Protein AF-0000000083613973 (afdb_homodimer)

pLDDT: mean 94.35, std 11.5, range [22.88, 98.88]

Secondary structure (DSSP, 8-state):
-----HHHHHHHHHHHHHHHHHHHHHHHHHHHHHHHHHHHTTEEESSSS-B----SSSGGGSB--EEEEEEEETTSPBPSSSTT-BSS-EEEEEEESS-GGG--EEEEEEEEE-GGG--S---GGGHHHHHGGGT-TTTEEEEEETTEEEEEE-GGGTTTTTTEEEEEEEEEEGGG--SHHHIIIIIIGGGGGSPP-/--------HHHHHHHHHHHHHHHHHHHHHHHHHHHHHHHHTTEEESSSS-B----SSSGGGSB--EEEEEEEETTSPBPSSSTT-BSS-EEEEEEESSTGGG--EEEEEEEEE-GGG--S---GGGHHHHHGGGT-TTTEEEEEETTEEEEEE-GGGTTTTTTEEEEEEEEEEGGG--SHHHIIIIIITGGGGSPP-

Structure (mmCIF, N/CA/C/O backbone):
data_AF-0000000083613973-model_v1
#
loop_
_entity.id
_entity.type
_entity.pdbx_description
1 polymer 'Uncharacterized protein'
#
loop_
_atom_site.group_PDB
_atom_site.id
_atom_site.type_symbol
_atom_site.label_atom_id
_atom_site.label_alt_id
_atom_site.label_comp_id
_atom_site.label_asym_id
_atom_site.label_entity_id
_atom_site.label_seq_id
_atom_site.pdbx_PDB_ins_code
_atom_site.Cartn_x
_atom_site.Cartn_y
_atom_site.Cartn_z
_atom_site.occupancy
_atom_site.B_iso_or_equiv
_atom_site.auth_seq_id
_atom_site.auth_comp_id
_atom_site.auth_asym_id
_atom_site.auth_atom_id
_atom_site.pdbx_PDB_model_num
ATOM 1 N N . MET A 1 1 ? -29.891 -16.844 13.742 1 22.88 1 MET A N 1
ATOM 2 C CA . MET A 1 1 ? -28.516 -17.094 13.297 1 22.88 1 MET A CA 1
ATOM 3 C C . MET A 1 1 ? -28.266 -16.406 11.953 1 22.88 1 MET A C 1
ATOM 5 O O . MET A 1 1 ? -28.844 -16.797 10.938 1 22.88 1 MET A O 1
ATOM 9 N N . ASN A 1 2 ? -28.125 -15.102 11.703 1 28.81 2 ASN A N 1
ATOM 10 C CA . ASN A 1 2 ? -28.344 -14.242 10.547 1 28.81 2 ASN A CA 1
ATOM 11 C C . ASN A 1 2 ? -27.375 -14.555 9.422 1 28.81 2 ASN A C 1
ATOM 13 O O . ASN A 1 2 ? -26.156 -14.391 9.578 1 28.81 2 ASN A O 1
ATOM 17 N N . SER A 1 3 ? -27.5 -15.578 8.484 1 31.3 3 SER A N 1
ATOM 18 C CA . SER A 1 3 ? -26.828 -16.109 7.305 1 31.3 3 SER A CA 1
ATOM 19 C C . SER A 1 3 ? -26.422 -15 6.344 1 31.3 3 SER A C 1
ATOM 21 O O . SER A 1 3 ? -27.219 -14.57 5.512 1 31.3 3 SER A O 1
ATOM 23 N N . THR A 1 4 ? -25.688 -13.875 6.582 1 38.62 4 THR A N 1
ATOM 24 C CA . THR A 1 4 ? -25.172 -12.883 5.645 1 38.62 4 THR A CA 1
ATOM 25 C C . THR A 1 4 ? -24.547 -13.562 4.43 1 38.62 4 THR A C 1
ATOM 27 O O . THR A 1 4 ? -23.562 -14.312 4.566 1 38.62 4 THR A O 1
ATOM 30 N N . GLN A 1 5 ? -25.062 -13.82 3.307 1 43.78 5 GLN A N 1
ATOM 31 C CA . GLN A 1 5 ? -24.844 -14.633 2.113 1 43.78 5 GLN A CA 1
ATOM 32 C C . GLN A 1 5 ? -23.453 -14.383 1.524 1 43.78 5 GLN A C 1
ATOM 34 O O . GLN A 1 5 ? -22.969 -13.25 1.539 1 43.78 5 GLN A O 1
ATOM 39 N N . PRO A 1 6 ? -22.531 -15.414 1.266 1 51.25 6 PRO A N 1
ATOM 40 C CA . PRO A 1 6 ? -21.188 -15.383 0.675 1 51.25 6 PRO A CA 1
ATOM 41 C C . PRO A 1 6 ? -21.047 -14.305 -0.401 1 51.25 6 PRO A C 1
ATOM 43 O O . PRO A 1 6 ? -19.969 -13.711 -0.545 1 51.25 6 PRO A O 1
ATOM 46 N N . THR A 1 7 ? -22.062 -14.164 -1.22 1 58.41 7 THR A N 1
ATOM 47 C CA . THR A 1 7 ? -22.062 -13.211 -2.32 1 58.41 7 THR A CA 1
ATOM 48 C C . THR A 1 7 ? -21.828 -11.789 -1.809 1 58.41 7 THR A C 1
ATOM 50 O O . THR A 1 7 ? -21.125 -11.008 -2.436 1 58.41 7 THR A O 1
ATOM 53 N N . ASN A 1 8 ? -21.984 -11.664 -0.508 1 84.5 8 ASN A N 1
ATOM 54 C CA . ASN A 1 8 ? -22 -10.305 0.025 1 84.5 8 ASN A CA 1
ATOM 55 C C . ASN A 1 8 ? -20.625 -9.906 0.562 1 84.5 8 ASN A C 1
ATOM 57 O O . ASN A 1 8 ? -20.172 -8.789 0.328 1 84.5 8 ASN A O 1
ATOM 61 N N . VAL A 1 9 ? -19.953 -10.992 0.928 1 90.31 9 VAL A N 1
ATOM 62 C CA . VAL A 1 9 ? -18.672 -10.672 1.534 1 90.31 9 VAL A CA 1
ATOM 63 C C . VAL A 1 9 ? -17.672 -10.289 0.447 1 90.31 9 VAL A C 1
ATOM 65 O O . VAL A 1 9 ? -16.969 -9.281 0.565 1 90.31 9 VAL A O 1
ATOM 68 N N . GLY A 1 10 ? -17.672 -11.094 -0.613 1 93.31 10 GLY A N 1
ATOM 69 C CA . GLY A 1 10 ? -16.797 -10.797 -1.731 1 93.31 10 GLY A CA 1
ATOM 70 C C . GLY A 1 10 ? -17.047 -9.438 -2.354 1 93.31 10 GLY A C 1
ATOM 71 O O . GLY A 1 10 ? -16.109 -8.672 -2.592 1 93.31 10 GLY A O 1
ATOM 72 N N . GLN A 1 11 ? -18.25 -9.188 -2.535 1 93.81 11 GLN A N 1
ATOM 73 C CA . GLN A 1 11 ? -18.609 -7.906 -3.127 1 93.81 11 GLN A CA 1
ATOM 74 C C . GLN A 1 11 ? -18.219 -6.746 -2.217 1 93.81 11 GLN A C 1
ATOM 76 O O . GLN A 1 11 ? -17.812 -5.684 -2.695 1 93.81 11 GLN A O 1
ATOM 81 N N . ASN A 1 12 ? -18.422 -6.992 -0.939 1 95.44 12 ASN A N 1
ATOM 82 C CA . ASN A 1 12 ? -18.031 -5.973 0.031 1 95.44 12 ASN A CA 1
ATOM 83 C C . ASN A 1 12 ? -16.547 -5.672 -0.044 1 95.44 12 ASN A C 1
ATOM 85 O O . ASN A 1 12 ? -16.125 -4.512 0.046 1 95.44 12 ASN A O 1
ATOM 89 N N . ILE A 1 13 ? -15.75 -6.688 -0.286 1 97.12 13 ILE A N 1
ATOM 90 C CA . ILE A 1 13 ? -14.305 -6.527 -0.405 1 97.12 13 ILE A CA 1
ATOM 91 C C . ILE A 1 13 ? -13.977 -5.703 -1.647 1 97.12 13 ILE A C 1
ATOM 93 O O . ILE A 1 13 ? -13.273 -4.688 -1.562 1 97.12 13 ILE A O 1
ATOM 97 N N . SER A 1 14 ? -14.523 -6.078 -2.738 1 96.88 14 SER A N 1
ATOM 98 C CA . SER A 1 14 ? -14.227 -5.387 -3.99 1 96.88 14 SER A CA 1
ATOM 99 C C . SER A 1 14 ? -14.742 -3.953 -3.967 1 96.88 14 SER A C 1
ATOM 101 O O . SER A 1 14 ? -14.094 -3.043 -4.488 1 96.88 14 SER A O 1
ATOM 103 N N . ASN A 1 15 ? -15.852 -3.764 -3.354 1 96.12 15 ASN A N 1
ATOM 104 C CA . ASN A 1 15 ? -16.391 -2.414 -3.197 1 96.12 15 ASN A CA 1
ATOM 105 C C . ASN A 1 15 ? -15.469 -1.547 -2.34 1 96.12 15 ASN A C 1
ATOM 107 O O . ASN A 1 15 ? -15.297 -0.358 -2.613 1 96.12 15 ASN A O 1
ATOM 111 N N . SER A 1 16 ? -14.961 -2.107 -1.316 1 97.38 16 SER A N 1
ATOM 112 C CA . SER A 1 16 ? -14.047 -1.373 -0.451 1 97.38 16 SER A CA 1
ATOM 113 C C . SER A 1 16 ? -12.789 -0.958 -1.205 1 97.38 16 SER A C 1
ATOM 115 O O . SER A 1 16 ? -12.266 0.137 -0.991 1 97.38 16 SER A O 1
ATOM 117 N N . ILE A 1 17 ? -12.266 -1.858 -2.104 1 97.56 17 ILE A N 1
ATOM 118 C CA . ILE A 1 17 ? -11.133 -1.51 -2.955 1 97.56 17 ILE A CA 1
ATOM 119 C C . ILE A 1 17 ? -11.484 -0.303 -3.818 1 97.56 17 ILE A C 1
ATOM 121 O O . ILE A 1 17 ? -10.703 0.649 -3.918 1 97.56 17 ILE A O 1
ATOM 125 N N . TYR A 1 18 ? -12.664 -0.345 -4.375 1 96.62 18 TYR A N 1
ATOM 126 C CA . TYR A 1 18 ? -13.117 0.736 -5.246 1 96.62 18 TYR A CA 1
ATOM 127 C C . TYR A 1 18 ? -13.203 2.051 -4.48 1 96.62 18 TYR A C 1
ATOM 129 O O . TYR A 1 18 ? -12.711 3.082 -4.949 1 96.62 18 TYR A O 1
ATOM 137 N N . VAL A 1 19 ? -13.781 2.051 -3.314 1 96.94 19 VAL A N 1
ATOM 138 C CA . VAL A 1 19 ? -13.93 3.238 -2.482 1 96.94 19 VAL A CA 1
ATOM 139 C C . VAL A 1 19 ? -12.547 3.812 -2.152 1 96.94 19 VAL A C 1
ATOM 141 O O . VAL A 1 19 ? -12.336 5.023 -2.26 1 96.94 19 VAL A O 1
ATOM 144 N N . LEU A 1 20 ? -11.641 2.99 -1.778 1 97.81 20 LEU A N 1
ATOM 145 C CA . LEU A 1 20 ? -10.328 3.467 -1.364 1 97.81 20 LEU A CA 1
ATOM 146 C C . LEU A 1 20 ? -9.539 4.004 -2.557 1 97.81 20 LEU A C 1
ATOM 148 O O . LEU A 1 20 ? -8.828 5 -2.438 1 97.81 20 LEU A O 1
ATOM 152 N N . LYS A 1 21 ? -9.68 3.359 -3.701 1 97.44 21 LYS A N 1
ATOM 153 C CA . LYS A 1 21 ? -9 3.871 -4.891 1 97.44 21 LYS A CA 1
ATOM 154 C C . LYS A 1 21 ? -9.531 5.25 -5.27 1 97.44 21 LYS A C 1
ATOM 156 O O . LYS A 1 21 ? -8.758 6.141 -5.633 1 97.44 21 LYS A O 1
ATOM 161 N N . GLU A 1 22 ? -10.789 5.422 -5.191 1 97.5 22 GLU A N 1
ATOM 162 C CA . GLU A 1 22 ? -11.367 6.738 -5.453 1 97.5 22 GLU A CA 1
ATOM 163 C C . GLU A 1 22 ? -10.906 7.758 -4.414 1 97.5 22 GLU A C 1
ATOM 165 O O . GLU A 1 22 ? -10.641 8.914 -4.75 1 97.5 22 GLU A O 1
ATOM 170 N N . THR A 1 23 ? -10.859 7.328 -3.184 1 98 23 THR A N 1
ATOM 171 C CA . THR A 1 23 ? -10.344 8.18 -2.117 1 98 23 THR A CA 1
ATOM 172 C C . THR A 1 23 ? -8.914 8.609 -2.406 1 98 23 THR A C 1
ATOM 174 O O . THR A 1 23 ? -8.57 9.781 -2.275 1 98 23 THR A O 1
ATOM 177 N N . TYR A 1 24 ? -8.078 7.637 -2.83 1 98.44 24 TYR A N 1
ATOM 178 C CA . TYR A 1 24 ? -6.676 7.91 -3.143 1 98.44 24 TYR A CA 1
ATOM 179 C C . TYR A 1 24 ? -6.559 8.891 -4.305 1 98.44 24 TYR A C 1
ATOM 181 O O . TYR A 1 24 ? -5.719 9.797 -4.277 1 98.44 24 TYR A O 1
ATOM 189 N N . LYS A 1 25 ? -7.363 8.664 -5.258 1 97.94 25 LYS A N 1
ATOM 190 C CA . LYS A 1 25 ? -7.395 9.602 -6.375 1 97.94 25 LYS A CA 1
ATOM 191 C C . LYS A 1 25 ? -7.656 11.023 -5.895 1 97.94 25 LYS A C 1
ATOM 193 O O . LYS A 1 25 ? -6.949 11.953 -6.281 1 97.94 25 LYS A O 1
ATOM 198 N N . ASN A 1 26 ? -8.602 11.203 -5.039 1 97.56 26 ASN A N 1
ATOM 199 C CA . ASN A 1 26 ? -8.953 12.508 -4.488 1 97.56 26 ASN A CA 1
ATOM 200 C C . ASN A 1 26 ? -7.832 13.055 -3.611 1 97.56 26 ASN A C 1
ATOM 202 O O . ASN A 1 26 ? -7.555 14.258 -3.635 1 97.56 26 ASN A O 1
ATOM 206 N N . LEU A 1 27 ? -7.223 12.195 -2.865 1 98.38 27 LEU A N 1
ATOM 207 C CA . LEU A 1 27 ? -6.109 12.625 -2.023 1 98.38 27 LEU A CA 1
ATOM 208 C C . LEU A 1 27 ? -4.934 13.094 -2.871 1 98.38 27 LEU A C 1
ATOM 210 O O . LEU A 1 27 ? -4.262 14.07 -2.521 1 98.38 27 LEU A O 1
ATOM 214 N N . ASN A 1 28 ? -4.711 12.352 -3.924 1 97.88 28 ASN A N 1
ATOM 215 C CA . ASN A 1 28 ? -3.648 12.766 -4.836 1 97.88 28 ASN A CA 1
ATOM 216 C C . ASN A 1 28 ? -3.861 14.195 -5.332 1 97.88 28 ASN A C 1
ATOM 218 O O . ASN A 1 28 ? -2.922 14.992 -5.363 1 97.88 28 ASN A O 1
ATOM 222 N N . LEU A 1 29 ? -5.027 14.484 -5.668 1 97.44 29 LEU A N 1
ATOM 223 C CA . LEU A 1 29 ? -5.383 15.844 -6.074 1 97.44 29 LEU A CA 1
ATOM 224 C C . LEU A 1 29 ? -5.223 16.812 -4.914 1 97.44 29 LEU A C 1
ATOM 226 O O . LEU A 1 29 ? -4.707 17.922 -5.09 1 97.44 29 LEU A O 1
ATOM 230 N N . LEU A 1 30 ? -5.688 16.453 -3.799 1 98.06 30 LEU A N 1
ATOM 231 C CA . LEU A 1 30 ? -5.582 17.297 -2.605 1 98.06 30 LEU A CA 1
ATOM 232 C C . LEU A 1 30 ? -4.129 17.656 -2.324 1 98.06 30 LEU A C 1
ATOM 234 O O . LEU A 1 30 ? -3.816 18.812 -2.047 1 98.06 30 LEU A O 1
ATOM 238 N N . PHE A 1 31 ? -3.236 16.688 -2.4 1 98.12 31 PHE A N 1
ATOM 239 C CA . PHE A 1 31 ? -1.83 16.922 -2.086 1 98.12 31 PHE A CA 1
ATOM 240 C C . PHE A 1 31 ? -1.21 17.906 -3.062 1 98.12 31 PHE A C 1
ATOM 242 O O . PHE A 1 31 ? -0.411 18.766 -2.666 1 98.12 31 PHE A O 1
ATOM 249 N N . SER A 1 32 ? -1.573 17.781 -4.297 1 97 32 SER A N 1
ATOM 250 C CA . SER A 1 32 ? -1.105 18.75 -5.281 1 97 32 SER A CA 1
ATOM 251 C C . SER A 1 32 ? -1.624 20.156 -4.969 1 97 32 SER A C 1
ATOM 253 O O . SER A 1 32 ? -0.875 21.125 -5.051 1 97 32 SER A O 1
ATOM 255 N N . GLU A 1 33 ? -2.881 20.234 -4.621 1 98.12 33 GLU A N 1
ATOM 256 C CA . GLU A 1 33 ? -3.494 21.516 -4.301 1 98.12 33 GLU A CA 1
ATOM 257 C C . GLU A 1 33 ? -2.898 22.109 -3.027 1 98.12 33 GLU A C 1
ATOM 259 O O . GLU A 1 33 ? -2.742 23.328 -2.916 1 98.12 33 GLU A O 1
ATOM 264 N N . LEU A 1 34 ? -2.617 21.297 -2.066 1 98.56 34 LEU A N 1
ATOM 265 C CA . LEU A 1 34 ? -1.951 21.75 -0.85 1 98.56 34 LEU A CA 1
ATOM 266 C C . LEU A 1 34 ? -0.64 22.453 -1.18 1 98.56 34 LEU A C 1
ATOM 268 O O . LEU A 1 34 ? -0.373 23.547 -0.672 1 98.56 34 LEU A O 1
ATOM 272 N N . ASP A 1 35 ? 0.145 21.859 -2.002 1 98.06 35 ASP A N 1
ATOM 273 C CA . ASP A 1 35 ? 1.432 22.438 -2.371 1 98.06 35 ASP A CA 1
ATOM 274 C C . ASP A 1 35 ? 1.246 23.781 -3.078 1 98.06 35 ASP A C 1
ATOM 276 O O . ASP A 1 35 ? 1.97 24.734 -2.803 1 98.06 35 ASP A O 1
ATOM 280 N N . ARG A 1 36 ? 0.334 23.797 -3.959 1 97.88 36 ARG A N 1
ATOM 281 C CA . ARG A 1 36 ? 0.067 25.016 -4.703 1 97.88 36 ARG A CA 1
ATOM 282 C C . ARG A 1 36 ? -0.354 26.156 -3.764 1 97.88 36 ARG A C 1
ATOM 284 O O . ARG A 1 36 ? 0.176 27.266 -3.842 1 97.88 36 ARG A O 1
ATOM 291 N N . ILE A 1 37 ? -1.299 25.891 -2.91 1 98.38 37 ILE A N 1
ATOM 292 C CA . ILE A 1 37 ? -1.825 26.891 -1.999 1 98.38 37 ILE A CA 1
ATOM 293 C C . ILE A 1 37 ? -0.765 27.266 -0.961 1 98.38 37 ILE A C 1
ATOM 295 O O . ILE A 1 37 ? -0.652 28.422 -0.559 1 98.38 37 ILE A O 1
ATOM 299 N N . ALA A 1 38 ? -0.012 26.297 -0.538 1 98.25 38 ALA A N 1
ATOM 300 C CA . ALA A 1 38 ? 1.083 26.531 0.399 1 98.25 38 ALA A CA 1
ATOM 301 C C . ALA A 1 38 ? 2.004 27.641 -0.106 1 98.25 38 ALA A C 1
ATOM 303 O O . ALA A 1 38 ? 2.318 28.578 0.63 1 98.25 38 ALA A O 1
ATOM 304 N N . GLU A 1 39 ? 2.41 27.531 -1.283 1 96.94 39 GLU A N 1
ATOM 305 C CA . GLU A 1 39 ? 3.318 28.516 -1.884 1 96.94 39 GLU A CA 1
ATOM 306 C C . GLU A 1 39 ? 2.719 29.906 -1.862 1 96.94 39 GLU A C 1
ATOM 308 O O . GLU A 1 39 ? 3.404 30.875 -1.528 1 96.94 39 GLU A O 1
ATOM 313 N N . LYS A 1 40 ? 1.496 30 -2.182 1 97.5 40 LYS A N 1
ATOM 314 C CA . LYS A 1 40 ? 0.803 31.297 -2.199 1 97.5 40 LYS A CA 1
ATOM 315 C C . LYS A 1 40 ? 0.713 31.891 -0.795 1 97.5 40 LYS A C 1
ATOM 317 O O . LYS A 1 40 ? 0.704 33.094 -0.633 1 97.5 40 LYS A O 1
ATOM 322 N N . GLU A 1 41 ? 0.634 31.016 0.158 1 97.81 41 GLU A N 1
ATOM 323 C CA . GLU A 1 41 ? 0.441 31.453 1.533 1 97.81 41 GLU A CA 1
ATOM 324 C C . GLU A 1 41 ? 1.773 31.562 2.27 1 97.81 41 GLU A C 1
ATOM 326 O O . GLU A 1 41 ? 1.801 31.766 3.486 1 97.81 41 GLU A O 1
ATOM 331 N N . GLY A 1 42 ? 2.889 31.375 1.573 1 97.56 42 GLY A N 1
ATOM 332 C CA . GLY A 1 42 ? 4.211 31.594 2.141 1 97.56 42 GLY A CA 1
ATOM 333 C C . GLY A 1 42 ? 4.809 30.359 2.768 1 97.56 42 GLY A C 1
ATOM 334 O O . GLY A 1 42 ? 5.746 30.438 3.562 1 97.56 42 GLY A O 1
ATOM 335 N N . PHE A 1 43 ? 4.227 29.266 2.461 1 98.12 43 PHE A N 1
ATOM 336 C CA . PHE A 1 43 ? 4.777 27.984 2.904 1 98.12 43 PHE A CA 1
ATOM 337 C C . PHE A 1 43 ? 5.535 27.297 1.776 1 98.12 43 PHE A C 1
ATOM 339 O O . PHE A 1 43 ? 5.262 27.547 0.599 1 98.12 43 PHE A O 1
ATOM 346 N N . ILE A 1 44 ? 6.48 26.453 2.184 1 97.06 44 ILE A N 1
ATOM 347 C CA . ILE A 1 44 ? 7.195 25.625 1.21 1 97.06 44 ILE A CA 1
ATOM 348 C C . ILE A 1 44 ? 7.211 24.172 1.671 1 97.06 44 ILE A C 1
ATOM 350 O O . ILE A 1 44 ? 7.43 23.891 2.852 1 97.06 44 ILE A O 1
ATOM 354 N N . PRO A 1 45 ? 6.914 23.297 0.729 1 97.38 45 PRO A N 1
ATOM 355 C CA . PRO A 1 45 ? 7.008 21.875 1.11 1 97.38 45 PRO A CA 1
ATOM 356 C C . PRO A 1 45 ? 8.43 21.453 1.481 1 97.38 45 PRO A C 1
ATOM 358 O O . PRO A 1 45 ? 9.391 21.875 0.824 1 97.38 45 PRO A O 1
ATOM 361 N N . LEU A 1 46 ? 8.492 20.719 2.535 1 96.5 46 LEU A N 1
ATOM 362 C CA . LEU A 1 46 ? 9.789 20.219 2.99 1 96.5 46 LEU A CA 1
ATOM 363 C C . LEU A 1 46 ? 10.211 18.984 2.207 1 96.5 46 LEU A C 1
ATOM 365 O O . LEU A 1 46 ? 11.398 18.75 2.006 1 96.5 46 LEU A O 1
ATOM 369 N N . THR A 1 47 ? 9.242 18.188 1.841 1 93.56 47 THR A N 1
ATOM 370 C CA . THR A 1 47 ? 9.477 16.969 1.076 1 93.56 47 THR A CA 1
ATOM 371 C C . THR A 1 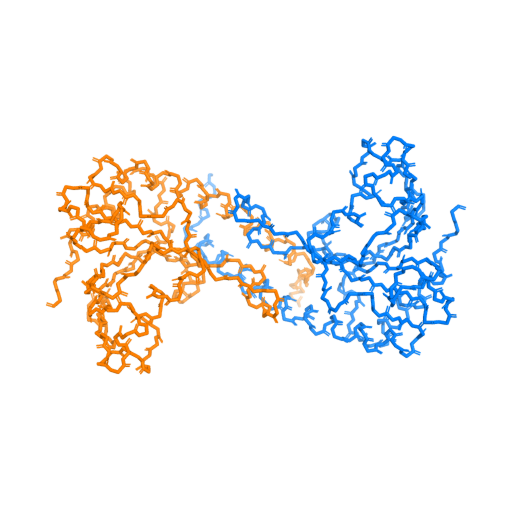47 ? 8.633 16.953 -0.193 1 93.56 47 THR A C 1
ATOM 373 O O . THR A 1 47 ? 7.523 17.484 -0.213 1 93.56 47 THR A O 1
ATOM 376 N N . PRO A 1 48 ? 9.172 16.375 -1.216 1 91.31 48 PRO A N 1
ATOM 377 C CA . PRO A 1 48 ? 8.398 16.328 -2.457 1 91.31 48 PRO A CA 1
ATOM 378 C C . PRO A 1 48 ? 7.195 15.391 -2.363 1 91.31 48 PRO A C 1
ATOM 380 O O . PRO A 1 48 ? 6.188 15.602 -3.045 1 91.31 48 PRO A O 1
ATOM 383 N N . LYS A 1 49 ? 7.316 14.336 -1.583 1 95 49 LYS A N 1
ATOM 384 C CA . LYS A 1 49 ? 6.254 13.344 -1.409 1 95 49 LYS A CA 1
ATOM 385 C C . LYS A 1 49 ? 5.777 13.305 0.039 1 95 49 LYS A C 1
ATOM 387 O O . LYS A 1 49 ? 6.469 13.773 0.942 1 95 49 LYS A O 1
ATOM 392 N N . PHE A 1 50 ? 4.598 12.828 0.194 1 98.25 50 PHE A N 1
ATOM 393 C CA . PHE A 1 50 ? 4.105 12.617 1.551 1 98.25 50 PHE A CA 1
ATOM 394 C C . PHE A 1 50 ? 4.879 11.5 2.242 1 98.25 50 PHE A C 1
ATOM 396 O O . PHE A 1 50 ? 5.426 10.617 1.58 1 98.25 50 PHE A O 1
ATOM 403 N N . LEU A 1 51 ? 4.938 11.633 3.523 1 98.56 51 LEU A N 1
ATOM 404 C CA . LEU A 1 51 ? 5.438 10.539 4.352 1 98.56 51 LEU A CA 1
ATOM 405 C C . LEU A 1 51 ? 4.348 9.5 4.602 1 98.56 51 LEU A C 1
ATOM 407 O O . LEU A 1 51 ? 3.164 9.844 4.676 1 98.56 51 LEU A O 1
ATOM 411 N N . ARG A 1 52 ? 4.738 8.227 4.742 1 98.38 52 ARG A N 1
ATOM 412 C CA . ARG A 1 52 ? 3.787 7.141 4.969 1 98.38 52 ARG A CA 1
ATOM 413 C C . ARG A 1 52 ? 4.477 5.938 5.598 1 98.38 52 ARG A C 1
ATOM 415 O O . ARG A 1 52 ? 5.703 5.828 5.57 1 98.38 52 ARG A O 1
ATOM 422 N N . TRP A 1 53 ? 3.674 5.168 6.199 1 96.69 53 TRP A N 1
ATOM 423 C CA . TRP A 1 53 ? 4.152 3.863 6.645 1 96.69 53 TRP A CA 1
ATOM 424 C C . TRP A 1 53 ? 3.674 2.76 5.707 1 96.69 53 TRP A C 1
ATOM 426 O O . TRP A 1 53 ? 2.498 2.721 5.336 1 96.69 53 TRP A O 1
ATOM 436 N N . LYS A 1 54 ? 4.578 1.934 5.227 1 95.31 54 LYS A N 1
ATOM 437 C CA . LYS A 1 54 ? 4.324 0.744 4.418 1 95.31 54 LYS A CA 1
ATOM 438 C C . LYS A 1 54 ? 5.191 -0.426 4.871 1 95.31 54 LYS A C 1
ATOM 440 O O . LYS A 1 54 ? 6.289 -0.225 5.391 1 95.31 54 LYS A O 1
ATOM 445 N N . SER A 1 55 ? 4.664 -1.586 4.66 1 94.38 55 SER A N 1
ATOM 446 C CA . SER A 1 55 ? 5.406 -2.799 4.988 1 94.38 55 SER A CA 1
ATOM 447 C C . SER A 1 55 ? 4.895 -3.992 4.188 1 94.38 55 SER A C 1
ATOM 449 O O . SER A 1 55 ? 3.684 -4.188 4.059 1 94.38 55 SER A O 1
ATOM 451 N N . ASP A 1 56 ? 5.828 -4.785 3.668 1 93.06 56 ASP A N 1
ATOM 452 C CA . ASP A 1 56 ? 5.43 -6.035 3.027 1 93.06 56 ASP A CA 1
ATOM 453 C C . ASP A 1 56 ? 5.23 -7.145 4.062 1 93.06 56 ASP A C 1
ATOM 455 O O . ASP A 1 56 ? 4.465 -8.086 3.83 1 93.06 56 ASP A O 1
ATOM 459 N N . SER A 1 57 ? 5.93 -7.09 5.191 1 94.56 57 SER A N 1
ATOM 460 C CA . SER A 1 57 ? 5.93 -8.164 6.18 1 94.56 57 SER A CA 1
ATOM 461 C C . SER A 1 57 ? 4.777 -8 7.168 1 94.56 57 SER A C 1
ATOM 463 O O . SER A 1 57 ? 4.438 -8.945 7.887 1 94.56 57 SER A O 1
ATOM 465 N N . ASN A 1 58 ? 4.223 -6.836 7.289 1 96.25 58 ASN A N 1
ATOM 466 C CA . ASN A 1 58 ? 3.084 -6.531 8.148 1 96.25 58 ASN A CA 1
ATOM 467 C C . ASN A 1 58 ? 1.846 -6.168 7.336 1 96.25 58 ASN A C 1
ATOM 469 O O . ASN A 1 58 ? 1.82 -5.137 6.66 1 96.25 58 ASN A O 1
ATOM 473 N N . TYR A 1 59 ? 0.767 -6.953 7.5 1 96 59 TYR A N 1
ATOM 474 C CA . TYR A 1 59 ? -0.396 -6.809 6.629 1 96 59 TYR A CA 1
ATOM 475 C C . TYR A 1 59 ? -1.064 -5.453 6.832 1 96 59 TYR A C 1
ATOM 477 O O . TYR A 1 59 ? -1.766 -4.961 5.945 1 96 59 TYR A O 1
ATOM 485 N N . ASN A 1 60 ? -0.845 -4.809 7.969 1 95.12 60 ASN A N 1
ATOM 486 C CA . ASN A 1 60 ? -1.379 -3.467 8.188 1 95.12 60 ASN A CA 1
ATOM 487 C C . ASN A 1 60 ? -0.715 -2.445 7.27 1 95.12 60 ASN A C 1
ATOM 489 O O . ASN A 1 60 ? -1.22 -1.334 7.102 1 95.12 60 ASN A O 1
ATOM 493 N N . GLY A 1 61 ? 0.461 -2.828 6.707 1 96.56 61 GLY A N 1
ATOM 494 C CA . GLY A 1 61 ? 1.201 -1.93 5.836 1 96.56 61 GLY A CA 1
ATOM 495 C C . GLY A 1 61 ? 0.932 -2.174 4.363 1 96.56 61 GLY A C 1
ATOM 496 O O . GLY A 1 61 ? 1.613 -1.615 3.5 1 96.56 61 GLY A O 1
ATOM 497 N N . TRP A 1 62 ? -0.107 -3.057 4.062 1 97.75 62 TRP A N 1
ATOM 498 C CA . TRP A 1 62 ? -0.377 -3.398 2.672 1 97.75 62 TRP A CA 1
ATOM 499 C C . TRP A 1 62 ? -1.256 -2.34 2.012 1 97.75 62 TRP A C 1
ATOM 501 O O . TRP A 1 62 ? -1.431 -2.342 0.791 1 97.75 62 TRP A O 1
ATOM 511 N N . LEU A 1 63 ? -1.781 -1.431 2.785 1 97.94 63 LEU A N 1
ATOM 512 C CA . LEU A 1 63 ? -2.414 -0.218 2.279 1 97.94 63 LEU A CA 1
ATOM 513 C C . LEU A 1 63 ? -1.938 1.008 3.051 1 97.94 63 LEU A C 1
ATOM 515 O O . LEU A 1 63 ? -1.484 0.89 4.191 1 97.94 63 LEU A O 1
ATOM 519 N N . THR A 1 64 ? -1.962 2.07 2.406 1 98.06 64 THR A N 1
ATOM 520 C CA . THR A 1 64 ? -1.633 3.332 3.061 1 98.06 64 THR A CA 1
ATOM 521 C C . THR A 1 64 ? -2.896 4.027 3.559 1 98.06 64 THR A C 1
ATOM 523 O O . THR A 1 64 ? -3.793 4.336 2.771 1 98.06 64 THR A O 1
ATOM 526 N N . SER A 1 65 ? -2.959 4.262 4.863 1 97.94 65 SER A N 1
ATOM 527 C CA . SER A 1 65 ? -4.156 4.902 5.406 1 97.94 65 SER A CA 1
ATOM 528 C C . SER A 1 65 ? -3.812 6.215 6.102 1 97.94 65 SER A C 1
ATOM 530 O O . SER A 1 65 ? -4.699 6.906 6.602 1 97.94 65 SER A O 1
ATOM 532 N N . ASN A 1 66 ? -2.533 6.473 6.18 1 98.38 66 ASN A N 1
ATOM 533 C CA . ASN A 1 66 ? -2.053 7.691 6.82 1 98.38 66 ASN A CA 1
ATOM 534 C C . ASN A 1 66 ? -0.984 8.383 5.977 1 98.38 66 ASN A C 1
ATOM 536 O O . ASN A 1 66 ? -0.06 7.734 5.484 1 98.38 66 ASN A O 1
ATOM 540 N N . PHE A 1 67 ? -1.095 9.633 5.758 1 98.75 67 PHE A N 1
ATOM 541 C CA . PHE A 1 67 ? -0.23 10.461 4.922 1 98.75 67 PHE A CA 1
ATOM 542 C C . PHE A 1 67 ? 0.179 11.734 5.652 1 98.75 67 PHE A C 1
ATOM 544 O O . PHE A 1 67 ? -0.662 12.414 6.246 1 98.75 67 PHE A O 1
ATOM 551 N N . ILE A 1 68 ? 1.424 12.102 5.586 1 98.88 68 ILE A N 1
ATOM 552 C CA . ILE A 1 68 ? 1.853 13.336 6.227 1 98.88 68 ILE A CA 1
ATOM 553 C C . ILE A 1 68 ? 2.629 14.195 5.23 1 98.88 68 ILE A C 1
ATOM 555 O O . ILE A 1 68 ? 3.619 13.742 4.652 1 98.88 68 ILE A O 1
ATOM 559 N N . LYS A 1 69 ? 2.203 15.375 5.004 1 98.75 69 LYS A N 1
ATOM 560 C CA . LYS A 1 69 ? 2.955 16.391 4.273 1 98.75 69 LYS A CA 1
ATOM 561 C C . LYS A 1 69 ? 3.584 17.406 5.23 1 98.75 69 LYS A C 1
ATOM 563 O O . LYS A 1 69 ? 2.959 17.812 6.211 1 98.75 69 LYS A O 1
ATOM 568 N N . LEU A 1 70 ? 4.773 17.766 4.953 1 98.75 70 LEU A N 1
ATOM 569 C CA . LEU A 1 70 ? 5.516 18.688 5.809 1 98.75 70 LEU A CA 1
ATOM 570 C C . LEU A 1 70 ? 5.801 20 5.078 1 98.75 70 LEU A C 1
ATOM 572 O O . LEU A 1 70 ? 6.137 20 3.893 1 98.75 70 LEU A O 1
ATOM 576 N N . TYR A 1 71 ? 5.73 21.062 5.812 1 98.56 71 TYR A N 1
ATOM 577 C CA . TYR A 1 71 ? 5.977 22.391 5.273 1 98.56 71 TYR A CA 1
ATOM 578 C C . TYR A 1 71 ? 6.797 23.234 6.246 1 98.56 71 TYR A C 1
ATOM 580 O O . TYR A 1 71 ? 6.871 22.922 7.438 1 98.56 71 TYR A O 1
ATOM 588 N N . GLN A 1 72 ? 7.375 24.281 5.715 1 98.19 72 GLN A N 1
ATOM 589 C CA . GLN A 1 72 ? 7.988 25.359 6.484 1 98.19 72 GLN A CA 1
ATOM 590 C C . GLN A 1 72 ? 7.605 26.719 5.922 1 98.19 72 GLN A C 1
ATOM 592 O O . GLN A 1 72 ? 7.035 26.812 4.832 1 98.19 72 GLN A O 1
ATOM 597 N N . ILE A 1 73 ? 7.824 27.75 6.746 1 97.75 73 ILE A N 1
ATOM 598 C CA . ILE A 1 73 ? 7.594 29.109 6.293 1 97.75 73 ILE A CA 1
ATOM 599 C C . ILE A 1 73 ? 8.75 29.562 5.414 1 97.75 73 ILE A C 1
ATOM 601 O O . ILE A 1 73 ? 9.914 29.5 5.82 1 97.75 73 ILE A O 1
ATOM 605 N N . GLU A 1 74 ? 8.438 30 4.277 1 96.81 74 GLU A N 1
ATOM 606 C CA . GLU A 1 74 ? 9.43 30.344 3.264 1 96.81 74 GLU A CA 1
ATOM 607 C C . GLU A 1 74 ? 10.367 31.438 3.768 1 96.81 74 GLU A C 1
ATOM 609 O O . GLU A 1 74 ? 11.578 31.391 3.52 1 96.81 74 GLU A O 1
ATOM 614 N N . LYS A 1 75 ? 9.867 32.375 4.465 1 96.94 75 LYS A N 1
ATOM 615 C CA . LYS A 1 75 ? 10.617 33.594 4.852 1 96.94 75 LYS A CA 1
ATOM 616 C C . LYS A 1 75 ? 11.523 33.281 6.047 1 96.94 75 LYS A C 1
ATOM 618 O O . LYS A 1 75 ? 12.383 34.125 6.387 1 96.94 75 LYS A O 1
ATOM 623 N N . ASP A 1 76 ? 11.336 32.156 6.691 1 97 76 ASP A N 1
ATOM 624 C CA . ASP A 1 76 ? 12.227 31.812 7.797 1 97 76 ASP A CA 1
ATOM 625 C C . ASP A 1 76 ? 13.672 31.719 7.328 1 97 76 ASP A C 1
ATOM 627 O O . ASP A 1 76 ? 13.938 31.375 6.176 1 97 76 ASP A O 1
ATOM 631 N N . PRO A 1 77 ? 14.648 32.031 8.219 1 96.5 77 PRO A N 1
ATOM 632 C CA . PRO A 1 77 ? 16.062 31.969 7.832 1 96.5 77 PRO A CA 1
ATOM 633 C C . PRO A 1 77 ? 16.516 30.562 7.453 1 96.5 77 PRO A C 1
ATOM 635 O O . PRO A 1 77 ? 16.078 29.578 8.055 1 96.5 77 PRO A O 1
ATOM 638 N N . PRO A 1 78 ? 17.375 30.469 6.449 1 95.19 78 PRO A N 1
ATOM 639 C CA . PRO A 1 78 ? 17.906 29.141 6.086 1 95.19 78 PRO A CA 1
ATOM 640 C C . PRO A 1 78 ? 18.766 28.531 7.191 1 95.19 78 PRO A C 1
ATOM 642 O O . PRO A 1 78 ? 19.438 29.25 7.93 1 95.19 78 PRO A O 1
ATOM 645 N N . LEU A 1 79 ? 18.641 27.25 7.277 1 93.62 79 LEU A N 1
ATOM 646 C CA . LEU A 1 79 ? 19.547 26.516 8.156 1 93.62 79 LEU A CA 1
ATOM 647 C C . LEU A 1 79 ? 20.922 26.375 7.527 1 93.62 79 LEU A C 1
ATOM 649 O O . LEU A 1 79 ? 21.031 26.109 6.328 1 93.62 79 LEU A O 1
ATOM 653 N N . LYS A 1 80 ? 21.844 26.5 8.25 1 89.31 80 LYS A N 1
ATOM 654 C CA . LYS A 1 80 ? 23.203 26.594 7.723 1 89.31 80 LYS A CA 1
ATOM 655 C C . LYS A 1 80 ? 23.719 25.219 7.305 1 89.31 80 LYS A C 1
ATOM 657 O O . LYS A 1 80 ? 24.391 25.094 6.277 1 89.31 80 LYS A O 1
ATOM 662 N N . HIS A 1 81 ? 23.391 24.203 8.023 1 91.94 81 HIS A N 1
ATOM 663 C CA . HIS A 1 81 ? 24.125 22.953 7.836 1 91.94 81 HIS A CA 1
ATOM 664 C C . HIS A 1 81 ? 23.297 21.953 7.027 1 91.94 81 HIS A C 1
ATOM 666 O O . HIS A 1 81 ? 23.781 20.891 6.676 1 91.94 81 HIS A O 1
ATOM 672 N N . ILE A 1 82 ? 22.109 22.234 6.742 1 92.56 82 ILE A N 1
ATOM 673 C CA . ILE A 1 82 ? 21.281 21.391 5.883 1 92.56 82 ILE A CA 1
ATOM 674 C C . ILE A 1 82 ? 20.609 22.234 4.809 1 92.56 82 ILE A C 1
ATOM 676 O O . ILE A 1 82 ? 19.797 23.109 5.113 1 92.56 82 ILE A O 1
ATOM 680 N N . GLN A 1 83 ? 20.875 21.891 3.625 1 90.69 83 GLN A N 1
ATOM 681 C CA . GLN A 1 83 ? 20.344 22.641 2.486 1 90.69 83 GLN A CA 1
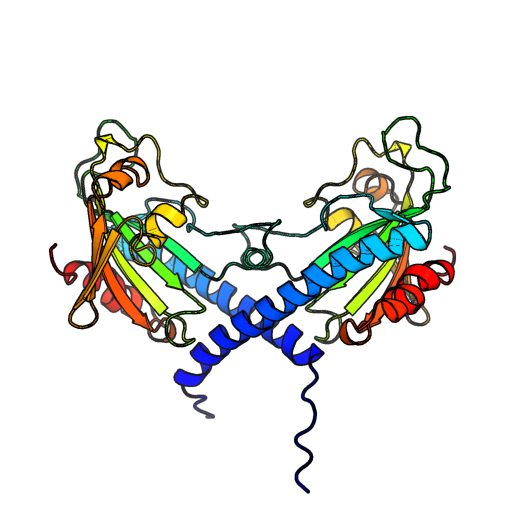ATOM 682 C C . GLN A 1 83 ? 18.828 22.5 2.395 1 90.69 83 GLN A C 1
ATOM 684 O O . GLN A 1 83 ? 18.281 21.422 2.609 1 90.69 83 GLN A O 1
ATOM 689 N N . ASN A 1 84 ? 18.156 23.609 2.176 1 88.56 84 ASN A N 1
ATOM 690 C CA . ASN A 1 84 ? 16.719 23.656 1.892 1 88.56 84 ASN A CA 1
ATOM 691 C C . ASN A 1 84 ? 15.891 23.5 3.16 1 88.56 84 ASN A C 1
ATOM 693 O O . ASN A 1 84 ? 14.703 23.156 3.094 1 88.56 84 ASN A O 1
ATOM 697 N N . LEU A 1 85 ? 16.562 23.562 4.223 1 95.31 85 LEU A N 1
ATOM 698 C CA . LEU A 1 85 ? 15.867 23.578 5.504 1 95.31 85 LEU A CA 1
ATOM 699 C C . LEU A 1 85 ? 15.914 24.969 6.125 1 95.31 85 LEU A C 1
ATOM 701 O O . LEU A 1 85 ? 16.938 25.656 6.02 1 95.31 85 LEU A O 1
ATOM 705 N N . LYS A 1 86 ? 14.844 25.391 6.711 1 96.31 86 LYS A N 1
ATOM 706 C CA . LYS A 1 86 ? 14.742 26.703 7.371 1 96.31 86 LYS A CA 1
ATOM 707 C C . LYS A 1 86 ? 14.836 26.547 8.883 1 96.31 86 LYS A C 1
ATOM 709 O O . LYS A 1 86 ? 14.516 25.5 9.438 1 96.31 86 LYS A O 1
ATOM 714 N N . GLU A 1 87 ? 15.273 27.688 9.43 1 95.31 87 GLU A N 1
ATOM 715 C CA . GLU A 1 87 ? 15.25 27.781 10.883 1 95.31 87 GLU A CA 1
ATOM 716 C C . GLU A 1 87 ? 13.867 28.188 11.383 1 95.31 87 GLU A C 1
ATOM 718 O O . GLU A 1 87 ? 13.477 29.359 11.258 1 95.31 87 GLU A O 1
ATOM 723 N N . GLY A 1 88 ? 13.047 27.359 11.734 1 96.12 88 GLY A N 1
ATOM 724 C CA . GLY A 1 88 ? 11.695 27.609 12.211 1 96.12 88 GLY A CA 1
ATOM 725 C C . GLY A 1 88 ? 10.906 26.344 12.492 1 96.12 88 GLY A C 1
ATOM 726 O O . GLY A 1 88 ? 11.492 25.281 12.672 1 96.12 88 GLY A O 1
ATOM 727 N N . PHE A 1 89 ? 9.656 26.531 12.578 1 97.81 89 PHE A N 1
ATOM 728 C CA . PHE A 1 89 ? 8.789 25.406 12.891 1 97.81 89 PHE A CA 1
ATOM 729 C C . PHE A 1 89 ? 8.594 24.516 11.664 1 97.81 89 PHE A C 1
ATOM 731 O O . PHE A 1 89 ? 8.766 24.969 10.531 1 97.81 89 PHE A O 1
ATOM 738 N N . ILE A 1 90 ? 8.32 23.266 11.93 1 98.44 90 ILE A N 1
ATOM 739 C CA . ILE A 1 90 ? 7.812 22.375 10.898 1 98.44 90 ILE A CA 1
ATOM 740 C C . ILE A 1 90 ? 6.297 22.234 11.039 1 98.44 90 ILE A C 1
ATOM 742 O O . ILE A 1 90 ? 5.785 22.031 12.141 1 98.44 90 ILE A O 1
ATOM 746 N N . TYR A 1 91 ? 5.648 22.406 9.945 1 98.75 91 TYR A N 1
ATOM 747 C CA . TYR A 1 91 ? 4.195 22.25 9.914 1 98.75 91 TYR A CA 1
ATOM 748 C C . TYR A 1 91 ? 3.805 20.953 9.211 1 98.75 91 TYR A C 1
ATOM 750 O O . TYR A 1 91 ? 4.324 20.641 8.141 1 98.75 91 TYR A O 1
ATOM 758 N N . GLY A 1 92 ? 2.963 20.172 9.852 1 98.81 92 GLY A N 1
ATOM 759 C CA . GLY A 1 92 ? 2.521 18.891 9.305 1 98.81 92 GLY A CA 1
ATOM 760 C C . GLY A 1 92 ? 1.034 18.859 9.008 1 98.81 92 GLY A C 1
ATOM 761 O O . GLY A 1 92 ? 0.221 19.281 9.828 1 98.81 92 GLY A O 1
ATOM 762 N N . ILE A 1 93 ? 0.707 18.438 7.852 1 98.88 93 ILE A N 1
ATOM 763 C CA . ILE A 1 93 ? -0.659 18.094 7.48 1 98.88 93 ILE A CA 1
ATOM 764 C C . ILE A 1 93 ? -0.785 16.578 7.363 1 98.88 93 ILE A C 1
ATOM 766 O O . ILE A 1 93 ? -0.21 15.961 6.457 1 98.88 93 ILE A O 1
ATOM 770 N N . GLU A 1 94 ? -1.493 15.992 8.273 1 98.88 94 GLU A N 1
ATOM 771 C CA . GLU A 1 94 ? -1.664 14.539 8.305 1 98.88 94 GLU A CA 1
ATOM 772 C C . GLU A 1 94 ? -3.082 14.141 7.91 1 98.88 94 GLU A C 1
ATOM 774 O O . GLU A 1 94 ? -4.055 14.602 8.508 1 98.88 94 GLU A O 1
ATOM 779 N N . VAL A 1 95 ? -3.182 13.391 6.902 1 98.75 95 VAL A N 1
ATOM 780 C CA . VAL A 1 95 ? -4.457 12.781 6.543 1 98.75 95 VAL A CA 1
ATOM 781 C C . VAL A 1 95 ? -4.516 11.352 7.098 1 98.75 95 VAL A C 1
ATOM 783 O O . VAL A 1 95 ? -3.686 10.516 6.746 1 98.75 95 VAL A O 1
ATOM 786 N N . ASP A 1 96 ? -5.477 11.141 7.973 1 98.44 96 ASP A N 1
ATOM 787 C CA . ASP A 1 96 ? -5.715 9.82 8.555 1 98.44 96 ASP A CA 1
ATOM 788 C C . ASP A 1 96 ? -7.074 9.266 8.125 1 98.44 96 ASP A C 1
ATOM 790 O O . ASP A 1 96 ? -8.117 9.758 8.578 1 98.44 96 ASP A O 1
ATOM 794 N N . LEU A 1 97 ? -7.113 8.25 7.332 1 98.19 97 LEU A N 1
ATOM 795 C CA . LEU A 1 97 ? -8.344 7.742 6.746 1 98.19 97 LEU A CA 1
ATOM 796 C C . LEU A 1 97 ? -9.117 6.887 7.75 1 98.19 97 LEU A C 1
ATOM 798 O O . LEU A 1 97 ? -10.312 6.637 7.566 1 98.19 97 LEU A O 1
ATOM 802 N N . GLU A 1 98 ? -8.5 6.332 8.711 1 95.38 98 GLU A N 1
ATOM 803 C CA . GLU A 1 98 ? -9.18 5.633 9.797 1 95.38 98 GLU A CA 1
ATOM 804 C C . GLU A 1 98 ? -9.797 6.621 10.789 1 95.38 98 GLU A C 1
ATOM 806 O O . GLU A 1 98 ? -11 6.566 11.055 1 95.38 98 GLU A O 1
ATOM 811 N N . GLY A 1 99 ? -8.969 7.59 11.109 1 88.38 99 GLY A N 1
ATOM 812 C CA . GLY A 1 99 ? -9.383 8.719 11.93 1 88.38 99 GLY A CA 1
ATOM 813 C C . GLY A 1 99 ? -9.914 8.297 13.289 1 88.38 99 GLY A C 1
ATOM 814 O O . GLY A 1 99 ? -9.969 7.109 13.602 1 88.38 99 GLY A O 1
ATOM 815 N N . GLU A 1 100 ? -10.227 9.336 14.008 1 82.44 100 GLU A N 1
ATOM 816 C CA . GLU A 1 100 ? -10.914 9.148 15.281 1 82.44 100 GLU A CA 1
ATOM 817 C C . GLU A 1 100 ? -12.367 8.734 15.07 1 82.44 100 GLU A C 1
ATOM 819 O O . GLU A 1 100 ? -13.039 9.258 14.172 1 82.44 100 GLU A O 1
ATOM 824 N N . ASP A 1 101 ? -12.867 7.797 15.766 1 86.44 101 ASP A N 1
ATOM 825 C CA . ASP A 1 101 ? -14.25 7.328 15.727 1 86.44 101 ASP A CA 1
ATOM 826 C C . ASP A 1 101 ? -14.602 6.785 14.344 1 86.44 101 ASP A C 1
ATOM 828 O O . ASP A 1 101 ? -15.719 6.988 13.859 1 86.44 101 ASP A O 1
ATOM 832 N N . ASN A 1 102 ? -13.641 6.391 13.617 1 90.81 102 ASN A N 1
ATOM 833 C CA . ASN A 1 102 ? -13.844 5.77 12.312 1 90.81 102 ASN A CA 1
ATOM 834 C C . ASN A 1 102 ? -14.344 6.777 11.281 1 90.81 102 ASN A C 1
ATOM 836 O O . ASN A 1 102 ? -15.297 6.508 10.547 1 90.81 102 ASN A O 1
ATOM 840 N N . TYR A 1 103 ? -13.758 7.926 11.406 1 95.44 103 TYR A N 1
ATOM 841 C CA . TYR A 1 103 ? -14.016 9.008 10.461 1 95.44 103 TYR A CA 1
ATOM 842 C C . TYR A 1 103 ? -12.719 9.695 10.055 1 95.44 103 TYR A C 1
ATOM 844 O O . TYR A 1 103 ? -11.922 10.078 10.914 1 95.44 103 TYR A O 1
ATOM 852 N N . PRO A 1 104 ? -12.492 9.805 8.734 1 97.56 104 PRO A N 1
ATOM 853 C CA . PRO A 1 104 ? -11.219 10.375 8.297 1 97.56 104 PRO A CA 1
ATOM 854 C C . PRO A 1 104 ? -11.008 11.805 8.797 1 97.56 104 PRO A C 1
ATOM 856 O O . PRO A 1 104 ? -11.945 12.609 8.789 1 97.56 104 PRO A O 1
ATOM 859 N N . ILE A 1 105 ? -9.758 12.125 9.117 1 98.06 105 ILE A N 1
ATOM 860 C CA . ILE A 1 105 ? -9.453 13.438 9.68 1 98.06 105 ILE A CA 1
ATOM 861 C C . ILE A 1 105 ? -8.188 13.992 9.047 1 98.06 105 ILE A C 1
ATOM 863 O O . ILE A 1 105 ? -7.383 13.234 8.484 1 98.06 105 ILE A O 1
ATOM 867 N N . ILE A 1 106 ? -8.031 15.281 9.117 1 98.38 106 ILE A N 1
ATOM 868 C CA . ILE A 1 106 ? -6.797 16.016 8.859 1 98.38 106 ILE A CA 1
ATOM 869 C C . ILE A 1 106 ? -6.273 16.609 10.156 1 98.38 106 ILE A C 1
ATOM 871 O O . ILE A 1 106 ? -6.992 17.328 10.852 1 98.38 106 ILE A O 1
ATOM 875 N N . SER A 1 107 ? -5.125 16.25 10.484 1 98.5 107 SER A N 1
ATOM 876 C CA . SER A 1 107 ? -4.457 16.891 11.617 1 98.5 107 SER A CA 1
ATOM 877 C C . SER A 1 107 ? -3.49 17.969 11.156 1 98.5 107 SER A C 1
ATOM 879 O O . SER A 1 107 ? -2.707 17.766 10.227 1 98.5 107 SER A O 1
ATOM 881 N N . LEU A 1 108 ? -3.584 19.109 11.734 1 98.75 108 LEU A N 1
ATOM 882 C CA . LEU A 1 108 ? -2.664 20.219 11.531 1 98.75 108 LEU A CA 1
ATOM 883 C C . LEU A 1 108 ? -1.71 20.359 12.719 1 98.75 108 LEU A C 1
ATOM 885 O O . LEU A 1 108 ? -2.141 20.656 13.836 1 98.75 108 LEU A O 1
ATOM 889 N N . SER A 1 109 ? -0.461 20.172 12.422 1 98.81 109 SER A N 1
ATOM 890 C CA . SER A 1 109 ? 0.499 20.141 13.516 1 98.81 109 SER A CA 1
ATOM 891 C C . SER A 1 109 ? 1.62 21.156 13.305 1 98.81 109 SER A C 1
ATOM 893 O O . SER A 1 109 ? 1.982 21.453 12.172 1 98.81 109 SER A O 1
ATOM 895 N N . ARG A 1 110 ? 2.088 21.672 14.336 1 98.81 110 ARG A N 1
ATOM 896 C CA . ARG A 1 110 ? 3.312 22.469 14.398 1 98.81 110 ARG A CA 1
ATOM 897 C C . ARG A 1 110 ? 4.332 21.828 15.336 1 98.81 110 ARG A C 1
ATOM 899 O O . ARG A 1 110 ? 4.012 21.484 16.484 1 98.81 110 ARG A O 1
ATOM 906 N N . TYR A 1 111 ? 5.523 21.609 14.844 1 98.56 111 TYR A N 1
ATOM 907 C CA . TYR A 1 111 ? 6.598 20.953 15.578 1 98.56 111 TYR A CA 1
ATOM 908 C C . TYR A 1 111 ? 7.754 21.922 15.828 1 98.56 111 TYR A C 1
ATOM 910 O O . TYR A 1 111 ? 8.141 22.672 14.93 1 98.56 111 TYR A O 1
ATOM 918 N N . GLN A 1 112 ? 8.234 21.844 17 1 98.44 112 GLN A N 1
ATOM 919 C CA . GLN A 1 112 ? 9.461 22.562 17.344 1 98.44 112 GLN A CA 1
ATOM 920 C C . GLN A 1 112 ? 10.641 21.594 17.438 1 98.44 112 GLN A C 1
ATOM 922 O O . GLN A 1 112 ? 10.578 20.609 18.172 1 98.44 112 GLN A O 1
ATOM 927 N N . PHE A 1 113 ? 11.688 21.906 16.703 1 97.81 113 PHE A N 1
ATOM 928 C CA . PHE A 1 113 ? 12.852 21.031 16.688 1 97.81 113 PHE A CA 1
ATOM 929 C C . PHE A 1 113 ? 14.109 21.797 17.094 1 97.81 113 PHE A C 1
ATOM 931 O O . PHE A 1 113 ? 14.219 23 16.828 1 97.81 113 PHE A O 1
ATOM 938 N N . ASP A 1 114 ? 14.977 21.078 17.766 1 97.12 114 ASP A N 1
ATOM 939 C CA . ASP A 1 114 ? 16.391 21.422 17.766 1 97.12 114 ASP A CA 1
ATOM 940 C C . ASP A 1 114 ? 17.094 20.844 16.531 1 97.12 114 ASP A C 1
ATOM 942 O O . ASP A 1 114 ? 17.422 19.656 16.5 1 97.12 114 ASP A O 1
ATOM 946 N N . PHE A 1 115 ? 17.438 21.703 15.57 1 96.56 115 PHE A N 1
ATOM 947 C CA . PHE A 1 115 ? 17.906 21.219 14.273 1 96.56 115 PHE A CA 1
ATOM 948 C C . PHE A 1 115 ? 19.344 20.75 14.359 1 96.56 115 PHE A C 1
ATOM 950 O O . PHE A 1 115 ? 19.875 20.156 13.414 1 96.56 115 PHE A O 1
ATOM 957 N N . SER A 1 116 ? 19.984 21.031 15.469 1 95.12 116 SER A N 1
ATOM 958 C CA . SER A 1 116 ? 21.344 20.531 15.625 1 95.12 116 SER A CA 1
ATOM 959 C C . SER A 1 116 ? 21.375 19 15.602 1 95.12 116 SER A C 1
ATOM 961 O O . SER A 1 116 ? 22.422 18.391 15.375 1 95.12 116 SER A O 1
ATOM 963 N N . GLU A 1 117 ? 20.156 18.359 15.703 1 95.19 117 GLU A N 1
ATOM 964 C CA . GLU A 1 117 ? 20.062 16.891 15.719 1 95.19 117 GLU A CA 1
ATOM 965 C C . GLU A 1 117 ? 19.703 16.359 14.344 1 95.19 117 GLU A C 1
ATOM 967 O O . GLU A 1 117 ? 19.641 15.141 14.148 1 95.19 117 GLU A O 1
ATOM 972 N N . TRP A 1 118 ? 19.453 17.297 13.391 1 95.62 118 TRP A N 1
ATOM 973 C CA . TRP A 1 118 ? 19.078 16.859 12.047 1 95.62 118 TRP A CA 1
ATOM 974 C C . TRP A 1 118 ? 20.328 16.625 11.188 1 95.62 118 TRP A C 1
ATOM 976 O O . TRP A 1 118 ? 21.266 17.422 11.227 1 95.62 118 TRP A O 1
ATOM 986 N N . PHE A 1 119 ? 20.297 15.578 10.438 1 94.06 119 PHE A N 1
ATOM 987 C CA . PHE A 1 119 ? 21.422 15.305 9.547 1 94.06 119 PHE A CA 1
ATOM 988 C C . PHE A 1 119 ? 20.953 15.227 8.102 1 94.06 119 PHE A C 1
ATOM 990 O O . PHE A 1 119 ? 21.781 15.25 7.18 1 94.06 119 PHE A O 1
ATOM 997 N N . ARG A 1 120 ? 19.766 15.172 7.863 1 95.12 120 ARG A N 1
ATOM 998 C CA . ARG A 1 120 ? 19.1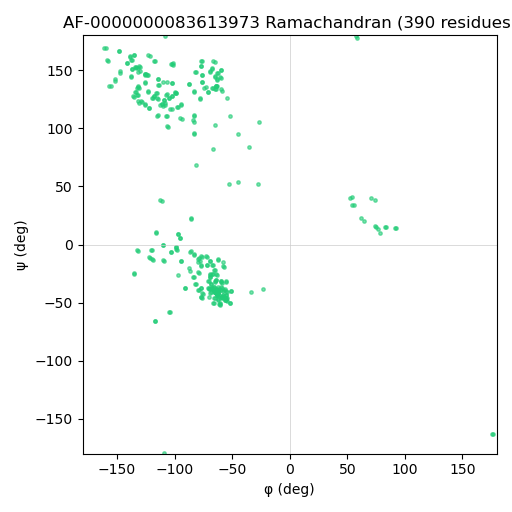56 15.117 6.531 1 95.12 120 ARG A CA 1
ATOM 999 C C . ARG A 1 120 ? 17.703 15.547 6.574 1 95.12 120 ARG A C 1
ATOM 1001 O O . ARG A 1 120 ? 17.109 15.656 7.648 1 95.12 120 ARG A O 1
ATOM 1008 N N . ILE A 1 121 ? 17.141 15.742 5.371 1 96.19 121 ILE A N 1
ATOM 1009 C CA . ILE A 1 121 ? 15.711 15.977 5.23 1 96.19 121 ILE A CA 1
ATOM 1010 C C . ILE A 1 121 ? 14.945 14.664 5.387 1 96.19 121 ILE A C 1
ATOM 1012 O O . ILE A 1 121 ? 15.422 13.609 4.953 1 96.19 121 ILE A O 1
ATOM 1016 N N . PRO A 1 122 ? 13.805 14.773 5.941 1 96.88 122 PRO A N 1
ATOM 1017 C CA . PRO A 1 122 ? 13.016 13.547 6.098 1 96.88 122 PRO A CA 1
ATOM 1018 C C . PRO A 1 122 ? 12.648 12.906 4.762 1 96.88 122 PRO A C 1
ATOM 1020 O O . PRO A 1 122 ? 12.453 13.609 3.768 1 96.88 122 PRO A O 1
ATOM 1023 N N . THR A 1 123 ? 12.57 11.586 4.785 1 96.62 123 THR A N 1
ATOM 1024 C CA . THR A 1 123 ? 12.102 10.82 3.637 1 96.62 123 THR A CA 1
ATOM 1025 C C . THR A 1 123 ? 10.719 10.234 3.916 1 96.62 123 THR A C 1
ATOM 1027 O O . THR A 1 123 ? 10.188 10.383 5.02 1 96.62 123 THR A O 1
ATOM 1030 N N . THR A 1 124 ? 10.219 9.531 2.93 1 96.56 124 THR A N 1
ATOM 1031 C CA . THR A 1 124 ? 8.875 8.969 3.021 1 96.56 124 THR A CA 1
ATOM 1032 C C . THR A 1 124 ? 8.766 8.016 4.207 1 96.56 124 THR A C 1
ATOM 1034 O O . THR A 1 124 ? 7.711 7.918 4.84 1 96.56 124 THR A O 1
ATOM 1037 N N . SER A 1 125 ? 9.836 7.359 4.535 1 96.38 125 SER A N 1
ATOM 1038 C CA . SER A 1 125 ? 9.789 6.316 5.555 1 96.38 125 SER A CA 1
ATOM 1039 C C . SER A 1 125 ? 9.969 6.898 6.953 1 96.38 125 SER A C 1
ATOM 1041 O O . SER A 1 125 ? 9.82 6.188 7.949 1 96.38 125 SER A O 1
ATOM 1043 N N . ASP A 1 126 ? 10.266 8.211 7.062 1 98.12 126 ASP A N 1
ATOM 1044 C CA . ASP A 1 126 ? 10.445 8.852 8.367 1 98.12 126 ASP A CA 1
ATOM 1045 C C . ASP A 1 126 ? 9.109 9.305 8.945 1 98.12 126 ASP A C 1
ATOM 1047 O O . ASP A 1 126 ? 9.062 10.195 9.789 1 98.12 126 ASP A O 1
ATOM 1051 N N . HIS A 1 127 ? 8.086 8.68 8.477 1 98.44 127 HIS A N 1
ATOM 1052 C CA . HIS A 1 127 ? 6.699 8.922 8.859 1 98.44 127 HIS A CA 1
ATOM 1053 C C . HIS A 1 127 ? 6.543 8.891 10.383 1 98.44 127 HIS A C 1
ATOM 1055 O O . HIS A 1 127 ? 5.879 9.758 10.953 1 98.44 127 HIS A O 1
ATOM 1061 N N . TRP A 1 128 ? 7.191 8.023 11.047 1 98.38 128 TRP A N 1
ATOM 1062 C CA . TRP A 1 128 ? 7.008 7.754 12.469 1 98.38 128 TRP A CA 1
ATOM 1063 C C . TRP A 1 128 ? 7.477 8.938 13.312 1 98.38 128 TRP A C 1
ATOM 1065 O O . TRP A 1 128 ? 6.957 9.172 14.398 1 98.38 128 TRP A O 1
ATOM 1075 N N . ILE A 1 129 ? 8.375 9.75 12.844 1 98.69 129 ILE A N 1
ATOM 1076 C CA . ILE A 1 129 ? 8.906 10.906 13.562 1 98.69 129 ILE A CA 1
ATOM 1077 C C . ILE A 1 129 ? 7.789 11.922 13.797 1 98.69 129 ILE A C 1
ATOM 1079 O O . ILE A 1 129 ? 7.758 12.594 14.828 1 98.69 129 ILE A O 1
ATOM 1083 N N . PHE A 1 130 ? 6.84 11.984 12.914 1 98.81 130 PHE A N 1
ATOM 1084 C CA . PHE A 1 130 ? 5.82 13.023 12.945 1 98.81 130 PHE A CA 1
ATOM 1085 C C . PHE A 1 130 ? 4.469 12.453 13.344 1 98.81 130 PHE A C 1
ATOM 1087 O O . PHE A 1 130 ? 3.553 13.203 13.703 1 98.81 130 PHE A O 1
ATOM 1094 N N . TRP A 1 131 ? 4.398 11.148 13.305 1 98.69 131 TRP A N 1
ATOM 1095 C CA . TRP A 1 131 ? 3.178 10.453 13.688 1 98.69 131 TRP A CA 1
ATOM 1096 C C . TRP A 1 131 ? 3.193 10.109 15.18 1 98.69 131 TRP A C 1
ATOM 1098 O O . TRP A 1 131 ? 2.195 10.305 15.875 1 98.69 131 TRP A O 1
ATOM 1108 N N . ASP A 1 132 ? 4.281 9.75 15.75 1 98.69 132 ASP A N 1
ATOM 1109 C CA . ASP A 1 132 ? 4.43 9.188 17.094 1 98.69 132 ASP A CA 1
ATOM 1110 C C . ASP A 1 132 ? 4.117 10.234 18.156 1 98.69 132 ASP A C 1
ATOM 1112 O O . ASP A 1 132 ? 3.549 9.914 19.203 1 98.69 132 ASP A O 1
ATOM 1116 N N . PRO A 1 133 ? 4.414 11.484 17.953 1 98.75 133 PRO A N 1
ATOM 1117 C CA . PRO A 1 133 ? 4.332 12.492 19.016 1 98.75 133 PRO A CA 1
ATOM 1118 C C . PRO A 1 133 ? 2.939 12.578 19.641 1 98.75 133 PRO A C 1
ATOM 1120 O O . PRO A 1 133 ? 2.799 13.016 20.781 1 98.75 133 PRO A O 1
ATOM 1123 N N . PHE A 1 134 ? 1.968 12.102 18.984 1 98.06 134 PHE A N 1
ATOM 1124 C CA . PHE A 1 134 ? 0.616 12.234 19.516 1 98.06 134 PHE A CA 1
ATOM 1125 C C . PHE A 1 134 ? 0.019 10.867 19.828 1 98.06 134 PHE A C 1
ATOM 1127 O O . PHE A 1 134 ? -1.182 10.75 20.078 1 98.06 134 PHE A O 1
ATOM 1134 N N . ARG A 1 135 ? 0.825 9.789 19.797 1 97 135 ARG A N 1
ATOM 1135 C CA . ARG A 1 135 ? 0.276 8.445 19.938 1 97 135 ARG A CA 1
ATOM 1136 C C . ARG A 1 135 ? 1.115 7.613 20.906 1 97 135 ARG A C 1
ATOM 1138 O O . ARG A 1 135 ? 0.618 6.656 21.5 1 97 135 ARG A O 1
ATOM 1145 N N . LYS A 1 136 ? 2.367 7.977 21.016 1 98.06 136 LYS A N 1
ATOM 1146 C CA . LYS A 1 136 ? 3.271 7.129 21.797 1 98.06 136 LYS A CA 1
ATOM 1147 C C . LYS A 1 136 ? 3.594 7.754 23.141 1 98.06 136 LYS A C 1
ATOM 1149 O O . LYS A 1 136 ? 4.609 8.445 23.297 1 98.06 136 LYS A O 1
ATOM 1154 N N . ASP A 1 137 ? 2.994 7.344 24.203 1 97.38 137 ASP A N 1
ATOM 1155 C CA . ASP A 1 137 ? 3.141 7.922 25.531 1 97.38 137 ASP A CA 1
ATOM 1156 C C . ASP A 1 137 ? 4.453 7.488 26.172 1 97.38 137 ASP A C 1
ATOM 1158 O O . ASP A 1 137 ? 4.887 8.07 27.172 1 97.38 137 ASP A O 1
ATOM 1162 N N . LYS A 1 138 ? 5.051 6.453 25.672 1 97.62 138 LYS A N 1
ATOM 1163 C CA . LYS A 1 138 ? 6.355 6 26.156 1 97.62 138 LYS A CA 1
ATOM 1164 C C . LYS A 1 138 ? 7.43 7.055 25.906 1 97.62 138 LYS A C 1
ATOM 1166 O O . LYS A 1 138 ? 8.398 7.152 26.656 1 97.62 138 LYS A O 1
ATOM 1171 N N . PHE A 1 139 ? 7.219 7.895 24.875 1 98.81 139 PHE A N 1
ATOM 1172 C CA . PHE A 1 139 ? 8.289 8.781 24.422 1 98.81 139 PHE A CA 1
ATOM 1173 C C . PHE A 1 139 ? 7.875 10.242 24.578 1 98.81 139 PHE A C 1
ATOM 1175 O O . PHE A 1 139 ? 8.711 11.141 24.5 1 98.81 139 PHE A O 1
ATOM 1182 N N . PHE A 1 140 ? 6.559 10.484 24.812 1 98.75 140 PHE A N 1
ATOM 1183 C CA . PHE A 1 140 ? 6.031 11.844 24.828 1 98.75 140 PHE A CA 1
ATOM 1184 C C . PHE A 1 140 ? 5.043 12.016 25.984 1 98.75 140 PHE A C 1
ATOM 1186 O O . PHE A 1 140 ? 4.348 11.07 26.359 1 98.75 140 PHE A O 1
ATOM 1193 N N . GLU A 1 141 ? 5.047 13.203 26.578 1 98.56 141 GLU A N 1
ATOM 1194 C CA . GLU A 1 141 ? 3.918 13.641 27.391 1 98.56 141 GLU A CA 1
ATOM 1195 C C . GLU A 1 141 ? 2.803 14.227 26.531 1 98.56 141 GLU A C 1
ATOM 1197 O O . GLU A 1 141 ? 2.961 15.297 25.938 1 98.56 141 GLU A O 1
ATOM 1202 N N . ILE A 1 142 ? 1.697 13.539 26.438 1 98.31 142 ILE A N 1
ATOM 1203 C CA . ILE A 1 142 ? 0.631 13.891 25.516 1 98.31 142 ILE A CA 1
ATOM 1204 C C . ILE A 1 142 ? -0.615 14.312 26.281 1 98.31 142 ILE A C 1
ATOM 1206 O O . ILE A 1 142 ? -1.076 13.586 27.172 1 98.31 142 ILE A O 1
ATOM 1210 N N . ASN A 1 143 ? -1.09 15.422 26.016 1 97.12 143 ASN A N 1
ATOM 1211 C CA . ASN A 1 143 ? -2.316 15.938 26.609 1 97.12 143 ASN A CA 1
ATOM 1212 C C . ASN A 1 143 ? -3.264 16.5 25.562 1 97.12 143 ASN A C 1
ATOM 1214 O O . ASN A 1 143 ? -2.83 16.906 24.484 1 97.12 143 ASN A O 1
ATOM 1218 N N . LYS A 1 144 ? -4.496 16.438 25.875 1 96 144 LYS A N 1
ATOM 1219 C CA . LYS A 1 144 ? -5.52 17.094 25.047 1 96 144 LYS A CA 1
ATOM 1220 C C . LYS A 1 144 ? -6.328 18.094 25.875 1 96 144 LYS A C 1
ATOM 1222 O O . LYS A 1 144 ? -6.965 17.719 26.859 1 96 144 LYS A O 1
ATOM 1227 N N . VAL A 1 145 ? -6.227 19.359 25.469 1 93.94 145 VAL A N 1
ATOM 1228 C CA . VAL A 1 145 ? -6.957 20.422 26.141 1 93.94 145 VAL A CA 1
ATOM 1229 C C . VAL A 1 145 ? -7.785 21.203 25.125 1 93.94 145 VAL A C 1
ATOM 1231 O O . VAL A 1 145 ? -7.242 21.766 24.172 1 93.94 145 VAL A O 1
ATOM 1234 N N . ASN A 1 146 ? -9.148 21.281 25.266 1 93.69 146 ASN A N 1
ATOM 1235 C CA . ASN A 1 146 ? -10.047 22 24.375 1 93.69 146 ASN A CA 1
ATOM 1236 C C . ASN A 1 146 ? -9.844 21.609 22.922 1 93.69 146 ASN A C 1
ATOM 1238 O O . ASN A 1 146 ? -9.672 22.469 22.062 1 93.69 146 ASN A O 1
ATOM 1242 N N . ASP A 1 147 ? -9.633 20.312 22.656 1 93.69 147 ASP A N 1
ATOM 1243 C CA . ASP A 1 147 ? -9.547 19.703 21.328 1 93.69 147 ASP A CA 1
ATOM 1244 C C . ASP A 1 147 ? -8.211 20.031 20.656 1 93.69 147 ASP A C 1
ATOM 1246 O O . ASP A 1 147 ? -8.094 19.969 19.438 1 93.69 147 ASP A O 1
ATOM 1250 N N . VAL A 1 148 ? -7.328 20.5 21.516 1 97.25 148 VAL A N 1
ATOM 1251 C CA . VAL A 1 148 ? -5.961 20.734 21.047 1 97.25 148 VAL A CA 1
ATOM 1252 C C . VAL A 1 148 ? -5.031 19.688 21.672 1 97.25 148 VAL A C 1
ATOM 1254 O O . VAL A 1 148 ? -5 19.531 22.906 1 97.25 148 VAL A O 1
ATOM 1257 N N . TRP A 1 149 ? -4.332 18.984 20.812 1 97.81 149 TRP A N 1
ATOM 1258 C CA . TRP A 1 149 ? -3.316 18.062 21.297 1 97.81 149 TRP A CA 1
ATOM 1259 C C . TRP A 1 149 ? -2.004 18.781 21.578 1 97.81 149 TRP A C 1
ATOM 1261 O O . TRP A 1 149 ? -1.546 19.594 20.766 1 97.81 149 TRP A O 1
ATOM 1271 N N . ILE A 1 150 ? -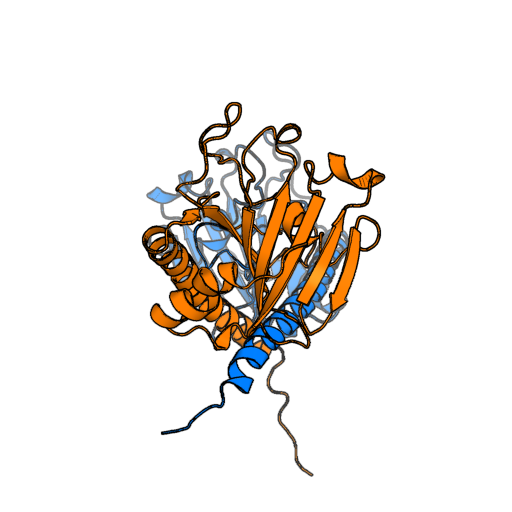1.442 18.516 22.719 1 98.06 150 ILE A N 1
ATOM 1272 C CA . ILE A 1 150 ? -0.134 19.047 23.094 1 98.06 150 ILE A CA 1
ATOM 1273 C C . ILE A 1 150 ? 0.807 17.891 23.438 1 98.06 150 ILE A C 1
ATOM 1275 O O . ILE A 1 150 ? 0.434 16.969 24.172 1 98.06 150 ILE A O 1
ATOM 1279 N N . SER A 1 151 ? 1.997 17.922 22.875 1 98.5 151 SER A N 1
ATOM 1280 C CA . SER A 1 151 ? 2.971 16.844 23.062 1 98.5 151 SER A CA 1
ATOM 1281 C C . SER A 1 151 ? 4.348 17.406 23.406 1 98.5 151 SER A C 1
ATOM 1283 O O . SER A 1 151 ? 4.832 18.328 22.75 1 98.5 151 SER A O 1
ATOM 1285 N N . LYS A 1 152 ? 4.902 16.891 24.453 1 98.56 152 LYS A N 1
ATOM 1286 C CA . LYS A 1 152 ? 6.27 17.219 24.844 1 98.56 152 LYS A CA 1
ATOM 1287 C C . LYS A 1 152 ? 7.156 15.977 24.828 1 98.56 152 LYS A C 1
ATOM 1289 O O . LYS A 1 152 ? 6.816 14.953 25.422 1 98.56 152 LYS A O 1
ATOM 1294 N N . THR A 1 153 ? 8.242 16.141 24.125 1 98.69 153 THR A N 1
ATOM 1295 C CA . THR A 1 153 ? 9.148 15.008 24.031 1 98.69 153 THR A CA 1
ATOM 1296 C C . THR A 1 153 ? 9.844 14.773 25.375 1 98.69 153 THR A C 1
ATOM 1298 O O . THR A 1 153 ? 10.359 15.711 25.984 1 98.69 153 THR A O 1
ATOM 1301 N N . LEU A 1 154 ? 9.82 13.531 25.781 1 98.62 154 LEU A N 1
ATOM 1302 C CA . LEU A 1 154 ? 10.57 13.188 26.984 1 98.62 154 LEU A CA 1
ATOM 1303 C C . LEU A 1 154 ? 12.07 13.273 26.734 1 98.62 154 LEU A C 1
ATOM 1305 O O . LEU A 1 154 ? 12.539 12.969 25.641 1 98.62 154 LEU A O 1
ATOM 1309 N N . GLU A 1 155 ? 12.773 13.609 27.781 1 97.62 155 GLU A N 1
ATOM 1310 C CA . GLU A 1 155 ? 14.211 13.852 27.656 1 97.62 155 GLU A CA 1
ATOM 1311 C C . GLU A 1 155 ? 14.914 12.641 27.047 1 97.62 155 GLU A C 1
ATOM 1313 O O . GLU A 1 155 ? 15.75 12.797 26.141 1 97.62 155 GLU A O 1
ATOM 1318 N N . LYS A 1 156 ? 14.562 11.492 27.406 1 97.25 156 LYS A N 1
ATOM 1319 C CA . LYS A 1 156 ? 15.219 10.258 26.984 1 97.25 156 LYS A CA 1
ATOM 1320 C C . LYS A 1 156 ? 14.969 9.977 25.5 1 97.25 156 LYS A C 1
ATOM 1322 O O . LYS A 1 156 ? 15.648 9.156 24.891 1 97.25 156 LYS A O 1
ATOM 1327 N N . SER A 1 157 ? 13.992 10.688 24.906 1 98.12 157 SER A N 1
ATOM 1328 C CA . SER A 1 157 ? 13.555 10.367 23.562 1 98.12 157 SER A CA 1
ATOM 1329 C C . SER A 1 157 ? 13.984 11.453 22.578 1 98.12 157 SER A C 1
ATOM 1331 O O . SER A 1 157 ? 13.781 11.32 21.359 1 98.12 157 SER A O 1
ATOM 1333 N N . LYS A 1 158 ? 14.609 12.43 23.016 1 97.25 158 LYS A N 1
ATOM 1334 C CA . LYS A 1 158 ? 14.906 13.602 22.203 1 97.25 158 LYS A CA 1
ATOM 1335 C C . LYS A 1 158 ? 15.805 13.234 21.016 1 97.25 158 LYS A C 1
ATOM 1337 O O . LYS A 1 158 ? 15.547 13.656 19.891 1 97.25 158 LYS A O 1
ATOM 1342 N N . ILE A 1 159 ? 16.766 12.422 21.25 1 96.88 159 ILE A N 1
ATOM 1343 C CA . ILE A 1 159 ? 17.688 12.039 20.188 1 96.88 159 ILE A CA 1
ATOM 1344 C C . ILE A 1 159 ? 16.953 11.164 19.172 1 96.88 159 ILE A C 1
ATOM 1346 O O . ILE A 1 159 ? 17.094 11.359 17.969 1 96.88 159 ILE A O 1
ATOM 1350 N N . ARG A 1 160 ? 16.141 10.266 19.625 1 97.38 160 ARG A N 1
ATOM 1351 C CA . ARG A 1 160 ? 15.383 9.344 18.781 1 97.38 160 ARG A CA 1
ATOM 1352 C C . ARG A 1 160 ? 14.484 10.109 17.812 1 97.38 160 ARG A C 1
ATOM 1354 O O . ARG A 1 160 ? 14.328 9.703 16.656 1 97.38 160 ARG A O 1
ATOM 1361 N N . TYR A 1 161 ? 14.047 11.219 18.312 1 98.5 161 TYR A N 1
ATOM 1362 C CA . TYR A 1 161 ? 13.086 11.977 17.516 1 98.5 161 TYR A CA 1
ATOM 1363 C C . TYR A 1 161 ? 13.711 13.273 17 1 98.5 161 TYR A C 1
ATOM 1365 O O . TYR A 1 161 ? 13.047 14.32 16.984 1 98.5 161 TYR A O 1
ATOM 1373 N N . TRP A 1 162 ? 14.891 13.164 16.672 1 98.06 162 TRP A N 1
ATOM 1374 C CA . TRP A 1 162 ? 15.648 14.164 15.922 1 98.06 162 TRP A CA 1
ATOM 1375 C C . TRP A 1 162 ? 15.602 15.516 16.625 1 98.06 162 TRP A C 1
ATOM 1377 O O . TRP A 1 162 ? 15.5 16.562 15.969 1 98.06 162 TRP A O 1
ATOM 1387 N N . GLY A 1 163 ? 15.57 15.516 17.953 1 98.25 163 GLY A N 1
ATOM 1388 C CA . GLY A 1 163 ? 15.633 16.766 18.688 1 98.25 163 GLY A CA 1
ATOM 1389 C C . GLY A 1 163 ? 14.281 17.453 18.797 1 98.25 163 GLY A C 1
ATOM 1390 O O . GLY A 1 163 ? 14.211 18.656 19.094 1 98.25 163 GLY A O 1
ATOM 1391 N N . MET A 1 164 ? 13.18 16.75 18.516 1 98.56 164 MET A N 1
ATOM 1392 C CA . MET A 1 164 ? 11.852 17.328 18.703 1 98.56 164 MET A CA 1
ATOM 1393 C C . MET A 1 164 ? 11.633 17.75 20.156 1 98.56 164 MET A C 1
ATOM 1395 O O . MET A 1 164 ? 11.906 16.984 21.078 1 98.56 164 MET A O 1
ATOM 1399 N N . GLN A 1 165 ? 11.141 18.938 20.312 1 98.31 165 GLN A N 1
ATOM 1400 C CA . GLN A 1 165 ? 10.938 19.469 21.656 1 98.31 165 GLN A CA 1
ATOM 1401 C C . GLN A 1 165 ? 9.461 19.422 22.047 1 98.31 165 GLN A C 1
ATOM 1403 O O . GLN A 1 165 ? 9.094 18.781 23.031 1 98.31 165 GLN A O 1
ATOM 1408 N N . ASN A 1 166 ? 8.672 20.062 21.25 1 97.81 166 ASN A N 1
ATOM 1409 C CA . ASN A 1 166 ? 7.23 20.172 21.469 1 97.81 166 ASN A CA 1
ATOM 1410 C C . ASN A 1 166 ? 6.457 20.078 20.156 1 97.81 166 ASN A C 1
ATOM 1412 O O . ASN A 1 166 ? 7.008 20.328 19.078 1 97.81 166 ASN A O 1
ATOM 1416 N N . ALA A 1 167 ? 5.223 19.688 20.297 1 98.62 167 ALA A N 1
ATOM 1417 C CA . ALA A 1 167 ? 4.305 19.703 19.172 1 98.62 167 ALA A CA 1
ATOM 1418 C C . ALA A 1 167 ? 2.877 20 19.609 1 98.62 167 ALA A C 1
ATOM 1420 O O . ALA A 1 167 ? 2.5 19.688 20.75 1 98.62 167 ALA A O 1
ATOM 1421 N N . VAL A 1 168 ? 2.129 20.641 18.797 1 98.69 168 VAL A N 1
ATOM 1422 C CA . VAL A 1 168 ? 0.713 20.906 19 1 98.69 168 VAL A CA 1
ATOM 1423 C C . VAL A 1 168 ? -0.08 20.516 17.75 1 98.69 168 VAL A C 1
ATOM 1425 O O . VAL A 1 168 ? 0.442 20.562 16.641 1 98.69 168 VAL A O 1
ATOM 1428 N N . SER A 1 169 ? -1.284 20.109 17.922 1 98.44 169 SER A N 1
ATOM 1429 C CA . SER A 1 169 ? -2.068 19.625 16.781 1 98.44 169 SER A CA 1
ATOM 1430 C C . SER A 1 169 ? -3.561 19.844 17.016 1 98.44 169 SER A C 1
ATOM 1432 O O . SER A 1 169 ? -4.043 19.734 18.141 1 98.44 169 SER A O 1
ATOM 1434 N N . ILE A 1 170 ? -4.258 20.219 16 1 97.94 170 ILE A N 1
ATOM 1435 C CA . ILE A 1 170 ? -5.719 20.219 15.984 1 97.94 170 ILE A CA 1
ATOM 1436 C C . ILE A 1 170 ? -6.23 19.328 14.859 1 97.94 170 ILE A C 1
ATOM 1438 O O . ILE A 1 170 ? -5.477 18.969 13.953 1 97.94 170 ILE A O 1
ATOM 1442 N N . GLU A 1 171 ? -7.457 18.938 14.914 1 97.25 171 GLU A N 1
ATOM 1443 C CA . GLU A 1 171 ? -8.039 18.031 13.938 1 97.25 171 GLU A CA 1
ATOM 1444 C C . GLU A 1 171 ? -9.297 18.609 13.305 1 97.25 171 GLU A C 1
ATOM 1446 O O . GLU A 1 171 ? -10.094 19.266 13.984 1 97.25 171 GLU A O 1
ATOM 1451 N N . ILE A 1 172 ? -9.461 18.438 12.047 1 96.5 172 ILE A N 1
ATOM 1452 C CA . ILE A 1 172 ? -10.68 18.781 11.328 1 96.5 172 ILE A CA 1
ATOM 1453 C C . ILE A 1 172 ? -11.133 17.609 10.477 1 96.5 172 ILE A C 1
ATOM 1455 O O . ILE A 1 172 ? -10.312 16.766 10.086 1 96.5 172 ILE A O 1
ATOM 1459 N N . PRO A 1 173 ? -12.422 17.453 10.172 1 95.75 173 PRO A N 1
ATOM 1460 C CA . PRO A 1 173 ? -12.867 16.375 9.297 1 95.75 173 PRO A CA 1
ATOM 1461 C C . PRO A 1 173 ? -12.312 16.5 7.879 1 95.75 173 PRO A C 1
ATOM 1463 O O . PRO A 1 173 ? -12.359 17.578 7.285 1 95.75 173 PRO A O 1
ATOM 1466 N N . LEU A 1 174 ? -11.836 15.43 7.375 1 97 174 LEU A N 1
ATOM 1467 C CA . LEU A 1 174 ? -11.297 15.43 6.023 1 97 174 LEU A CA 1
ATOM 1468 C C . LEU A 1 174 ? -12.336 15.914 5.02 1 97 174 LEU A C 1
ATOM 1470 O O . LEU A 1 174 ? -12.016 16.688 4.109 1 97 174 LEU A O 1
ATOM 1474 N N . VAL A 1 175 ? -13.586 15.516 5.227 1 93.19 175 VAL A N 1
ATOM 1475 C CA . VAL A 1 175 ? -14.656 15.734 4.262 1 93.19 175 VAL A CA 1
ATOM 1476 C C . VAL A 1 175 ? -15.047 17.219 4.25 1 93.19 175 VAL A C 1
ATOM 1478 O O . VAL A 1 175 ? -15.766 17.672 3.355 1 93.19 175 VAL A O 1
ATOM 1481 N N . SER A 1 176 ? -14.531 17.953 5.188 1 93.5 176 SER A N 1
ATOM 1482 C CA . SER A 1 176 ? -14.836 19.375 5.246 1 93.5 176 SER A CA 1
ATOM 1483 C C . SER A 1 176 ? -14 20.156 4.238 1 93.5 176 SER A C 1
ATOM 1485 O O . SER A 1 176 ? -14.273 21.328 3.975 1 93.5 176 SER A O 1
ATOM 1487 N N . ILE A 1 177 ? -12.938 19.562 3.676 1 96.19 177 ILE A N 1
ATOM 1488 C CA . ILE A 1 177 ? -12.062 20.203 2.695 1 96.19 177 ILE A CA 1
ATOM 1489 C C . ILE A 1 177 ? -12.531 19.859 1.284 1 96.19 177 ILE A C 1
ATOM 1491 O O . ILE A 1 177 ? -12.336 18.719 0.825 1 96.19 177 ILE A O 1
ATOM 1495 N N . THR A 1 178 ? -13.117 20.812 0.545 1 93.12 178 THR A N 1
ATOM 1496 C CA . THR A 1 178 ? -13.703 20.484 -0.75 1 93.12 178 THR A CA 1
ATOM 1497 C C . THR A 1 178 ? -13.258 21.484 -1.812 1 93.12 178 THR A C 1
ATOM 1499 O O . THR A 1 178 ? -13.594 21.344 -2.988 1 93.12 178 THR A O 1
ATOM 1502 N N . SER A 1 179 ? -12.5 22.547 -1.367 1 95.81 179 SER A N 1
ATOM 1503 C CA . SER A 1 179 ? -12.094 23.578 -2.322 1 95.81 179 SER A CA 1
ATOM 1504 C C . SER A 1 179 ? -10.742 24.172 -1.952 1 95.81 179 SER A C 1
ATOM 1506 O O . SER A 1 179 ? -10.266 24 -0.829 1 95.81 179 SER A O 1
ATOM 1508 N N . SER A 1 180 ? -10.195 24.875 -2.885 1 96.56 180 SER A N 1
ATOM 1509 C CA . SER A 1 180 ? -8.938 25.578 -2.648 1 96.56 180 SER A CA 1
ATOM 1510 C C . SER A 1 180 ? -9.086 26.609 -1.543 1 96.56 180 SER A C 1
ATOM 1512 O O . SER A 1 180 ? -8.172 26.812 -0.746 1 96.56 180 SER A O 1
ATOM 1514 N N . GLU A 1 181 ? -10.227 27.219 -1.587 1 97.75 181 GLU A N 1
ATOM 1515 C CA . GLU A 1 181 ? -10.477 28.234 -0.57 1 97.75 181 GLU A CA 1
ATOM 1516 C C . GLU A 1 181 ? -10.5 27.625 0.828 1 97.75 181 GLU A C 1
ATOM 1518 O O . GLU A 1 181 ? -10 28.234 1.781 1 97.75 181 GLU A O 1
ATOM 1523 N N . GLU A 1 182 ? -11.039 26.5 0.949 1 97.56 182 GLU A N 1
ATOM 1524 C CA . GLU A 1 182 ? -11.078 25.828 2.244 1 97.56 182 GLU A CA 1
ATOM 1525 C C . GLU A 1 182 ? -9.688 25.344 2.662 1 97.56 182 GLU A C 1
ATOM 1527 O O . GLU A 1 182 ? -9.359 25.359 3.85 1 97.56 182 GLU A O 1
ATOM 1532 N N . ILE A 1 183 ? -8.922 24.875 1.708 1 98.5 183 ILE A N 1
ATOM 1533 C CA . ILE A 1 183 ? -7.539 24.531 2.006 1 98.5 183 ILE A CA 1
ATOM 1534 C C . ILE A 1 183 ? -6.816 25.75 2.588 1 98.5 183 ILE A C 1
ATOM 1536 O O . ILE A 1 183 ? -6.137 25.641 3.611 1 98.5 183 ILE A O 1
ATOM 1540 N N . ARG A 1 184 ? -6.984 26.859 1.929 1 98.25 184 ARG A N 1
ATOM 1541 C CA . ARG A 1 184 ? -6.352 28.094 2.398 1 98.25 184 ARG A CA 1
ATOM 1542 C C . ARG A 1 184 ? -6.844 28.469 3.793 1 98.25 184 ARG A C 1
ATOM 1544 O O . ARG A 1 184 ? -6.043 28.625 4.715 1 98.25 184 ARG A O 1
ATOM 1551 N N . SER A 1 185 ? -8.156 28.531 4.012 1 97.88 185 SER A N 1
ATOM 1552 C CA . SER A 1 185 ? -8.742 29.078 5.23 1 97.88 185 SER A CA 1
ATOM 1553 C C . SER A 1 185 ? -8.68 28.062 6.375 1 97.88 185 SER A C 1
ATOM 1555 O O . SER A 1 185 ? -8.367 28.438 7.512 1 97.88 185 SER A O 1
ATOM 1557 N N . LYS A 1 186 ? -8.922 26.781 6.055 1 97.81 186 LYS A N 1
ATOM 1558 C CA . LYS A 1 186 ? -9.078 25.797 7.121 1 97.81 186 LYS A CA 1
ATOM 1559 C C . LYS A 1 186 ? -7.754 25.094 7.414 1 97.81 186 LYS A C 1
ATOM 1561 O O . LYS A 1 186 ? -7.617 24.422 8.438 1 97.81 186 LYS A O 1
ATOM 1566 N N . ILE A 1 187 ? -6.781 25.219 6.57 1 98.38 187 ILE A N 1
ATOM 1567 C CA . ILE A 1 187 ? -5.52 24.531 6.797 1 98.38 187 ILE A CA 1
ATOM 1568 C C . ILE A 1 187 ? -4.398 25.547 6.973 1 98.38 187 ILE A C 1
ATOM 1570 O O . ILE A 1 187 ? -3.953 25.812 8.094 1 98.38 187 ILE A O 1
ATOM 1574 N N . PHE A 1 188 ? -4.051 26.297 5.992 1 98.38 188 PHE A N 1
ATOM 1575 C CA . PHE A 1 188 ? -2.83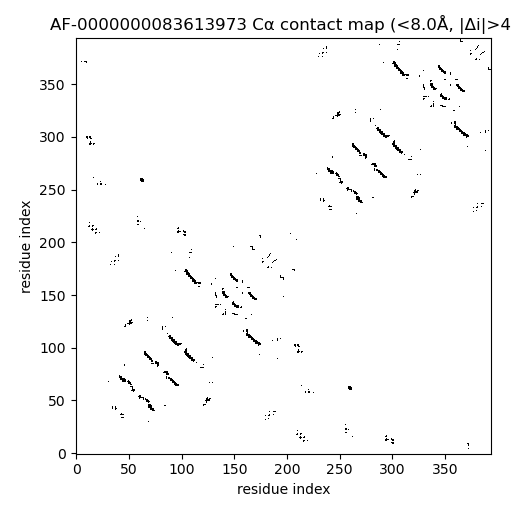2 27.094 6.059 1 98.38 188 PHE A CA 1
ATOM 1576 C C . PHE A 1 188 ? -3.025 28.297 6.957 1 98.38 188 PHE A C 1
ATOM 1578 O O . PHE A 1 188 ? -2.15 28.625 7.766 1 98.38 188 PHE A O 1
ATOM 1585 N N . LEU A 1 189 ? -4.172 28.984 6.848 1 97.38 189 LEU A N 1
ATOM 1586 C CA . LEU A 1 189 ? -4.395 30.125 7.734 1 97.38 189 LEU A CA 1
ATOM 1587 C C . LEU A 1 189 ? -4.586 29.656 9.172 1 97.38 189 LEU A C 1
ATOM 1589 O O . LEU A 1 189 ? -4.227 30.375 10.117 1 97.38 189 LEU A O 1
ATOM 1593 N N . GLU A 1 190 ? -5.09 28.438 9.336 1 97.06 190 GLU A N 1
ATOM 1594 C CA . GLU A 1 190 ? -5.336 27.891 10.672 1 97.06 190 GLU A CA 1
ATOM 1595 C C . GLU A 1 190 ? -4.023 27.609 11.398 1 97.06 190 GLU A C 1
ATOM 1597 O O . GLU A 1 190 ? -3.982 27.594 12.625 1 97.06 190 GLU A O 1
ATOM 1602 N N . PHE A 1 191 ? -2.932 27.359 10.695 1 97.25 191 PHE A N 1
ATOM 1603 C CA . PHE A 1 191 ? -1.628 27.156 11.32 1 97.25 191 PHE A CA 1
ATOM 1604 C C . PHE A 1 191 ? -1.264 28.344 12.211 1 97.25 191 PHE A C 1
ATOM 1606 O O . PHE A 1 191 ? -0.606 28.172 13.242 1 97.25 191 PHE A O 1
ATOM 1613 N N . ASN A 1 192 ? -1.713 29.516 11.836 1 91.38 192 ASN A N 1
ATOM 1614 C CA . ASN A 1 192 ? -1.434 30.719 12.609 1 91.38 192 ASN A CA 1
ATOM 1615 C C . ASN A 1 192 ? -2.219 30.75 13.914 1 91.38 192 ASN A C 1
ATOM 1617 O O . ASN A 1 192 ? -1.898 31.516 14.82 1 91.38 192 ASN A O 1
ATOM 1621 N N . ASN A 1 193 ? -3.25 29.922 13.977 1 92.75 193 ASN A N 1
ATOM 1622 C CA . ASN A 1 193 ? -4.113 29.922 15.148 1 92.75 193 ASN A CA 1
ATOM 1623 C C . ASN A 1 193 ? -3.752 28.797 16.109 1 92.75 193 ASN A C 1
ATOM 1625 O O . ASN A 1 193 ? -4.379 28.656 17.172 1 92.75 193 ASN A O 1
ATOM 1629 N N . LEU A 1 194 ? -2.795 28.016 15.734 1 96 194 LEU A N 1
ATOM 1630 C CA . LEU A 1 194 ? -2.357 26.984 16.656 1 96 194 LEU A CA 1
ATOM 1631 C C . LEU A 1 194 ? -1.758 27.609 17.922 1 96 194 LEU A C 1
ATOM 1633 O O . LEU A 1 194 ? -1.024 28.594 17.844 1 96 194 LEU A O 1
ATOM 1637 N N . PRO A 1 195 ? -2.1 27.078 19 1 92.5 195 PRO A N 1
ATOM 1638 C CA . PRO A 1 195 ? -1.576 27.672 20.234 1 92.5 195 PRO A CA 1
ATOM 1639 C C . PRO A 1 195 ? -0.064 27.516 20.375 1 92.5 195 PRO A C 1
ATOM 1641 O O . PRO A 1 195 ? 0.521 26.609 19.766 1 92.5 195 PRO A O 1
ATOM 1644 N N . SER A 1 196 ? 0.424 28.438 21.203 1 86.88 196 SER A N 1
ATOM 1645 C CA . SER A 1 196 ? 1.837 28.312 21.547 1 86.88 196 SER A CA 1
ATOM 1646 C C . SER A 1 196 ? 2.061 27.203 22.578 1 86.88 196 SER A C 1
ATOM 1648 O O . SER A 1 196 ? 1.122 26.781 23.25 1 86.88 196 SER A O 1
ATOM 1650 N N . PHE A 1 197 ? 3.25 26.719 22.609 1 80.69 197 PHE A N 1
ATOM 1651 C CA . PHE A 1 197 ? 3.605 25.672 23.562 1 80.69 197 PHE A CA 1
ATOM 1652 C C . PHE A 1 197 ? 3.578 26.203 25 1 80.69 197 PHE A C 1
ATOM 1654 O O . PHE A 1 197 ? 3.795 27.406 25.219 1 80.69 197 PHE A O 1
ATOM 1661 N N . MET B 1 1 ? -42.094 10.656 1.757 1 24.27 1 MET B N 1
ATOM 1662 C CA . MET B 1 1 ? -40.938 11.25 1.103 1 24.27 1 MET B CA 1
ATOM 1663 C C . MET B 1 1 ? -39.656 10.602 1.591 1 24.27 1 MET B C 1
ATOM 1665 O O . MET B 1 1 ? -39.344 10.672 2.779 1 24.27 1 MET B O 1
ATOM 1669 N N . ASN B 1 2 ? -39.094 9.453 1.354 1 28.17 2 ASN B N 1
ATOM 1670 C CA . ASN B 1 2 ? -38.344 8.367 1.971 1 28.17 2 ASN B CA 1
ATOM 1671 C C . ASN B 1 2 ? -36.844 8.711 2.086 1 28.17 2 ASN B C 1
ATOM 1673 O O . ASN B 1 2 ? -36.156 8.859 1.075 1 28.17 2 ASN B O 1
ATOM 1677 N N . SER B 1 3 ? -36.281 9.766 3.002 1 27.98 3 SER B N 1
ATOM 1678 C CA . SER B 1 3 ? -35.031 10.461 3.299 1 27.98 3 SER B CA 1
ATOM 1679 C C . SER B 1 3 ? -33.906 9.477 3.557 1 27.98 3 SER B C 1
ATOM 1681 O O . SER B 1 3 ? -33.781 8.922 4.652 1 27.98 3 SER B O 1
ATOM 1683 N N . THR B 1 4 ? -33.469 8.438 2.816 1 35.25 4 THR B N 1
ATOM 1684 C CA . THR B 1 4 ? -32.312 7.547 2.811 1 35.25 4 THR B CA 1
ATOM 1685 C C . THR B 1 4 ? -31.047 8.289 3.238 1 35.25 4 THR B C 1
ATOM 1687 O O . THR B 1 4 ? -30.578 9.18 2.525 1 35.25 4 THR B O 1
ATOM 1690 N N . GLN B 1 5 ? -30.672 8.5 4.418 1 38.22 5 GLN B N 1
ATOM 1691 C CA . GLN B 1 5 ? -29.766 9.328 5.199 1 38.22 5 GLN B CA 1
ATOM 1692 C C . GLN B 1 5 ? -28.344 9.273 4.637 1 38.22 5 GLN B C 1
ATOM 1694 O O . GLN B 1 5 ? -27.891 8.219 4.188 1 38.22 5 GLN B O 1
ATOM 1699 N N . PRO B 1 6 ? -27.625 10.281 3.984 1 42.28 6 PRO B N 1
ATOM 1700 C CA . PRO B 1 6 ? -26.234 10.312 3.496 1 42.28 6 PRO B CA 1
ATOM 1701 C C . PRO B 1 6 ? -25.312 9.398 4.289 1 42.28 6 PRO B C 1
ATOM 1703 O O . PRO B 1 6 ? -24.953 9.711 5.426 1 42.28 6 PRO B O 1
ATOM 1706 N N . THR B 1 7 ? -25.547 8.219 4.5 1 52.69 7 THR B N 1
ATOM 1707 C CA . THR B 1 7 ? -24.469 7.402 5.074 1 52.69 7 THR B CA 1
ATOM 1708 C C . THR B 1 7 ? -23.109 7.973 4.715 1 52.69 7 THR B C 1
ATOM 1710 O O . THR B 1 7 ? -22.812 8.195 3.539 1 52.69 7 THR B O 1
ATOM 1713 N N . ASN B 1 8 ? -22.344 8.68 5.719 1 81.31 8 ASN B N 1
ATOM 1714 C CA . ASN B 1 8 ? -21.359 9.766 5.707 1 81.31 8 ASN B CA 1
ATOM 1715 C C . ASN B 1 8 ? -20.078 9.352 4.984 1 81.31 8 ASN B C 1
ATOM 1717 O O . ASN B 1 8 ? -19.547 8.273 5.238 1 81.31 8 ASN B O 1
ATOM 1721 N N . VAL B 1 9 ? -19.938 9.844 3.74 1 89.88 9 VAL B N 1
ATOM 1722 C CA . VAL B 1 9 ? -18.781 9.656 2.883 1 89.88 9 VAL B CA 1
ATOM 1723 C C . VAL B 1 9 ? -17.547 9.344 3.736 1 89.88 9 VAL B C 1
ATOM 1725 O O . VAL B 1 9 ? -16.812 8.406 3.443 1 89.88 9 VAL B O 1
ATOM 1728 N N . GLY B 1 10 ? -17.5 9.977 4.785 1 93.19 10 GLY B N 1
ATOM 1729 C CA . GLY B 1 10 ? -16.375 9.734 5.684 1 93.19 10 GLY B CA 1
ATOM 1730 C C . GLY B 1 10 ? -16.422 8.367 6.34 1 93.19 10 GLY B C 1
ATOM 1731 O O . GLY B 1 10 ? -15.422 7.652 6.359 1 93.19 10 GLY B O 1
ATOM 1732 N N . GLN B 1 11 ? -17.531 8.047 6.781 1 93.88 11 GLN B N 1
ATOM 1733 C CA . GLN B 1 11 ? -17.688 6.75 7.434 1 93.88 11 GLN B CA 1
ATOM 1734 C C . GLN B 1 11 ? -17.453 5.605 6.449 1 93.88 11 GLN B C 1
ATOM 1736 O O . GLN B 1 11 ? -16.906 4.562 6.816 1 93.88 11 GLN B O 1
ATOM 1741 N N . ASN B 1 12 ? -17.969 5.812 5.258 1 95.5 12 ASN B N 1
ATOM 1742 C CA . ASN B 1 12 ? -17.766 4.812 4.219 1 95.5 12 ASN B CA 1
ATOM 1743 C C . ASN B 1 12 ? -16.281 4.574 3.949 1 95.5 12 ASN B C 1
ATOM 1745 O O . ASN B 1 12 ? -15.852 3.432 3.76 1 95.5 12 ASN B O 1
ATOM 1749 N N . ILE B 1 13 ? -15.484 5.609 4 1 97 13 ILE B N 1
ATOM 1750 C CA . ILE B 1 13 ? -14.047 5.516 3.789 1 97 13 ILE B CA 1
ATOM 1751 C C . ILE B 1 13 ? -13.406 4.707 4.918 1 97 13 ILE B C 1
ATOM 1753 O O . ILE B 1 13 ? -12.711 3.723 4.664 1 97 13 ILE B O 1
ATOM 1757 N N . SER B 1 14 ? -13.703 5.055 6.105 1 96.81 14 SER B N 1
ATOM 1758 C CA . SER B 1 14 ? -13.102 4.379 7.25 1 96.81 14 SER B CA 1
ATOM 1759 C C . SER B 1 14 ? -13.555 2.928 7.336 1 96.81 14 SER B C 1
ATOM 1761 O O . SER B 1 14 ? -12.773 2.045 7.695 1 96.81 14 SER B O 1
ATOM 1763 N N . ASN B 1 15 ? -14.781 2.699 6.992 1 96.25 15 ASN B N 1
ATOM 1764 C CA . ASN B 1 15 ? -15.281 1.33 6.953 1 96.25 15 ASN B CA 1
ATOM 1765 C C . ASN B 1 15 ? -14.547 0.496 5.902 1 96.25 15 ASN B C 1
ATOM 1767 O O . ASN B 1 15 ? -14.273 -0.685 6.125 1 96.25 15 ASN B O 1
ATOM 1771 N N . SER B 1 16 ? -14.32 1.075 4.793 1 97.31 16 SER B N 1
ATOM 1772 C CA . SER B 1 16 ? -13.594 0.376 3.738 1 97.31 16 SER B CA 1
ATOM 1773 C C . SER B 1 16 ? -12.18 0.009 4.188 1 97.31 16 SER B C 1
ATOM 1775 O O . SER B 1 16 ? -11.688 -1.072 3.863 1 97.31 16 SER B O 1
ATOM 1777 N N . ILE B 1 17 ? -11.5 0.923 4.934 1 97.5 17 ILE B N 1
ATOM 1778 C CA . ILE B 1 17 ? -10.188 0.627 5.5 1 97.5 17 ILE B CA 1
ATOM 1779 C C . ILE B 1 17 ? -10.289 -0.585 6.422 1 97.5 17 ILE B C 1
ATOM 1781 O O . ILE B 1 17 ? -9.477 -1.505 6.34 1 97.5 17 ILE B O 1
ATOM 1785 N N . TYR B 1 18 ? -11.305 -0.576 7.23 1 96.69 18 TYR B N 1
ATOM 1786 C CA . TYR B 1 18 ? -11.5 -1.668 8.18 1 96.69 18 TYR B CA 1
ATOM 1787 C C . TYR B 1 18 ? -11.703 -2.992 7.449 1 96.69 18 TYR B C 1
ATOM 1789 O O . TYR B 1 18 ? -11.078 -3.996 7.789 1 96.69 18 TYR B O 1
ATOM 1797 N N . VAL B 1 19 ? -12.547 -3.027 6.457 1 97.06 19 VAL B N 1
ATOM 1798 C CA . VAL B 1 19 ? -12.828 -4.227 5.676 1 97.06 19 VAL B CA 1
ATOM 1799 C C . VAL B 1 19 ? -11.539 -4.746 5.043 1 97.06 19 VAL B C 1
ATOM 1801 O O . VAL B 1 19 ? -11.258 -5.945 5.094 1 97.06 19 VAL B O 1
ATOM 1804 N N . LEU B 1 20 ? -10.766 -3.893 4.477 1 97.88 20 LEU B N 1
ATOM 1805 C CA . LEU B 1 20 ? -9.555 -4.309 3.775 1 97.88 20 LEU B CA 1
ATOM 1806 C C . LEU B 1 20 ? -8.5 -4.805 4.758 1 97.88 20 LEU B C 1
ATOM 1808 O O . LEU B 1 20 ? -7.785 -5.77 4.477 1 97.88 20 LEU B O 1
ATOM 1812 N N . LYS B 1 21 ? -8.391 -4.164 5.895 1 97.44 21 LYS B N 1
ATOM 1813 C CA . LYS B 1 21 ? -7.445 -4.645 6.898 1 97.44 21 LYS B CA 1
ATOM 1814 C C . LYS B 1 21 ? -7.816 -6.043 7.383 1 97.44 21 LYS B C 1
ATOM 1816 O O . LYS B 1 21 ? -6.945 -6.895 7.555 1 97.44 21 LYS B O 1
ATOM 1821 N N . GLU B 1 22 ? -9.062 -6.254 7.59 1 97.56 22 GLU B N 1
ATOM 1822 C CA . GLU B 1 22 ? -9.516 -7.59 7.969 1 97.56 22 GLU B CA 1
ATOM 1823 C C . GLU B 1 22 ? -9.258 -8.602 6.852 1 97.56 22 GLU B C 1
ATOM 1825 O O . GLU B 1 22 ? -8.875 -9.742 7.113 1 97.56 22 GLU B O 1
ATOM 1830 N N . THR B 1 23 ? -9.523 -8.18 5.648 1 98 23 THR B N 1
ATOM 1831 C CA . THR B 1 23 ? -9.234 -9.016 4.492 1 98 23 THR B CA 1
ATOM 1832 C C . THR B 1 23 ? -7.758 -9.391 4.441 1 98 23 THR B C 1
ATOM 1834 O O . THR B 1 23 ? -7.41 -10.555 4.23 1 98 23 THR B O 1
ATOM 1837 N N . TYR B 1 24 ? -6.879 -8.383 4.66 1 98.44 24 TYR B N 1
ATOM 1838 C CA . TYR B 1 24 ? -5.434 -8.602 4.641 1 98.44 24 TYR B CA 1
ATOM 1839 C C . TYR B 1 24 ? -5.012 -9.562 5.742 1 98.44 24 TYR B C 1
ATOM 1841 O O . TYR B 1 24 ? -4.164 -10.43 5.523 1 98.44 24 TYR B O 1
ATOM 1849 N N . LYS B 1 25 ? -5.578 -9.359 6.848 1 97.94 25 LYS B N 1
ATOM 1850 C CA . LYS B 1 25 ? -5.312 -10.289 7.941 1 97.94 25 LYS B CA 1
ATOM 1851 C C . LYS B 1 25 ? -5.621 -11.727 7.527 1 97.94 25 LYS B C 1
ATOM 1853 O O . LYS B 1 25 ? -4.805 -12.625 7.738 1 97.94 25 LYS B O 1
ATOM 1858 N N . ASN B 1 26 ? -6.746 -11.945 6.922 1 97.56 26 ASN B N 1
ATOM 1859 C CA . ASN B 1 26 ? -7.152 -13.266 6.457 1 97.56 26 ASN B CA 1
ATOM 1860 C C . ASN B 1 26 ? -6.242 -13.781 5.344 1 97.56 26 ASN B C 1
ATOM 1862 O O . ASN B 1 26 ? -5.918 -14.969 5.301 1 97.56 26 ASN B O 1
ATOM 1866 N N . LEU B 1 27 ? -5.852 -12.898 4.48 1 98.38 27 LEU B N 1
ATOM 1867 C CA . LEU B 1 27 ? -4.949 -13.289 3.402 1 98.38 27 LEU B CA 1
ATOM 1868 C C . LEU B 1 27 ? -3.59 -13.703 3.957 1 98.38 27 LEU B C 1
ATOM 1870 O O . LEU B 1 27 ? -2.979 -14.648 3.459 1 98.38 27 LEU B O 1
ATOM 1874 N N . ASN B 1 28 ? -3.156 -12.945 4.934 1 97.81 28 ASN B N 1
ATOM 1875 C CA . ASN B 1 28 ? -1.898 -13.312 5.578 1 97.81 28 ASN B CA 1
ATOM 1876 C C . ASN B 1 28 ? -1.934 -14.742 6.102 1 97.81 28 ASN B C 1
ATOM 1878 O O . ASN B 1 28 ? -0.98 -15.5 5.91 1 97.81 28 ASN B O 1
ATOM 1882 N N . LEU B 1 29 ? -2.982 -15.078 6.688 1 97.38 29 LEU B N 1
ATOM 1883 C CA . LEU B 1 29 ? -3.176 -16.453 7.16 1 97.38 29 LEU B CA 1
ATOM 1884 C C . LEU B 1 29 ? -3.248 -17.422 5.984 1 97.38 29 LEU B C 1
ATOM 1886 O O . LEU B 1 29 ? -2.654 -18.5 6.031 1 97.38 29 LEU B O 1
ATOM 1890 N N . LEU B 1 30 ? -3.982 -17.094 5.012 1 98.06 30 LEU B N 1
ATOM 1891 C CA . LEU B 1 30 ? -4.121 -17.922 3.82 1 98.06 30 LEU B CA 1
ATOM 1892 C C . LEU B 1 30 ? -2.758 -18.234 3.211 1 98.06 30 LEU B C 1
ATOM 1894 O O . LEU B 1 30 ? -2.473 -19.375 2.861 1 98.06 30 LEU B O 1
ATOM 1898 N N . PHE B 1 31 ? -1.915 -17.234 3.08 1 98.12 31 PHE B N 1
ATOM 1899 C CA . PHE B 1 31 ? -0.613 -17.406 2.447 1 98.12 31 PHE B CA 1
ATOM 1900 C C . PHE B 1 31 ? 0.257 -18.359 3.246 1 98.12 31 PHE B C 1
ATOM 1902 O O . PHE B 1 31 ? 0.976 -19.188 2.67 1 98.12 31 PHE B O 1
ATOM 1909 N N . SER B 1 32 ? 0.191 -18.25 4.539 1 97 32 SER B N 1
ATOM 1910 C CA . SER B 1 32 ? 0.914 -19.188 5.387 1 97 32 SER B CA 1
ATOM 1911 C C . SER B 1 32 ? 0.394 -20.609 5.195 1 97 32 SER B C 1
ATOM 1913 O O . SER B 1 32 ? 1.18 -21.547 5.098 1 97 32 SER B O 1
ATOM 1915 N N . GLU B 1 33 ? -0.902 -20.75 5.145 1 98.12 33 GLU B N 1
ATOM 1916 C CA . GLU B 1 33 ? -1.519 -22.062 4.969 1 98.12 33 GLU B CA 1
ATOM 1917 C C . GLU B 1 33 ? -1.212 -22.625 3.588 1 98.12 33 GLU B C 1
ATOM 1919 O O . GLU B 1 33 ? -1.038 -23.844 3.438 1 98.12 33 GLU B O 1
ATOM 1924 N N . LEU B 1 34 ? -1.204 -21.797 2.594 1 98.56 34 LEU B N 1
ATOM 1925 C CA . LEU B 1 34 ? -0.821 -22.234 1.255 1 98.56 34 LEU B CA 1
ATOM 1926 C C . LEU B 1 34 ? 0.557 -22.891 1.268 1 98.56 34 LEU B C 1
ATOM 1928 O O . LEU B 1 34 ? 0.74 -23.969 0.707 1 98.56 34 LEU B O 1
ATOM 1932 N N . ASP B 1 35 ? 1.502 -22.25 1.888 1 98.06 35 ASP B N 1
ATOM 1933 C CA . ASP B 1 35 ? 2.859 -22.797 1.946 1 98.06 35 ASP B CA 1
ATOM 1934 C C . ASP B 1 35 ? 2.893 -24.141 2.67 1 98.06 35 ASP B C 1
ATOM 1936 O O . ASP B 1 35 ? 3.568 -25.062 2.23 1 98.06 35 ASP B O 1
ATOM 1940 N N . ARG B 1 36 ? 2.205 -24.188 3.736 1 97.81 36 ARG B N 1
ATOM 1941 C CA . ARG B 1 36 ? 2.166 -25.422 4.516 1 97.81 36 ARG B CA 1
ATOM 1942 C C . ARG B 1 36 ? 1.583 -26.562 3.693 1 97.81 36 ARG B C 1
ATOM 1944 O O . ARG B 1 36 ? 2.162 -27.641 3.635 1 97.81 36 ARG B O 1
ATOM 1951 N N . ILE B 1 37 ? 0.451 -26.344 3.096 1 98.38 37 ILE B N 1
ATOM 1952 C CA . ILE B 1 37 ? -0.231 -27.375 2.324 1 98.38 37 ILE B CA 1
ATOM 1953 C C . ILE B 1 37 ? 0.576 -27.703 1.068 1 98.38 37 ILE B C 1
ATOM 1955 O O . ILE B 1 37 ? 0.638 -28.859 0.643 1 98.38 37 ILE B O 1
ATOM 1959 N N . ALA B 1 38 ? 1.168 -26.703 0.483 1 98.19 38 ALA B N 1
ATOM 1960 C CA . ALA B 1 38 ? 2.025 -26.906 -0.681 1 98.19 38 ALA B CA 1
ATOM 1961 C C . ALA B 1 38 ? 3.08 -27.984 -0.405 1 98.19 38 ALA B C 1
ATOM 1963 O O . ALA B 1 38 ? 3.256 -28.906 -1.197 1 98.19 38 ALA B O 1
ATOM 1964 N N . GLU B 1 39 ? 3.74 -27.844 0.651 1 96.94 39 GLU B N 1
ATOM 1965 C CA . GLU B 1 39 ? 4.801 -28.781 1.022 1 96.94 39 GLU B CA 1
ATOM 1966 C C . GLU B 1 39 ? 4.266 -30.203 1.133 1 96.94 39 GLU B C 1
ATOM 1968 O O . GLU B 1 39 ? 4.891 -31.156 0.646 1 96.94 39 GLU B O 1
ATOM 1973 N N . LYS B 1 40 ? 3.15 -30.344 1.722 1 97.44 40 LYS B N 1
ATOM 1974 C CA . LYS B 1 40 ? 2.531 -31.641 1.892 1 97.44 40 LYS B CA 1
ATOM 1975 C C . LYS B 1 40 ? 2.148 -32.25 0.544 1 97.44 40 LYS B C 1
ATOM 1977 O O . LYS B 1 40 ? 2.152 -33.469 0.383 1 97.44 40 LYS B O 1
ATOM 1982 N N . GLU B 1 41 ? 1.815 -31.391 -0.36 1 97.81 41 GLU B N 1
ATOM 1983 C CA . GLU B 1 41 ? 1.332 -31.859 -1.657 1 97.81 41 GLU B CA 1
ATOM 1984 C C . GLU B 1 41 ? 2.465 -31.922 -2.676 1 97.81 41 GLU B C 1
ATOM 1986 O O . GLU B 1 41 ? 2.227 -32.156 -3.867 1 97.81 41 GLU B O 1
ATOM 1991 N N . GLY B 1 42 ? 3.707 -31.672 -2.248 1 97.56 42 GLY B N 1
ATOM 1992 C CA . GLY B 1 42 ? 4.871 -31.859 -3.1 1 97.56 42 GLY B CA 1
ATOM 1993 C C . GLY B 1 42 ? 5.266 -30.594 -3.842 1 97.56 42 GLY B C 1
ATOM 1994 O O . GLY B 1 42 ? 6.004 -30.656 -4.828 1 97.56 42 GLY B O 1
ATOM 1995 N N . PHE B 1 43 ? 4.734 -29.516 -3.41 1 98.12 43 PHE B N 1
ATOM 1996 C CA . PHE B 1 43 ? 5.117 -28.234 -3.965 1 98.12 43 PHE B CA 1
ATOM 1997 C C . PHE B 1 43 ? 6.09 -27.516 -3.037 1 98.12 43 PHE B C 1
ATOM 1999 O O . PHE B 1 43 ? 6.098 -27.75 -1.828 1 98.12 43 PHE B O 1
ATOM 2006 N N . ILE B 1 44 ? 6.871 -26.609 -3.648 1 97 44 ILE B N 1
ATOM 2007 C CA . ILE B 1 44 ? 7.754 -25.766 -2.859 1 97 44 ILE B CA 1
ATOM 2008 C C . ILE B 1 44 ? 7.605 -24.312 -3.305 1 97 44 ILE B C 1
ATOM 2010 O O . ILE B 1 44 ? 7.539 -24.031 -4.504 1 97 44 ILE B O 1
ATOM 2014 N N . PRO B 1 45 ? 7.512 -23.438 -2.314 1 97.25 45 PRO B N 1
ATOM 2015 C CA . PRO B 1 45 ? 7.453 -22.031 -2.699 1 97.25 45 PRO B CA 1
ATOM 2016 C C . PRO B 1 45 ? 8.734 -21.547 -3.385 1 97.25 45 PRO B C 1
ATOM 2018 O O . PRO B 1 45 ? 9.836 -21.922 -2.965 1 97.25 45 PRO B O 1
ATOM 2021 N N . LEU B 1 46 ? 8.531 -20.812 -4.414 1 96.38 46 LEU B N 1
ATOM 2022 C CA . LEU B 1 46 ? 9.664 -20.266 -5.156 1 96.38 46 LEU B CA 1
ATOM 2023 C C . LEU B 1 46 ? 10.203 -19 -4.492 1 96.38 46 LEU B C 1
ATOM 2025 O O . LEU B 1 46 ? 11.398 -18.719 -4.566 1 96.38 46 LEU B O 1
ATOM 2029 N N . THR B 1 47 ? 9.312 -18.234 -3.906 1 93.31 47 THR B N 1
ATOM 2030 C CA . THR B 1 47 ? 9.664 -17 -3.221 1 93.31 47 THR B CA 1
ATOM 2031 C C . THR B 1 47 ? 9.141 -17 -1.788 1 93.31 47 THR B C 1
ATOM 2033 O O . THR B 1 47 ? 8.094 -17.594 -1.508 1 93.31 47 THR B O 1
ATOM 2036 N N . PRO B 1 48 ? 9.875 -16.391 -0.925 1 91.06 48 PRO B N 1
ATOM 2037 C CA . PRO B 1 48 ? 9.406 -16.375 0.464 1 91.06 48 PRO B CA 1
ATOM 2038 C C . PRO B 1 48 ? 8.18 -15.484 0.656 1 91.06 48 PRO B C 1
ATOM 2040 O O . PRO B 1 48 ? 7.367 -15.734 1.553 1 91.06 48 PRO B O 1
ATOM 2043 N N . LYS B 1 49 ? 8.078 -14.438 -0.129 1 95 49 LYS B N 1
ATOM 2044 C CA . LYS B 1 49 ? 6.965 -13.5 -0.048 1 95 49 LYS B CA 1
ATOM 2045 C C . LYS B 1 49 ? 6.164 -13.484 -1.347 1 95 49 LYS B C 1
ATOM 2047 O O . LYS B 1 49 ? 6.652 -13.93 -2.387 1 95 49 LYS B O 1
ATOM 2052 N N . PHE B 1 50 ? 4.969 -13.062 -1.229 1 98.25 50 PHE B N 1
ATOM 2053 C CA . PHE B 1 50 ? 4.168 -12.883 -2.434 1 98.25 50 PHE B CA 1
ATOM 2054 C C . PHE B 1 50 ? 4.715 -11.742 -3.283 1 98.25 50 PHE B C 1
ATOM 2056 O O . PHE B 1 50 ? 5.359 -10.828 -2.766 1 98.25 50 PHE B O 1
ATOM 2063 N N . LEU B 1 51 ? 4.477 -11.875 -4.543 1 98.56 51 LEU B N 1
ATOM 2064 C CA . LEU B 1 51 ? 4.73 -10.766 -5.465 1 98.56 51 LEU B CA 1
ATOM 2065 C C . LEU B 1 51 ? 3.572 -9.773 -5.457 1 98.56 51 LEU B C 1
ATOM 2067 O O . LEU B 1 51 ? 2.418 -10.164 -5.25 1 98.56 51 LEU B O 1
ATOM 2071 N N . ARG B 1 52 ? 3.869 -8.492 -5.676 1 98.38 52 ARG B N 1
ATOM 2072 C CA . ARG B 1 52 ? 2.852 -7.441 -5.676 1 98.38 52 ARG B CA 1
ATOM 2073 C C . ARG B 1 52 ? 3.326 -6.219 -6.449 1 98.38 52 ARG B C 1
ATOM 2075 O O . ARG B 1 52 ? 4.523 -6.059 -6.699 1 98.38 52 ARG B O 1
ATOM 2082 N N . TRP B 1 53 ? 2.379 -5.488 -6.859 1 96.69 53 TRP B N 1
ATOM 2083 C CA . TRP B 1 53 ? 2.691 -4.168 -7.398 1 96.69 53 TRP B CA 1
ATOM 2084 C C . TRP B 1 53 ? 2.396 -3.078 -6.375 1 96.69 53 TRP B C 1
ATOM 2086 O O . TRP B 1 53 ? 1.343 -3.086 -5.734 1 96.69 53 TRP B O 1
ATOM 2096 N N . LYS B 1 54 ? 3.355 -2.209 -6.109 1 95.25 54 LYS B N 1
ATOM 2097 C CA . LYS B 1 54 ? 3.242 -1.027 -5.258 1 95.25 54 LYS B CA 1
ATOM 2098 C C . LYS B 1 54 ? 3.93 0.176 -5.895 1 95.25 54 LYS B C 1
ATOM 2100 O O . LYS B 1 54 ? 4.883 0.019 -6.66 1 95.25 54 LYS B O 1
ATOM 2105 N N . SER B 1 55 ? 3.406 1.313 -5.57 1 94.25 55 SER B N 1
ATOM 2106 C CA . SER B 1 55 ? 4 2.559 -6.051 1 94.25 55 SER B CA 1
ATOM 2107 C C . SER B 1 55 ? 3.652 3.725 -5.133 1 94.25 55 SER B C 1
ATOM 2109 O O . SER B 1 55 ? 2.508 3.855 -4.688 1 94.25 55 SER B O 1
ATOM 2111 N N . ASP B 1 56 ? 4.648 4.551 -4.855 1 92.81 56 ASP B N 1
ATOM 2112 C CA . ASP B 1 56 ? 4.363 5.781 -4.125 1 92.81 56 ASP B CA 1
ATOM 2113 C C . ASP B 1 56 ? 3.885 6.883 -5.07 1 92.81 56 ASP B C 1
ATOM 2115 O O . ASP B 1 56 ? 3.174 7.801 -4.648 1 92.81 56 ASP B O 1
ATOM 2119 N N . SER B 1 57 ? 4.297 6.859 -6.324 1 94.44 57 SER B N 1
ATOM 2120 C CA . SER B 1 57 ? 4.023 7.934 -7.273 1 94.44 57 SER B CA 1
ATOM 2121 C C . SER B 1 57 ? 2.67 7.738 -7.953 1 94.44 57 SER B C 1
ATOM 2123 O O . SER B 1 57 ? 2.104 8.68 -8.508 1 94.44 57 SER B O 1
ATOM 2125 N N . ASN B 1 58 ? 2.17 6.527 -7.996 1 96.25 58 ASN B N 1
ATOM 2126 C CA . ASN B 1 58 ? 0.874 6.18 -8.57 1 96.25 58 ASN B CA 1
ATOM 2127 C C . ASN B 1 58 ? -0.122 5.77 -7.488 1 96.25 58 ASN B C 1
ATOM 2129 O O . ASN B 1 58 ? 0.058 4.742 -6.828 1 96.25 58 ASN B O 1
ATOM 2133 N N . TYR B 1 59 ? -1.231 6.516 -7.387 1 96.06 59 TYR B N 1
ATOM 2134 C CA . TYR B 1 59 ? -2.152 6.324 -6.27 1 96.06 59 TYR B CA 1
ATOM 2135 C C . TYR B 1 59 ? -2.799 4.945 -6.328 1 96.06 59 TYR B C 1
ATOM 2137 O O . TYR B 1 59 ? -3.264 4.43 -5.309 1 96.06 59 TYR B O 1
ATOM 2145 N N . ASN B 1 60 ? -2.83 4.309 -7.492 1 95.19 60 ASN B N 1
ATOM 2146 C CA . ASN B 1 60 ? -3.346 2.947 -7.59 1 95.19 60 ASN B CA 1
ATOM 2147 C C . ASN B 1 60 ? -2.453 1.954 -6.852 1 95.19 60 ASN B C 1
ATOM 2149 O O . ASN B 1 60 ? -2.865 0.826 -6.578 1 95.19 60 ASN B O 1
ATOM 2153 N N . GLY B 1 61 ? -1.188 2.383 -6.57 1 96.56 61 GLY B N 1
ATOM 2154 C CA . GLY B 1 61 ? -0.234 1.517 -5.898 1 96.56 61 GLY B CA 1
ATOM 2155 C C . GLY B 1 61 ? -0.16 1.761 -4.402 1 96.56 61 GLY B C 1
ATOM 2156 O O . GLY B 1 61 ? 0.73 1.24 -3.727 1 96.56 61 GLY B O 1
ATOM 2157 N N . TRP B 1 62 ? -1.135 2.609 -3.863 1 97.75 62 TRP B N 1
ATOM 2158 C CA . TRP B 1 62 ? -1.089 2.941 -2.443 1 97.75 62 TRP B CA 1
ATOM 2159 C C . TRP B 1 62 ? -1.743 1.849 -1.605 1 97.75 62 TRP B C 1
ATOM 2161 O O . TRP B 1 62 ? -1.639 1.854 -0.377 1 97.75 62 TRP B O 1
ATOM 2171 N N . LEU B 1 63 ? -2.381 0.897 -2.24 1 97.94 63 LEU B N 1
ATOM 2172 C CA . LEU B 1 63 ? -2.828 -0.338 -1.604 1 97.94 63 LEU B CA 1
ATOM 2173 C C . LEU B 1 63 ? -2.492 -1.547 -2.471 1 97.94 63 LEU B C 1
ATOM 2175 O O . LEU B 1 63 ? -2.316 -1.417 -3.686 1 97.94 63 LEU B O 1
ATOM 2179 N N . THR B 1 64 ? -2.334 -2.605 -1.848 1 98 64 THR B N 1
ATOM 2180 C CA . THR B 1 64 ? -2.119 -3.857 -2.564 1 98 64 THR B CA 1
ATOM 2181 C C . THR B 1 64 ? -3.438 -4.602 -2.758 1 98 64 THR B C 1
ATOM 2183 O O . THR B 1 64 ? -4.113 -4.945 -1.783 1 98 64 THR B O 1
ATOM 2186 N N . SER B 1 65 ? -3.801 -4.836 -4.016 1 97.88 65 SER B N 1
ATOM 2187 C CA . SER B 1 65 ? -5.066 -5.52 -4.27 1 97.88 65 SER B CA 1
ATOM 2188 C C . SER B 1 65 ? -4.844 -6.824 -5.027 1 97.88 65 SER B C 1
ATOM 2190 O O . SER B 1 65 ? -5.801 -7.547 -5.32 1 97.88 65 SER B O 1
ATOM 2192 N N . ASN B 1 66 ? -3.604 -7.039 -5.395 1 98.38 66 ASN B N 1
ATOM 2193 C CA . ASN B 1 66 ? -3.238 -8.242 -6.133 1 98.38 66 ASN B CA 1
ATOM 2194 C C . ASN B 1 66 ? -1.979 -8.891 -5.566 1 98.38 66 ASN B C 1
ATOM 2196 O O . ASN B 1 66 ? -0.991 -8.203 -5.297 1 98.38 66 ASN B O 1
ATOM 2200 N N . PHE B 1 67 ? -1.982 -10.133 -5.332 1 98.75 67 PHE B N 1
ATOM 2201 C CA . PHE B 1 67 ? -0.916 -10.914 -4.719 1 98.75 67 PHE B CA 1
ATOM 2202 C C . PHE B 1 67 ? -0.64 -12.172 -5.531 1 98.75 67 PHE B C 1
ATOM 2204 O O . PHE B 1 67 ? -1.569 -12.883 -5.922 1 98.75 67 PHE B O 1
ATOM 2211 N N . ILE B 1 68 ? 0.596 -12.508 -5.75 1 98.88 68 ILE B N 1
ATOM 2212 C CA . ILE B 1 68 ? 0.916 -13.734 -6.473 1 98.88 68 ILE B CA 1
ATOM 2213 C C . ILE B 1 68 ? 1.932 -14.547 -5.68 1 98.88 68 ILE B C 1
ATOM 2215 O O . ILE B 1 68 ? 3.01 -14.055 -5.34 1 98.88 68 ILE B O 1
ATOM 2219 N N . LYS B 1 69 ? 1.624 -15.742 -5.367 1 98.75 69 LYS B N 1
ATOM 2220 C CA . LYS B 1 69 ? 2.561 -16.719 -4.832 1 98.75 69 LYS B CA 1
ATOM 2221 C C . LYS B 1 69 ? 2.994 -17.719 -5.91 1 98.75 69 LYS B C 1
ATOM 2223 O O . LYS B 1 69 ? 2.176 -18.156 -6.719 1 98.75 69 LYS B O 1
ATOM 2228 N N . LEU B 1 70 ? 4.23 -18.031 -5.914 1 98.75 70 LEU B N 1
ATOM 2229 C CA . LEU B 1 70 ? 4.793 -18.938 -6.922 1 98.75 70 LEU B CA 1
ATOM 2230 C C . LEU B 1 70 ? 5.285 -20.234 -6.281 1 98.75 70 LEU B C 1
ATOM 2232 O O . LEU B 1 70 ? 5.879 -20.203 -5.203 1 98.75 70 LEU B O 1
ATOM 2236 N N . TYR B 1 71 ? 5.086 -21.297 -6.992 1 98.56 71 TYR B N 1
ATOM 2237 C CA . TYR B 1 71 ? 5.5 -22.609 -6.531 1 98.56 71 TYR B CA 1
ATOM 2238 C C . TYR B 1 71 ? 6.109 -23.422 -7.668 1 98.56 71 TYR B C 1
ATOM 2240 O O . TYR B 1 71 ? 5.895 -23.109 -8.844 1 98.56 71 TYR B O 1
ATOM 2248 N N . GLN B 1 72 ? 6.836 -24.438 -7.289 1 98.12 72 GLN B N 1
ATOM 2249 C CA . GLN B 1 72 ? 7.301 -25.5 -8.188 1 98.12 72 GLN B CA 1
ATOM 2250 C C . GLN B 1 72 ? 7.113 -26.875 -7.555 1 98.12 72 GLN B C 1
ATOM 2252 O O . GLN B 1 72 ? 6.82 -26.984 -6.363 1 98.12 72 GLN B O 1
ATOM 2257 N N . ILE B 1 73 ? 7.172 -27.891 -8.406 1 97.69 73 ILE B N 1
ATOM 2258 C CA . ILE B 1 73 ? 7.105 -29.266 -7.922 1 97.69 73 ILE B CA 1
ATOM 2259 C C . ILE B 1 73 ? 8.461 -29.672 -7.336 1 97.69 73 ILE B C 1
ATOM 2261 O O . ILE B 1 73 ? 9.492 -29.547 -8 1 97.69 73 ILE B O 1
ATOM 2265 N N . GLU B 1 74 ? 8.438 -30.094 -6.156 1 96.75 74 GLU B N 1
ATOM 2266 C CA . GLU B 1 74 ? 9.656 -30.406 -5.402 1 96.75 74 GLU B CA 1
ATOM 2267 C C . GLU B 1 74 ? 10.492 -31.453 -6.113 1 96.75 74 GLU B C 1
ATOM 2269 O O . GLU B 1 74 ? 11.719 -31.359 -6.152 1 96.75 74 GLU B O 1
ATOM 2274 N N . LYS B 1 75 ? 9.883 -32.438 -6.68 1 96.88 75 LYS B N 1
ATOM 2275 C CA . LYS B 1 75 ? 10.57 -33.594 -7.234 1 96.88 75 LYS B CA 1
ATOM 2276 C C . LYS B 1 75 ? 11.164 -33.281 -8.602 1 96.88 75 LYS B C 1
ATOM 2278 O O . LYS B 1 75 ? 11.953 -34.062 -9.141 1 96.88 75 LYS B O 1
ATOM 2283 N N . ASP B 1 76 ? 10.797 -32.156 -9.18 1 97 76 ASP B N 1
ATOM 2284 C CA . ASP B 1 76 ? 11.391 -31.781 -10.461 1 97 76 ASP B CA 1
ATOM 2285 C C . ASP B 1 76 ? 12.898 -31.641 -10.336 1 97 76 ASP B C 1
ATOM 2287 O O . ASP B 1 76 ? 13.414 -31.281 -9.273 1 97 76 ASP B O 1
ATOM 2291 N N . PRO B 1 77 ? 13.656 -31.906 -11.438 1 96.44 77 PRO B N 1
ATOM 2292 C CA . PRO B 1 77 ? 15.117 -31.797 -11.391 1 96.44 77 PRO B CA 1
ATOM 2293 C C . PRO B 1 77 ? 15.594 -30.375 -11.117 1 96.44 77 PRO B C 1
ATOM 2295 O O . PRO B 1 77 ? 14.984 -29.406 -11.602 1 96.44 77 PRO B O 1
ATOM 2298 N N . PRO B 1 78 ? 16.656 -30.219 -10.328 1 95.12 78 PRO B N 1
ATOM 2299 C CA . PRO B 1 78 ? 17.188 -28.891 -10.094 1 95.12 78 PRO B CA 1
ATOM 2300 C C . PRO B 1 78 ? 17.75 -28.234 -11.367 1 95.12 78 PRO B C 1
ATOM 2302 O O . PRO B 1 78 ? 18.25 -28.938 -12.242 1 95.12 78 PRO B O 1
ATOM 2305 N N . LEU B 1 79 ? 17.578 -26.969 -11.438 1 93.62 79 LEU B N 1
ATOM 2306 C CA . LEU B 1 79 ? 18.219 -26.203 -12.5 1 93.62 79 LEU B CA 1
ATOM 2307 C C . LEU B 1 79 ? 19.703 -26 -12.203 1 93.62 79 LEU B C 1
ATOM 2309 O O . LEU B 1 79 ? 20.078 -25.719 -11.062 1 93.62 79 LEU B O 1
ATOM 2313 N N . LYS B 1 80 ? 20.438 -26.094 -13.117 1 89.12 80 LYS B N 1
ATOM 2314 C CA . LYS B 1 80 ? 21.875 -26.141 -12.922 1 89.12 80 LYS B CA 1
ATOM 2315 C C . LYS B 1 80 ? 22.422 -24.734 -12.625 1 89.12 80 LYS B C 1
ATOM 2317 O O . LYS B 1 80 ? 23.312 -24.578 -11.781 1 89.12 80 LYS B O 1
ATOM 2322 N N . HIS B 1 81 ? 21.906 -23.75 -13.234 1 91.88 81 HIS B N 1
ATOM 2323 C CA . HIS B 1 81 ? 22.594 -22.469 -13.219 1 91.88 81 HIS B CA 1
ATOM 2324 C C . HIS B 1 81 ? 21.938 -21.5 -12.242 1 91.88 81 HIS B C 1
ATOM 2326 O O . HIS B 1 81 ? 22.438 -20.406 -12.008 1 91.88 81 HIS B O 1
ATOM 2332 N N . ILE B 1 82 ? 20.859 -21.828 -11.672 1 92.38 82 ILE B N 1
ATOM 2333 C CA . ILE B 1 82 ? 20.219 -21 -10.648 1 92.38 82 ILE B CA 1
ATOM 2334 C C . ILE B 1 82 ? 19.859 -21.875 -9.445 1 92.38 82 ILE B C 1
ATOM 2336 O O . ILE B 1 82 ? 19.031 -22.781 -9.555 1 92.38 82 ILE B O 1
ATOM 2340 N N . GLN B 1 83 ? 20.359 -21.484 -8.359 1 90.56 83 GLN B N 1
ATOM 2341 C CA . GLN B 1 83 ? 20.141 -22.234 -7.129 1 90.56 83 GLN B CA 1
ATOM 2342 C C . GLN B 1 83 ? 18.672 -22.172 -6.695 1 90.56 83 GLN B C 1
ATOM 2344 O O . GLN B 1 83 ? 18.047 -21.109 -6.789 1 90.56 83 GLN B O 1
ATOM 2349 N N . ASN B 1 84 ? 18.109 -23.312 -6.312 1 88.25 84 ASN B N 1
ATOM 2350 C CA . ASN B 1 84 ? 16.781 -23.406 -5.711 1 88.25 84 ASN B CA 1
ATOM 2351 C C . ASN B 1 84 ? 15.688 -23.266 -6.754 1 88.25 84 ASN B C 1
ATOM 2353 O O . ASN B 1 84 ? 14.547 -22.938 -6.422 1 88.25 84 ASN B O 1
ATOM 2357 N N . LEU B 1 85 ? 16.094 -23.359 -7.949 1 95.25 85 LEU B N 1
ATOM 2358 C CA . LEU B 1 85 ? 15.125 -23.406 -9.039 1 95.25 85 LEU B CA 1
ATOM 2359 C C . LEU B 1 85 ? 15.086 -24.797 -9.672 1 95.25 85 LEU B C 1
ATOM 2361 O O . LEU B 1 85 ? 16.125 -25.438 -9.812 1 95.25 85 LEU B O 1
ATOM 2365 N N . LYS B 1 86 ? 13.938 -25.266 -10 1 96.25 86 LYS B N 1
ATOM 2366 C CA . LYS B 1 86 ? 13.734 -26.562 -10.625 1 96.25 86 LYS B CA 1
ATOM 2367 C C . LYS B 1 86 ? 13.469 -26.438 -12.117 1 96.25 86 LYS B C 1
ATOM 2369 O O . LYS B 1 86 ? 12.992 -25.391 -12.578 1 96.25 86 LYS B O 1
ATOM 2374 N N . GLU B 1 87 ? 13.797 -27.562 -12.742 1 95.19 87 GLU B N 1
ATOM 2375 C CA . GLU B 1 87 ? 13.43 -27.656 -14.156 1 95.19 87 GLU B CA 1
ATOM 2376 C C . GLU B 1 87 ? 11.984 -28.109 -14.32 1 95.19 87 GLU B C 1
ATOM 2378 O O . GLU B 1 87 ? 11.664 -29.266 -14.031 1 95.19 87 GLU B O 1
ATOM 2383 N N . GLY B 1 88 ? 11.094 -27.312 -14.484 1 96.06 88 GLY B N 1
ATOM 2384 C CA . GLY B 1 88 ? 9.68 -27.625 -14.641 1 96.06 88 GLY B CA 1
ATOM 2385 C C . GLY B 1 88 ? 8.797 -26.406 -14.719 1 96.06 88 GLY B C 1
ATOM 2386 O O . GLY B 1 88 ? 9.273 -25.312 -15.039 1 96.06 88 GLY B O 1
ATOM 2387 N N . PHE B 1 89 ? 7.559 -26.625 -14.508 1 97.81 89 PHE B N 1
ATOM 2388 C CA . PHE B 1 89 ? 6.598 -25.531 -14.602 1 97.81 89 PHE B CA 1
ATOM 2389 C C . PHE B 1 89 ? 6.664 -24.656 -13.367 1 97.81 89 PHE B C 1
ATOM 2391 O O . PHE B 1 89 ? 7.113 -25.094 -12.305 1 97.81 89 PHE B O 1
ATOM 2398 N N . ILE B 1 90 ? 6.293 -23.438 -13.539 1 98.44 90 ILE B N 1
ATOM 2399 C CA . ILE B 1 90 ? 6 -22.547 -12.414 1 98.44 90 ILE B CA 1
ATOM 2400 C C . ILE B 1 90 ? 4.488 -22.469 -12.203 1 98.44 90 ILE B C 1
ATOM 2402 O O . ILE B 1 90 ? 3.729 -22.297 -13.164 1 98.44 90 ILE B O 1
ATOM 2406 N N . TYR B 1 91 ? 4.109 -22.641 -11 1 98.75 91 TYR B N 1
ATOM 2407 C CA . TYR B 1 91 ? 2.701 -22.547 -10.633 1 98.75 91 TYR B CA 1
ATOM 2408 C C . TYR B 1 91 ? 2.428 -21.266 -9.852 1 98.75 91 TYR B C 1
ATOM 2410 O O . TYR B 1 91 ? 3.166 -20.922 -8.93 1 98.75 91 TYR B O 1
ATOM 2418 N N . GLY B 1 92 ? 1.442 -20.531 -10.281 1 98.81 92 GLY B N 1
ATOM 2419 C CA . GLY B 1 92 ? 1.088 -19.266 -9.641 1 98.81 92 GLY B CA 1
ATOM 2420 C C . GLY B 1 92 ? -0.292 -19.281 -9.016 1 98.81 92 GLY B C 1
ATOM 2421 O O . GLY B 1 92 ? -1.254 -19.75 -9.625 1 98.81 92 GLY B O 1
ATOM 2422 N N . ILE B 1 93 ? -0.367 -18.875 -7.812 1 98.88 93 ILE B N 1
ATOM 2423 C CA . ILE B 1 93 ? -1.624 -18.578 -7.141 1 98.88 93 ILE B CA 1
ATOM 2424 C C . ILE B 1 93 ? -1.779 -17.062 -6.992 1 98.88 93 ILE B C 1
ATOM 2426 O O . ILE B 1 93 ? -1.039 -16.422 -6.234 1 98.88 93 ILE B O 1
ATOM 2430 N N . GLU B 1 94 ? -2.689 -16.516 -7.715 1 98.88 94 GLU B N 1
ATOM 2431 C CA . GLU B 1 94 ? -2.928 -15.078 -7.703 1 98.88 94 GLU B CA 1
ATOM 2432 C C . GLU B 1 94 ? -4.23 -14.742 -6.988 1 98.88 94 GLU B C 1
ATOM 2434 O O . GLU B 1 94 ? -5.293 -15.25 -7.344 1 98.88 94 GLU B O 1
ATOM 2439 N N . VAL B 1 95 ? -4.125 -13.969 -5.988 1 98.69 95 VAL B N 1
ATOM 2440 C CA . VAL B 1 95 ? -5.309 -13.406 -5.344 1 98.69 95 VAL B CA 1
ATOM 2441 C C . VAL B 1 95 ? -5.555 -11.992 -5.863 1 98.69 95 VAL B C 1
ATOM 2443 O O . VAL B 1 95 ? -4.703 -11.109 -5.715 1 98.69 95 VAL B O 1
ATOM 2446 N N . ASP B 1 96 ? -6.695 -11.82 -6.48 1 98.38 96 ASP B N 1
ATOM 2447 C CA . ASP B 1 96 ? -7.117 -10.523 -6.992 1 98.38 96 ASP B CA 1
ATOM 2448 C C . ASP B 1 96 ? -8.367 -10.023 -6.266 1 98.38 96 ASP B C 1
ATOM 2450 O O . ASP B 1 96 ? -9.461 -10.555 -6.465 1 98.38 96 ASP B O 1
ATOM 2454 N N . LEU B 1 97 ? -8.266 -9.008 -5.48 1 98.12 97 LEU B N 1
ATOM 2455 C CA . LEU B 1 97 ? -9.344 -8.539 -4.625 1 98.12 97 LEU B CA 1
ATOM 2456 C C . LEU B 1 97 ? -10.359 -7.727 -5.422 1 98.12 97 LEU B C 1
ATOM 2458 O O . LEU B 1 97 ? -11.484 -7.52 -4.973 1 98.12 97 LEU B O 1
ATOM 2462 N N . GLU B 1 98 ? -10 -7.156 -6.484 1 95.06 98 GLU B N 1
ATOM 2463 C CA . GLU B 1 98 ? -10.938 -6.488 -7.383 1 95.06 98 GLU B CA 1
ATOM 2464 C C . GLU B 1 98 ? -11.711 -7.5 -8.227 1 95.06 98 GLU B C 1
ATOM 2466 O O . GLU B 1 98 ? -12.938 -7.516 -8.211 1 95.06 98 GLU B O 1
ATOM 2471 N N . GLY B 1 99 ? -10.922 -8.445 -8.727 1 88 99 GLY B N 1
ATOM 2472 C CA . GLY B 1 99 ? -11.453 -9.578 -9.469 1 88 99 GLY B CA 1
ATOM 2473 C C . GLY B 1 99 ? -12.266 -9.172 -10.68 1 88 99 GLY B C 1
ATOM 2474 O O . GLY B 1 99 ? -12.422 -7.984 -10.961 1 88 99 GLY B O 1
ATOM 2475 N N . GLU B 1 100 ? -12.688 -10.25 -11.289 1 81.12 100 GLU B N 1
ATOM 2476 C CA . GLU B 1 100 ? -13.641 -10.078 -12.383 1 81.12 100 GLU B CA 1
ATOM 2477 C C . GLU B 1 100 ? -15.023 -9.727 -11.859 1 81.12 100 GLU B C 1
ATOM 2479 O O . GLU B 1 100 ? -15.461 -10.258 -10.828 1 81.12 100 GLU B O 1
ATOM 2484 N N . ASP B 1 101 ? -15.711 -8.766 -12.406 1 85.19 101 ASP B N 1
ATOM 2485 C CA . ASP B 1 101 ? -17.062 -8.359 -12.062 1 85.19 101 ASP B CA 1
ATOM 2486 C C . ASP B 1 101 ? -17.141 -7.816 -10.633 1 85.19 101 ASP B C 1
ATOM 2488 O O . ASP B 1 101 ? -18.109 -8.055 -9.922 1 85.19 101 ASP B O 1
ATOM 2492 N N . ASN B 1 102 ? -16.031 -7.426 -10.109 1 90.25 102 ASN B N 1
ATOM 2493 C CA . ASN B 1 102 ? -15.977 -6.805 -8.789 1 90.25 102 ASN B CA 1
ATOM 2494 C C . ASN B 1 102 ? -16.188 -7.828 -7.676 1 90.25 102 ASN B C 1
ATOM 2496 O O . ASN B 1 102 ? -16.984 -7.598 -6.758 1 90.25 102 ASN B O 1
ATOM 2500 N N . TYR B 1 103 ? -15.633 -8.945 -7.918 1 95.19 103 TYR B N 1
ATOM 2501 C CA . TYR B 1 103 ? -15.633 -10.031 -6.941 1 95.19 103 TYR B CA 1
ATOM 2502 C C . TYR B 1 103 ? -14.258 -10.672 -6.84 1 95.19 103 TYR B C 1
ATOM 2504 O O . TYR B 1 103 ? -13.656 -11.039 -7.855 1 95.19 103 TYR B O 1
ATOM 2512 N N . PRO B 1 104 ? -13.727 -10.766 -5.59 1 97.44 104 PRO B N 1
ATOM 2513 C CA . PRO B 1 104 ? -12.367 -11.289 -5.453 1 97.44 104 PRO B CA 1
ATOM 2514 C C . PRO B 1 104 ? -12.227 -12.711 -5.996 1 97.44 104 PRO B C 1
ATOM 2516 O O . PRO B 1 104 ? -13.102 -13.555 -5.77 1 97.44 104 PRO B O 1
ATOM 2519 N N . ILE B 1 105 ? -11.086 -12.977 -6.602 1 97.94 105 ILE B N 1
ATOM 2520 C CA . ILE B 1 105 ? -10.875 -14.281 -7.223 1 97.94 105 ILE B CA 1
ATOM 2521 C C . ILE B 1 105 ? -9.469 -14.781 -6.902 1 97.94 105 ILE B C 1
ATOM 2523 O O . ILE B 1 105 ? -8.586 -14 -6.535 1 97.94 105 ILE B O 1
ATOM 2527 N N . ILE B 1 106 ? -9.289 -16.062 -7.012 1 98.31 106 ILE B N 1
ATOM 2528 C CA . ILE B 1 106 ? -8 -16.75 -7.051 1 98.31 106 ILE B CA 1
ATOM 2529 C C . ILE B 1 106 ? -7.766 -17.328 -8.445 1 98.31 106 ILE B C 1
ATOM 2531 O O . ILE B 1 106 ? -8.602 -18.078 -8.961 1 98.31 106 ILE B O 1
ATOM 2535 N N . SER B 1 107 ? -6.742 -16.922 -9.016 1 98.44 107 SER B N 1
ATOM 2536 C CA . SER B 1 107 ? -6.332 -17.547 -10.281 1 98.44 107 SER B CA 1
ATOM 2537 C C . SER B 1 107 ? -5.242 -18.578 -10.055 1 98.44 107 SER B C 1
ATOM 2539 O O . SER B 1 107 ? -4.266 -18.328 -9.352 1 98.44 107 SER B O 1
ATOM 2541 N N . LEU B 1 108 ? -5.426 -19.734 -10.594 1 98.69 108 LEU B N 1
ATOM 2542 C CA . LEU B 1 108 ? -4.438 -20.812 -10.617 1 98.69 108 LEU B CA 1
ATOM 2543 C C . LEU B 1 108 ? -3.777 -20.906 -11.992 1 98.69 108 LEU B C 1
ATOM 2545 O O . LEU B 1 108 ? -4.441 -21.219 -12.977 1 98.69 108 LEU B O 1
ATOM 2549 N N . SER B 1 109 ? -2.49 -20.672 -12 1 98.75 109 SER B N 1
ATOM 2550 C CA . SER B 1 109 ? -1.81 -20.594 -13.289 1 98.75 109 SER B CA 1
ATOM 2551 C C . SER B 1 109 ? -0.632 -21.562 -13.344 1 98.75 109 SER B C 1
ATOM 2553 O O . SER B 1 109 ? -0.001 -21.844 -12.32 1 98.75 109 SER B O 1
ATOM 2555 N N . ARG B 1 110 ? -0.399 -22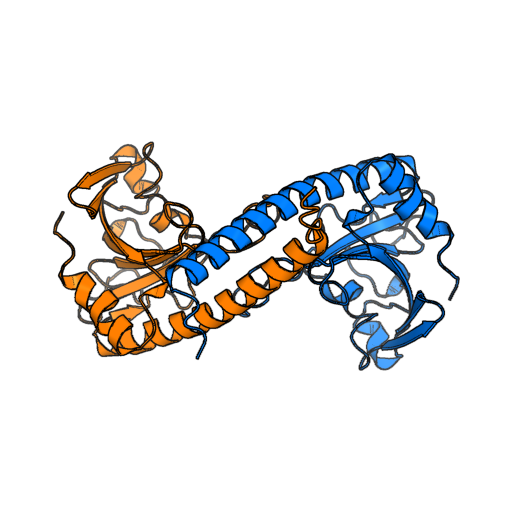.078 -14.453 1 98.75 110 ARG B N 1
ATOM 2556 C CA . ARG B 1 110 ? 0.807 -22.828 -14.797 1 98.75 110 ARG B CA 1
ATOM 2557 C C . ARG B 1 110 ? 1.562 -22.156 -15.938 1 98.75 110 ARG B C 1
ATOM 2559 O O . ARG B 1 110 ? 0.976 -21.844 -16.984 1 98.75 110 ARG B O 1
ATOM 2566 N N . TYR B 1 111 ? 2.832 -21.875 -15.727 1 98.56 111 TYR B N 1
ATOM 2567 C CA . TYR B 1 111 ? 3.68 -21.188 -16.688 1 98.56 111 TYR B CA 1
ATOM 2568 C C . TYR B 1 111 ? 4.785 -22.109 -17.203 1 98.56 111 TYR B C 1
ATOM 2570 O O . TYR B 1 111 ? 5.398 -22.844 -16.422 1 98.56 111 TYR B O 1
ATOM 2578 N N . GLN B 1 112 ? 4.98 -22.031 -18.453 1 98.38 112 GLN B N 1
ATOM 2579 C CA . GLN B 1 112 ? 6.121 -22.703 -19.078 1 98.38 112 GLN B CA 1
ATOM 2580 C C . GLN B 1 112 ? 7.211 -21.688 -19.453 1 98.38 112 GLN B C 1
ATOM 2582 O O . GLN B 1 112 ? 6.949 -20.719 -20.156 1 98.38 112 GLN B O 1
ATOM 2587 N N . PHE B 1 113 ? 8.422 -21.969 -18.969 1 97.75 113 PHE B N 1
ATOM 2588 C CA . PHE B 1 113 ? 9.523 -21.062 -19.219 1 97.75 113 PHE B CA 1
ATOM 2589 C C . PHE B 1 113 ? 10.68 -21.781 -19.906 1 97.75 113 PHE B C 1
ATOM 2591 O O . PHE B 1 113 ? 10.891 -22.969 -19.688 1 97.75 113 PHE B O 1
ATOM 2598 N N . ASP B 1 114 ? 11.344 -21.031 -20.766 1 97.06 114 ASP B N 1
ATOM 2599 C CA . ASP B 1 114 ? 12.734 -21.312 -21.094 1 97.06 114 ASP B CA 1
ATOM 2600 C C . ASP B 1 114 ? 13.68 -20.703 -20.062 1 97.06 114 ASP B C 1
ATOM 2602 O O . ASP B 1 114 ? 13.953 -19.516 -20.094 1 97.06 114 ASP B O 1
ATOM 2606 N N . PHE B 1 115 ? 14.258 -21.516 -19.188 1 96.44 115 PHE B N 1
ATOM 2607 C CA . PHE B 1 115 ? 14.992 -21.031 -18.031 1 96.44 115 PHE B CA 1
ATOM 2608 C C . PHE B 1 115 ? 16.359 -20.5 -18.438 1 96.44 115 PHE B C 1
ATOM 2610 O O . PHE B 1 115 ? 17.078 -19.891 -17.641 1 96.44 115 PHE B O 1
ATOM 2617 N N . SER B 1 116 ? 16.734 -20.75 -19.672 1 95 116 SER B N 1
ATOM 2618 C CA . SER B 1 116 ? 18 -20.188 -20.141 1 95 116 SER B CA 1
ATOM 2619 C C . SER B 1 116 ? 17.969 -18.656 -20.109 1 95 116 SER B C 1
ATOM 2621 O O . SER B 1 116 ? 19.031 -18.016 -20.125 1 95 116 SER B O 1
ATOM 2623 N N . GLU B 1 117 ? 16.75 -18.062 -19.938 1 94.94 117 GLU B N 1
ATOM 2624 C CA . GLU B 1 117 ? 16.594 -16.609 -19.922 1 94.94 117 GLU B CA 1
ATOM 2625 C C . GLU B 1 117 ? 16.547 -16.078 -18.484 1 94.94 117 GLU B C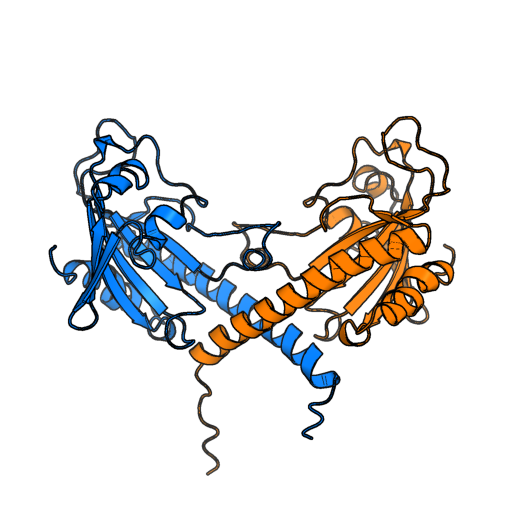 1
ATOM 2627 O O . GLU B 1 117 ? 16.484 -14.859 -18.281 1 94.94 117 GLU B O 1
ATOM 2632 N N . TRP B 1 118 ? 16.562 -17.031 -17.516 1 95.44 118 TRP B N 1
ATOM 2633 C CA . TRP B 1 118 ? 16.5 -16.609 -16.109 1 95.44 118 TRP B CA 1
ATOM 2634 C C . TRP B 1 118 ? 17.891 -16.328 -15.57 1 95.44 118 TRP B C 1
ATOM 2636 O O . TRP B 1 118 ? 18.828 -17.094 -15.82 1 95.44 118 TRP B O 1
ATOM 2646 N N . PHE B 1 119 ? 17.984 -15.266 -14.812 1 93.69 119 PHE B N 1
ATOM 2647 C CA . PHE B 1 119 ? 19.266 -14.938 -14.211 1 93.69 119 PHE B CA 1
ATOM 2648 C C . PHE B 1 119 ? 19.156 -14.867 -12.688 1 93.69 119 PHE B C 1
ATOM 2650 O O . PHE B 1 119 ? 20.156 -14.859 -11.984 1 93.69 119 PHE B O 1
ATOM 2657 N N . ARG B 1 120 ? 18.031 -14.875 -12.188 1 95 120 ARG B N 1
ATOM 2658 C CA . ARG B 1 120 ? 17.75 -14.828 -10.758 1 95 120 ARG B CA 1
ATOM 2659 C C . ARG B 1 120 ? 16.328 -15.312 -10.461 1 95 120 ARG B C 1
ATOM 2661 O O . ARG B 1 120 ? 15.516 -15.461 -11.375 1 95 120 ARG B O 1
ATOM 2668 N N . ILE B 1 121 ? 16.062 -15.523 -9.172 1 96 121 ILE B N 1
ATOM 2669 C CA . ILE B 1 121 ? 14.719 -15.82 -8.703 1 96 121 ILE B CA 1
ATOM 2670 C C . ILE B 1 121 ? 13.891 -14.539 -8.68 1 96 121 ILE B C 1
ATOM 2672 O O . ILE B 1 121 ? 14.406 -13.461 -8.367 1 96 121 ILE B O 1
ATOM 2676 N N . PRO B 1 122 ? 12.656 -14.703 -8.953 1 96.81 122 PRO B N 1
ATOM 2677 C CA . PRO B 1 122 ? 11.805 -13.516 -8.922 1 96.81 122 PRO B CA 1
ATOM 2678 C C . PRO B 1 122 ? 11.727 -12.875 -7.531 1 96.81 122 PRO B C 1
ATOM 2680 O O . PRO B 1 122 ? 11.797 -13.586 -6.523 1 96.81 122 PRO B O 1
ATOM 2683 N N . THR B 1 123 ? 11.594 -11.555 -7.535 1 96.56 123 THR B N 1
ATOM 2684 C CA . THR B 1 123 ? 11.367 -10.805 -6.309 1 96.56 123 THR B CA 1
ATOM 2685 C C . THR B 1 123 ? 9.945 -10.266 -6.258 1 96.56 123 THR B C 1
ATOM 2687 O O . THR B 1 123 ? 9.18 -10.438 -7.207 1 96.56 123 THR B O 1
ATOM 2690 N N . THR B 1 124 ? 9.656 -9.57 -5.191 1 96.5 124 THR B N 1
ATOM 2691 C CA . THR B 1 124 ? 8.305 -9.055 -4.969 1 96.5 124 THR B CA 1
ATOM 2692 C C . THR B 1 124 ? 7.891 -8.117 -6.098 1 96.5 124 THR B C 1
ATOM 2694 O O . THR B 1 124 ? 6.719 -8.07 -6.473 1 96.5 124 THR B O 1
ATOM 2697 N N . SER B 1 125 ? 8.836 -7.418 -6.656 1 96.44 125 SER B N 1
ATOM 2698 C CA . SER B 1 125 ? 8.516 -6.383 -7.637 1 96.44 125 SER B CA 1
ATOM 2699 C C . SER B 1 125 ? 8.383 -6.973 -9.039 1 96.44 125 SER B C 1
ATOM 2701 O O . SER B 1 125 ? 7.984 -6.273 -9.977 1 96.44 125 SER B O 1
ATOM 2703 N N . ASP B 1 126 ? 8.688 -8.297 -9.227 1 98.06 126 ASP B N 1
ATOM 2704 C CA . ASP B 1 126 ? 8.594 -8.93 -10.531 1 98.06 126 ASP B CA 1
ATOM 2705 C C . ASP B 1 126 ? 7.172 -9.438 -10.797 1 98.06 126 ASP B C 1
ATOM 2707 O O . ASP B 1 126 ? 6.969 -10.328 -11.617 1 98.06 126 ASP B O 1
ATOM 2711 N N . HIS B 1 127 ? 6.254 -8.852 -10.086 1 98.44 127 HIS B N 1
ATOM 2712 C CA . HIS B 1 127 ? 4.828 -9.156 -10.156 1 98.44 127 HIS B CA 1
ATOM 2713 C C . HIS B 1 127 ? 4.328 -9.133 -11.594 1 98.44 127 HIS B C 1
ATOM 2715 O O . HIS B 1 127 ? 3.586 -10.031 -12.008 1 98.44 127 HIS B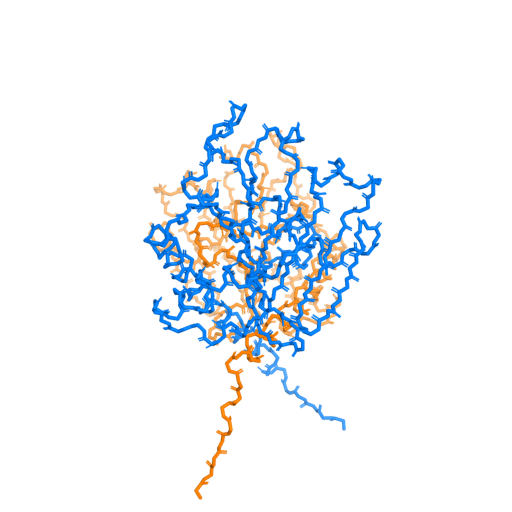 O 1
ATOM 2721 N N . TRP B 1 128 ? 4.773 -8.227 -12.383 1 98.38 128 TRP B N 1
ATOM 2722 C CA . TRP B 1 128 ? 4.266 -7.969 -13.727 1 98.38 128 TRP B CA 1
ATOM 2723 C C . TRP B 1 128 ? 4.574 -9.133 -14.656 1 98.38 128 TRP B C 1
ATOM 2725 O O . TRP B 1 128 ? 3.824 -9.398 -15.602 1 98.38 128 TRP B O 1
ATOM 2735 N N . ILE B 1 129 ? 5.586 -9.922 -14.414 1 98.62 129 ILE B N 1
ATOM 2736 C CA . ILE B 1 129 ? 5.984 -11.055 -15.234 1 98.62 129 ILE B CA 1
ATOM 2737 C C . ILE B 1 129 ? 4.891 -12.117 -15.219 1 98.62 129 ILE B C 1
ATOM 2739 O O . ILE B 1 129 ? 4.652 -12.797 -16.219 1 98.62 129 ILE B O 1
ATOM 2743 N N . PHE B 1 130 ? 4.168 -12.203 -14.133 1 98.75 130 PHE B N 1
ATOM 2744 C CA . PHE B 1 130 ? 3.215 -13.289 -13.93 1 98.75 130 PHE B CA 1
ATOM 2745 C C . PHE B 1 130 ? 1.782 -12.773 -14.008 1 98.75 130 PHE B C 1
ATOM 2747 O O . PHE B 1 130 ? 0.841 -13.555 -14.148 1 98.75 130 PHE B O 1
ATOM 2754 N N . TRP B 1 131 ? 1.669 -11.477 -13.953 1 98.69 131 TRP B N 1
ATOM 2755 C CA . TRP B 1 131 ? 0.365 -10.828 -14.039 1 98.69 131 TRP B CA 1
ATOM 2756 C C . TRP B 1 131 ? 0.022 -10.492 -15.484 1 98.69 131 TRP B C 1
ATOM 2758 O O . TRP B 1 131 ? -1.102 -10.727 -15.938 1 98.69 131 TRP B O 1
ATOM 2768 N N . ASP B 1 132 ? 0.936 -10.086 -16.297 1 98.69 132 ASP B N 1
ATOM 2769 C CA . ASP B 1 132 ? 0.748 -9.531 -17.641 1 98.69 132 ASP B CA 1
ATOM 2770 C C . ASP B 1 132 ? 0.237 -10.594 -18.609 1 98.69 132 ASP B C 1
ATOM 2772 O O . ASP B 1 132 ? -0.573 -10.297 -19.484 1 98.69 132 ASP B O 1
ATOM 2776 N N . PRO B 1 133 ? 0.621 -11.828 -18.469 1 98.69 133 PRO B N 1
ATOM 2777 C CA . PRO B 1 133 ? 0.339 -12.844 -19.5 1 98.69 133 PRO B CA 1
ATOM 2778 C C . PRO B 1 133 ? -1.152 -12.992 -19.781 1 98.69 133 PRO B C 1
ATOM 2780 O O . PRO B 1 133 ? -1.533 -13.453 -20.859 1 98.69 133 PRO B O 1
ATOM 2783 N N . PHE B 1 134 ? -1.968 -12.547 -18.922 1 97.94 134 PHE B N 1
ATOM 2784 C CA . PHE B 1 134 ? -3.398 -12.734 -19.125 1 97.94 134 PHE B CA 1
ATOM 2785 C C . PHE B 1 134 ? -4.105 -11.391 -19.297 1 97.94 134 PHE B C 1
ATOM 2787 O O . PHE B 1 134 ? -5.336 -11.328 -19.25 1 97.94 134 PHE B O 1
ATOM 2794 N N . ARG B 1 135 ? -3.352 -10.297 -19.453 1 96.88 135 ARG B N 1
ATOM 2795 C CA . ARG B 1 135 ? -3.973 -8.977 -19.453 1 96.88 135 ARG B CA 1
ATOM 2796 C C . ARG B 1 135 ? -3.412 -8.117 -20.578 1 96.88 135 ARG B C 1
ATOM 2798 O O . ARG B 1 135 ? -4.066 -7.172 -21.031 1 96.88 135 ARG B O 1
ATOM 2805 N N . LYS B 1 136 ? -2.209 -8.43 -21 1 98 136 LYS B N 1
ATOM 2806 C CA . LYS B 1 136 ? -1.542 -7.551 -21.953 1 98 136 LYS B CA 1
ATOM 2807 C C . LYS B 1 136 ? -1.507 -8.18 -23.344 1 98 136 LYS B C 1
ATOM 2809 O O . LYS B 1 136 ? -0.527 -8.828 -23.719 1 98 136 LYS B O 1
ATOM 2814 N N . ASP B 1 137 ? -2.342 -7.793 -24.25 1 97.31 137 ASP B N 1
ATOM 2815 C CA . ASP B 1 137 ? -2.477 -8.367 -25.578 1 97.31 137 ASP B CA 1
ATOM 2816 C C . ASP B 1 137 ? -1.357 -7.891 -26.5 1 97.31 137 ASP B C 1
ATOM 2818 O O . ASP B 1 137 ? -1.135 -8.469 -27.578 1 97.31 137 ASP B O 1
ATOM 2822 N N . LYS B 1 138 ? -0.708 -6.828 -26.141 1 97.56 138 LYS B N 1
ATOM 2823 C CA . LYS B 1 138 ? 0.435 -6.324 -26.906 1 97.56 138 LYS B CA 1
ATOM 2824 C C . LYS B 1 138 ? 1.583 -7.332 -26.891 1 97.56 138 LYS B C 1
ATOM 2826 O O . LYS B 1 138 ? 2.367 -7.391 -27.844 1 97.56 138 LYS B O 1
ATOM 2831 N N . PHE B 1 139 ? 1.639 -8.188 -25.859 1 98.75 139 PHE B N 1
ATOM 2832 C CA . PHE B 1 139 ? 2.814 -9.031 -25.672 1 98.75 139 PHE B CA 1
ATOM 2833 C C . PHE B 1 139 ? 2.441 -10.508 -25.719 1 98.75 139 PHE B C 1
ATOM 2835 O O . PHE B 1 139 ? 3.312 -11.367 -25.844 1 98.75 139 PHE B O 1
ATOM 2842 N N . PHE B 1 140 ? 1.109 -10.789 -25.656 1 98.75 140 PHE B N 1
ATOM 2843 C CA . PHE B 1 140 ? 0.648 -12.172 -25.562 1 98.75 140 PHE B CA 1
ATOM 2844 C C . PHE B 1 140 ? -0.565 -12.398 -26.469 1 98.75 140 PHE B C 1
ATOM 2846 O O . PHE B 1 140 ? -1.362 -11.477 -26.672 1 98.75 140 PHE B O 1
ATOM 2853 N N . GLU B 1 141 ? -0.647 -13.594 -27.047 1 98.56 141 GLU B N 1
ATOM 2854 C CA . GLU B 1 141 ? -1.913 -14.078 -27.578 1 98.56 141 GLU B CA 1
ATOM 2855 C C . GLU B 1 141 ? -2.777 -14.695 -26.484 1 98.56 141 GLU B C 1
ATOM 2857 O O . GLU B 1 141 ? -2.451 -15.758 -25.953 1 98.56 141 GLU B O 1
ATOM 2862 N N . ILE B 1 142 ? -3.875 -14.055 -26.141 1 98.31 142 ILE B N 1
ATOM 2863 C CA . ILE B 1 142 ? -4.684 -14.438 -24.984 1 98.31 142 ILE B CA 1
ATOM 2864 C C . ILE B 1 142 ? -6.059 -14.906 -25.453 1 98.31 142 ILE B C 1
ATOM 2866 O O . ILE B 1 142 ? -6.734 -14.211 -26.219 1 98.31 142 ILE B O 1
ATOM 2870 N N . ASN B 1 143 ? -6.41 -16.031 -25.062 1 97.06 143 ASN B N 1
ATOM 2871 C CA . ASN B 1 143 ? -7.723 -16.578 -25.375 1 97.06 143 ASN B CA 1
ATOM 2872 C C . ASN B 1 143 ? -8.383 -17.188 -24.125 1 97.06 143 ASN B C 1
ATOM 2874 O O . ASN B 1 143 ? -7.695 -17.562 -23.172 1 97.06 143 ASN B O 1
ATOM 2878 N N . LYS B 1 144 ? -9.656 -17.172 -24.156 1 95.94 144 LYS B N 1
ATOM 2879 C CA . LYS B 1 144 ? -10.438 -17.859 -23.125 1 95.94 144 LYS B CA 1
ATOM 2880 C C . LYS B 1 144 ? -11.375 -18.891 -23.734 1 95.94 144 LYS B C 1
ATOM 2882 O O . LYS B 1 144 ? -12.242 -18.547 -24.547 1 95.94 144 LYS B O 1
ATOM 2887 N N . VAL B 1 145 ? -11.148 -20.156 -23.375 1 93.88 145 VAL B N 1
ATOM 2888 C CA . VAL B 1 145 ? -11.977 -21.25 -23.859 1 93.88 145 VAL B CA 1
ATOM 2889 C C . VAL B 1 145 ? -12.516 -22.062 -22.688 1 93.88 145 VAL B C 1
ATOM 2891 O O . VAL B 1 145 ? -11.75 -22.594 -21.875 1 93.88 145 VAL B O 1
ATOM 2894 N N . ASN B 1 146 ? -13.859 -22.156 -22.516 1 93.69 146 ASN B N 1
ATOM 2895 C CA . ASN B 1 146 ? -14.508 -22.906 -21.453 1 93.69 146 ASN B CA 1
ATOM 2896 C C . ASN B 1 146 ? -13.992 -22.5 -20.078 1 93.69 146 ASN B C 1
ATOM 2898 O O . ASN B 1 146 ? -13.594 -23.344 -19.281 1 93.69 146 ASN B O 1
ATOM 2902 N N . ASP B 1 147 ? -13.773 -21.203 -19.844 1 93.62 147 ASP B N 1
ATOM 2903 C CA . ASP B 1 147 ? -13.406 -20.578 -18.578 1 93.62 147 ASP B CA 1
ATOM 2904 C C . ASP B 1 147 ? -11.945 -20.859 -18.234 1 93.62 147 ASP B C 1
ATOM 2906 O O . ASP B 1 147 ? -11.555 -20.797 -17.062 1 93.62 147 ASP B O 1
ATOM 2910 N N . VAL B 1 148 ? -11.258 -21.297 -19.266 1 97.19 148 VAL B N 1
ATOM 2911 C CA . VAL B 1 148 ? -9.82 -21.469 -19.141 1 97.19 148 VAL B CA 1
ATOM 2912 C C . VAL B 1 148 ? -9.094 -20.406 -19.953 1 97.19 148 VAL B C 1
ATOM 2914 O O . VAL B 1 148 ? -9.352 -20.25 -21.156 1 97.19 148 VAL B O 1
ATOM 2917 N N . TRP B 1 149 ? -8.242 -19.672 -19.281 1 97.75 149 TRP B N 1
ATOM 2918 C CA . TRP B 1 149 ? -7.398 -18.703 -19.969 1 97.75 149 TRP B CA 1
ATOM 2919 C C . TRP B 1 149 ? -6.156 -19.375 -20.547 1 97.75 149 TRP B C 1
ATOM 2921 O O . TRP B 1 149 ? -5.496 -20.172 -19.859 1 97.75 149 TRP B O 1
ATOM 2931 N N . ILE B 1 150 ? -5.887 -19.094 -21.797 1 98.06 150 ILE B N 1
ATOM 2932 C CA . ILE B 1 150 ? -4.68 -19.578 -22.453 1 98.06 150 ILE B CA 1
ATOM 2933 C C . ILE B 1 150 ? -3.885 -18.391 -23 1 98.06 150 ILE B C 1
ATOM 2935 O O . ILE B 1 150 ? -4.449 -17.5 -23.625 1 98.06 150 ILE B O 1
ATOM 2939 N N . SER B 1 151 ? -2.594 -18.375 -22.734 1 98.5 151 SER B N 1
ATOM 2940 C CA . SER B 1 151 ? -1.729 -17.281 -23.141 1 98.5 151 SER B CA 1
ATOM 2941 C C . SER B 1 151 ? -0.452 -17.781 -23.812 1 98.5 151 SER B C 1
ATOM 2943 O O . SER B 1 151 ? 0.207 -18.688 -23.281 1 98.5 151 SER B O 1
ATOM 2945 N N . LYS B 1 152 ? -0.167 -17.266 -24.953 1 98.56 152 LYS B N 1
ATOM 2946 C CA . LYS B 1 152 ? 1.084 -17.531 -25.641 1 98.56 152 LYS B CA 1
ATOM 2947 C C . LYS B 1 152 ? 1.906 -16.266 -25.828 1 98.56 152 LYS B C 1
ATOM 2949 O O . LYS B 1 152 ? 1.397 -15.258 -26.312 1 98.56 152 LYS B O 1
ATOM 2954 N N . THR B 1 153 ? 3.129 -16.391 -25.391 1 98.69 153 THR B N 1
ATOM 2955 C CA . THR B 1 153 ? 3.986 -15.219 -25.516 1 98.69 153 THR B CA 1
ATOM 2956 C C . THR B 1 153 ? 4.344 -14.961 -26.969 1 98.69 153 THR B C 1
ATOM 2958 O O . THR B 1 153 ? 4.734 -15.875 -27.703 1 98.69 153 THR B O 1
ATOM 2961 N N . LEU B 1 154 ? 4.176 -13.719 -27.359 1 98.62 154 LEU B N 1
ATOM 2962 C CA . LEU B 1 154 ? 4.617 -13.352 -28.703 1 98.62 154 LEU B CA 1
ATOM 2963 C C . LEU B 1 154 ? 6.141 -13.383 -28.797 1 98.62 154 LEU B C 1
ATOM 2965 O O . LEU B 1 154 ? 6.832 -13.047 -27.844 1 98.62 154 LEU B O 1
ATOM 2969 N N . GLU B 1 155 ? 6.605 -13.719 -29.969 1 97.62 155 GLU B N 1
ATOM 2970 C CA . GLU B 1 155 ? 8.039 -13.906 -30.172 1 97.62 155 GLU B CA 1
ATOM 2971 C C . GLU B 1 155 ? 8.82 -12.672 -29.734 1 97.62 155 GLU B C 1
ATOM 2973 O O . GLU B 1 155 ? 9.836 -12.781 -29.047 1 97.62 155 GLU B O 1
ATOM 2978 N N . LYS B 1 156 ? 8.344 -11.523 -30.016 1 97.25 156 LYS B N 1
ATOM 2979 C CA . LYS B 1 156 ? 9.031 -10.258 -29.75 1 97.25 156 LYS B CA 1
ATOM 2980 C C . LYS B 1 156 ? 9.109 -9.977 -28.25 1 97.25 156 LYS B C 1
ATOM 2982 O O . LYS B 1 156 ? 9.883 -9.125 -27.812 1 97.25 156 LYS B O 1
ATOM 2987 N N . SER B 1 157 ? 8.328 -10.719 -27.453 1 98.12 157 SER B N 1
ATOM 2988 C CA . SER B 1 157 ? 8.195 -10.406 -26.031 1 98.12 157 SER B CA 1
ATOM 2989 C C . SER B 1 157 ? 8.875 -11.461 -25.172 1 98.12 157 SER B C 1
ATOM 2991 O O . SER B 1 157 ? 8.953 -11.32 -23.953 1 98.12 157 SER B O 1
ATOM 2993 N N . LYS B 1 158 ? 9.422 -12.422 -25.75 1 97.19 158 LYS B N 1
ATOM 2994 C CA . LYS B 1 158 ? 9.945 -13.57 -25.016 1 97.19 158 LYS B CA 1
ATOM 2995 C C . LYS B 1 158 ? 11.07 -13.156 -24.078 1 97.19 158 LYS B C 1
ATOM 2997 O O . LYS B 1 158 ? 11.102 -13.57 -22.922 1 97.19 158 LYS B O 1
ATOM 3002 N N . ILE B 1 159 ? 11.93 -12.312 -24.531 1 96.81 159 ILE B N 1
ATOM 3003 C CA . ILE B 1 159 ? 13.055 -11.883 -23.703 1 96.81 159 ILE B CA 1
ATOM 3004 C C . ILE B 1 159 ? 12.547 -11.031 -22.547 1 96.81 159 ILE B C 1
ATOM 3006 O O . ILE B 1 159 ? 12.969 -11.211 -21.406 1 96.81 159 ILE B O 1
ATOM 3010 N N . ARG B 1 160 ? 11.609 -10.164 -22.797 1 97.38 160 ARG B N 1
ATOM 3011 C CA . ARG B 1 160 ? 11.039 -9.266 -21.797 1 97.38 160 ARG B CA 1
ATOM 3012 C C . ARG B 1 160 ? 10.414 -10.055 -20.656 1 97.38 160 ARG B C 1
ATOM 3014 O O . ARG B 1 160 ? 10.508 -9.648 -19.484 1 97.38 160 ARG B O 1
ATOM 3021 N N . TYR B 1 161 ? 9.922 -11.211 -21.031 1 98.5 161 TYR B N 1
ATOM 3022 C CA . TYR B 1 161 ? 9.203 -12 -20.047 1 98.5 161 TYR B CA 1
ATOM 3023 C C . TYR B 1 161 ? 9.969 -13.273 -19.703 1 98.5 161 TYR B C 1
ATOM 3025 O O . TYR B 1 161 ? 9.375 -14.336 -19.531 1 98.5 161 TYR B O 1
ATOM 3033 N N . TRP B 1 162 ? 11.195 -13.109 -19.641 1 98 162 TRP B N 1
ATOM 3034 C CA . TRP B 1 162 ? 12.148 -14.07 -19.094 1 98 162 TRP B CA 1
ATOM 3035 C C . TRP B 1 162 ? 11.992 -15.43 -19.766 1 98 162 TRP B C 1
ATOM 3037 O O . TRP B 1 162 ? 12.086 -16.469 -19.109 1 98 162 TRP B O 1
ATOM 3047 N N . GLY B 1 163 ? 11.656 -15.445 -21.047 1 98.19 163 GLY B N 1
ATOM 3048 C CA . GLY B 1 163 ? 11.594 -16.703 -21.781 1 98.19 163 GLY B CA 1
ATOM 3049 C C . GLY B 1 163 ? 10.281 -17.438 -21.594 1 98.19 163 GLY B C 1
ATOM 3050 O O . GLY B 1 163 ? 10.195 -18.641 -21.844 1 98.19 163 GLY B O 1
ATOM 3051 N N . MET B 1 164 ? 9.234 -16.766 -21.078 1 98.5 164 MET B N 1
ATOM 3052 C CA . MET B 1 164 ? 7.926 -17.406 -20.953 1 98.5 164 MET B CA 1
ATOM 3053 C C . MET B 1 164 ? 7.398 -17.844 -22.312 1 98.5 164 MET B C 1
ATOM 3055 O O . MET B 1 164 ? 7.418 -17.062 -23.266 1 98.5 164 MET B O 1
ATOM 3059 N N . GLN B 1 165 ? 6.922 -19.031 -22.344 1 98.31 165 GLN B N 1
ATOM 3060 C CA . GLN B 1 165 ? 6.434 -19.578 -23.609 1 98.31 165 GLN B CA 1
ATOM 3061 C C . GLN B 1 165 ? 4.906 -19.594 -23.641 1 98.31 165 GLN B C 1
ATOM 3063 O O . GLN B 1 165 ? 4.297 -18.969 -24.516 1 98.31 165 GLN B O 1
ATOM 3068 N N . ASN B 1 166 ? 4.355 -20.266 -22.688 1 97.81 166 ASN B N 1
ATOM 3069 C CA . ASN B 1 166 ? 2.91 -20.438 -22.578 1 97.81 166 ASN B CA 1
ATOM 3070 C C . ASN B 1 166 ? 2.451 -20.359 -21.125 1 97.81 166 ASN B C 1
ATOM 3072 O O . ASN B 1 166 ? 3.244 -20.562 -20.203 1 97.81 166 ASN B O 1
ATOM 3076 N N . ALA B 1 167 ? 1.195 -20.016 -20.984 1 98.62 167 ALA B N 1
ATOM 3077 C CA . ALA B 1 167 ? 0.562 -20.047 -19.656 1 98.62 167 ALA B CA 1
ATOM 3078 C C . ALA B 1 167 ? -0.917 -20.406 -19.781 1 98.62 167 ALA B C 1
ATOM 3080 O O . ALA B 1 167 ? -1.557 -20.109 -20.781 1 98.62 167 ALA B O 1
ATOM 3081 N N . VAL B 1 168 ? -1.423 -21.047 -18.797 1 98.69 168 VAL B N 1
ATOM 3082 C CA . VAL B 1 168 ? -2.838 -21.391 -18.672 1 98.69 168 VAL B CA 1
ATOM 3083 C C . VAL B 1 168 ? -3.34 -21.016 -17.281 1 98.69 168 VAL B C 1
ATOM 3085 O O . VAL B 1 168 ? -2.576 -21.047 -16.312 1 98.69 168 VAL B O 1
ATOM 3088 N N . SER B 1 169 ? -4.57 -20.656 -17.172 1 98.44 169 SER B N 1
ATOM 3089 C CA . SER B 1 169 ? -5.09 -20.219 -15.883 1 98.44 169 SER B CA 1
ATOM 3090 C C . SER B 1 169 ? -6.586 -20.5 -15.766 1 98.44 169 SER B C 1
ATOM 3092 O O . SER B 1 169 ? -7.32 -20.406 -16.75 1 98.44 169 SER B O 1
ATOM 3094 N N . ILE B 1 170 ? -7.008 -20.875 -14.609 1 97.88 170 ILE B N 1
ATOM 3095 C CA . ILE B 1 170 ? -8.422 -20.938 -14.266 1 97.88 170 ILE B CA 1
ATOM 3096 C C . ILE B 1 170 ? -8.703 -20.062 -13.039 1 97.88 170 ILE B C 1
ATOM 3098 O O . ILE B 1 170 ? -7.773 -19.688 -12.32 1 97.88 170 ILE B O 1
ATOM 3102 N N . GLU B 1 171 ? -9.93 -19.734 -12.812 1 97.06 171 GLU B N 1
ATOM 3103 C CA . GLU B 1 171 ? -10.305 -18.828 -11.727 1 97.06 171 GLU B CA 1
ATOM 3104 C C . GLU B 1 171 ? -11.359 -19.469 -10.82 1 97.06 171 GLU B C 1
ATOM 3106 O O . GLU B 1 171 ? -12.266 -20.141 -11.305 1 97.06 171 GLU B O 1
ATOM 3111 N N . ILE B 1 172 ? -11.242 -19.281 -9.555 1 96.44 172 ILE B N 1
ATOM 3112 C CA . ILE B 1 172 ? -12.25 -19.672 -8.578 1 96.44 172 ILE B CA 1
ATOM 3113 C C . ILE B 1 172 ? -12.531 -18.5 -7.637 1 96.44 172 ILE B C 1
ATOM 3115 O O . ILE B 1 172 ? -11.672 -17.641 -7.438 1 96.44 172 ILE B O 1
ATOM 3119 N N . PRO B 1 173 ? -13.711 -18.422 -7.043 1 95.62 173 PRO B N 1
ATOM 3120 C CA . PRO B 1 173 ? -13.984 -17.344 -6.078 1 95.62 173 PRO B CA 1
ATOM 3121 C C . PRO B 1 173 ? -13.109 -17.438 -4.828 1 95.62 173 PRO B C 1
ATOM 3123 O O . PRO B 1 173 ? -12.977 -18.516 -4.246 1 95.62 173 PRO B O 1
ATOM 3126 N N . LEU B 1 174 ? -12.57 -16.359 -4.441 1 96.94 174 LEU B N 1
ATOM 3127 C CA . LEU B 1 174 ? -11.727 -16.344 -3.248 1 96.94 174 LEU B CA 1
ATOM 3128 C C . LEU B 1 174 ? -12.492 -16.859 -2.035 1 96.94 174 LEU B C 1
ATOM 3130 O O . LEU B 1 174 ? -11.945 -17.609 -1.226 1 96.94 174 LEU B O 1
ATOM 3134 N N . VAL B 1 175 ? -13.758 -16.5 -1.938 1 93.25 175 VAL B N 1
ATOM 3135 C CA . VAL B 1 175 ? -14.57 -16.766 -0.75 1 93.25 175 VAL B CA 1
ATOM 3136 C C . VAL B 1 175 ? -14.883 -18.25 -0.66 1 93.25 175 VAL B C 1
ATOM 3138 O O . VAL B 1 175 ? -15.359 -18.734 0.373 1 93.25 175 VAL B O 1
ATOM 3141 N N . SER B 1 176 ? -14.586 -18.969 -1.706 1 93.44 176 SER B N 1
ATOM 3142 C CA . SER B 1 176 ? -14.836 -20.406 -1.703 1 93.44 176 SER B CA 1
ATOM 3143 C C . SER B 1 176 ? -13.766 -21.156 -0.92 1 93.44 176 SER B C 1
ATOM 3145 O O . SER B 1 176 ? -13.93 -22.344 -0.609 1 93.44 176 SER B O 1
ATOM 3147 N N . ILE B 1 177 ? -12.625 -20.516 -0.607 1 96 177 ILE B N 1
ATOM 3148 C CA . ILE B 1 177 ? -11.531 -21.125 0.144 1 96 177 ILE B CA 1
ATOM 3149 C C . ILE B 1 177 ? -11.672 -20.781 1.627 1 96 177 ILE B C 1
ATOM 3151 O O . ILE B 1 177 ? -11.414 -19.656 2.041 1 96 177 ILE B O 1
ATOM 3155 N N . THR B 1 178 ? -12.039 -21.766 2.459 1 93.06 178 THR B N 1
ATOM 3156 C CA . THR B 1 178 ? -12.336 -21.453 3.855 1 93.06 178 THR B CA 1
ATOM 3157 C C . THR B 1 178 ? -11.609 -22.422 4.781 1 93.06 178 THR B C 1
ATOM 3159 O O . THR B 1 178 ? -11.68 -22.297 6.008 1 93.06 178 THR B O 1
ATOM 3162 N N . SER B 1 179 ? -10.93 -23.453 4.184 1 95.62 179 SER B N 1
ATOM 3163 C CA . SER B 1 179 ? -10.273 -24.453 5.016 1 95.62 179 SER B CA 1
ATOM 3164 C C . SER B 1 179 ? -9.016 -25 4.34 1 95.62 179 SER B C 1
ATOM 3166 O O . SER B 1 179 ? -8.82 -24.812 3.139 1 95.62 179 SER B O 1
ATOM 3168 N N . SER B 1 180 ? -8.242 -25.672 5.129 1 96.44 180 SER B N 1
ATOM 3169 C CA . SER B 1 180 ? -7.047 -26.312 4.605 1 96.44 180 SER B CA 1
ATOM 3170 C C . SER B 1 180 ? -7.402 -27.375 3.561 1 96.44 180 SER B C 1
ATOM 3172 O O . SER B 1 180 ? -6.684 -27.547 2.572 1 96.44 180 SER B O 1
ATOM 3174 N N . GLU B 1 181 ? -8.477 -28.016 3.855 1 97.62 181 GLU B N 1
ATOM 3175 C CA . GLU B 1 181 ? -8.914 -29.047 2.916 1 97.62 181 GLU B CA 1
ATOM 3176 C C . GLU B 1 181 ? -9.289 -28.438 1.566 1 97.62 181 GLU B C 1
ATOM 3178 O O . GLU B 1 181 ? -9 -29.031 0.519 1 97.62 181 GLU B O 1
ATOM 3183 N N . GLU B 1 182 ? -9.891 -27.328 1.582 1 97.5 182 GLU B N 1
ATOM 3184 C CA . GLU B 1 182 ? -10.258 -26.656 0.335 1 97.5 182 GLU B CA 1
ATOM 3185 C C . GLU B 1 182 ? -9.023 -26.141 -0.39 1 97.5 182 GLU B C 1
ATOM 3187 O O . GLU B 1 182 ? -8.969 -26.125 -1.622 1 97.5 182 GLU B O 1
ATOM 3192 N N . ILE B 1 183 ? -8.07 -25.641 0.362 1 98.44 183 ILE B N 1
ATOM 3193 C CA . ILE B 1 183 ? -6.801 -25.25 -0.244 1 98.44 183 ILE B CA 1
ATOM 3194 C C . ILE B 1 183 ? -6.188 -26.438 -0.983 1 98.44 183 ILE B C 1
ATOM 3196 O O . ILE B 1 183 ? -5.766 -26.312 -2.135 1 98.44 183 ILE B O 1
ATOM 3200 N N . ARG B 1 184 ? -6.16 -27.547 -0.323 1 98.19 184 ARG B N 1
ATOM 3201 C CA . ARG B 1 184 ? -5.605 -28.75 -0.928 1 98.19 184 ARG B CA 1
ATOM 3202 C C . ARG B 1 184 ? -6.387 -29.156 -2.176 1 98.19 184 ARG B C 1
ATOM 3204 O O . ARG B 1 184 ? -5.812 -29.297 -3.258 1 98.19 184 ARG B O 1
ATOM 3211 N N . SER B 1 185 ? -7.715 -29.266 -2.084 1 97.81 185 SER B N 1
ATOM 3212 C CA . SER B 1 185 ? -8.539 -29.844 -3.139 1 97.81 185 SER B CA 1
ATOM 3213 C C . SER B 1 185 ? -8.781 -28.844 -4.262 1 97.81 185 SER B C 1
ATOM 3215 O O . SER B 1 185 ? -8.727 -29.203 -5.441 1 97.81 185 SER B O 1
ATOM 3217 N N . LYS B 1 186 ? -8.992 -27.578 -3.885 1 97.75 186 LYS B N 1
ATOM 3218 C CA . LYS B 1 186 ? -9.422 -26.609 -4.887 1 97.75 186 LYS B CA 1
ATOM 3219 C C . LYS B 1 186 ? -8.234 -25.859 -5.473 1 97.75 186 LYS B C 1
ATOM 3221 O O . LYS B 1 186 ? -8.359 -25.188 -6.496 1 97.75 186 LYS B O 1
ATOM 3226 N N . ILE B 1 187 ? -7.09 -25.938 -4.871 1 98.38 187 ILE B N 1
ATOM 3227 C CA . ILE B 1 187 ? -5.938 -25.203 -5.375 1 98.38 187 ILE B CA 1
ATOM 3228 C C . ILE B 1 187 ? -4.844 -26.172 -5.809 1 98.38 187 ILE B C 1
ATOM 3230 O O . ILE B 1 187 ? -4.66 -26.422 -7 1 98.38 187 ILE B O 1
ATOM 3234 N N . PHE B 1 188 ? -4.254 -26.906 -4.949 1 98.31 188 PHE B N 1
ATOM 3235 C CA . PHE B 1 188 ? -3.051 -27.641 -5.297 1 98.31 188 PHE B CA 1
ATOM 3236 C C . PHE B 1 188 ? -3.396 -28.875 -6.129 1 98.31 188 PHE B C 1
ATOM 3238 O O . PHE B 1 188 ? -2.715 -29.172 -7.109 1 98.31 188 PHE B O 1
ATOM 3245 N N . LEU B 1 189 ? -4.465 -29.594 -5.773 1 97.38 189 LEU B N 1
ATOM 3246 C CA . LEU B 1 189 ? -4.84 -30.734 -6.586 1 97.38 189 LEU B CA 1
ATOM 3247 C C . LEU B 1 189 ? -5.379 -30.297 -7.945 1 97.38 189 LEU B C 1
ATOM 3249 O O . LEU B 1 189 ? -5.219 -31 -8.945 1 97.38 189 LEU B O 1
ATOM 3253 N N . GLU B 1 190 ? -5.957 -29.109 -7.969 1 97 190 GLU B N 1
ATOM 3254 C CA . GLU B 1 190 ? -6.527 -28.578 -9.211 1 97 190 GLU B CA 1
ATOM 3255 C C . GLU B 1 190 ? -5.43 -28.234 -10.211 1 97 190 GLU B C 1
ATOM 3257 O O . GLU B 1 190 ? -5.672 -28.234 -11.422 1 97 190 GLU B O 1
ATOM 3262 N N . PHE B 1 191 ? -4.199 -27.938 -9.797 1 97.19 191 PHE B N 1
ATOM 3263 C CA . PHE B 1 191 ? -3.086 -27.688 -10.703 1 97.19 191 PHE B CA 1
ATOM 3264 C C . PHE B 1 191 ? -2.893 -28.859 -11.656 1 97.19 191 PHE B C 1
ATOM 3266 O O . PHE B 1 191 ? -2.5 -28.672 -12.812 1 97.19 191 PHE B O 1
ATOM 3273 N N . ASN B 1 192 ? -3.191 -30.047 -11.188 1 91.25 192 ASN B N 1
ATOM 3274 C CA . ASN B 1 192 ? -3.049 -31.25 -12 1 91.25 192 ASN B CA 1
ATOM 3275 C C . ASN B 1 192 ? -4.117 -31.328 -13.094 1 91.25 192 ASN B C 1
ATOM 3277 O O . ASN B 1 192 ? -3.982 -32.094 -14.047 1 91.25 192 ASN B O 1
ATOM 3281 N N . ASN B 1 193 ? -5.164 -30.547 -12.914 1 92.69 193 ASN B N 1
ATOM 3282 C CA . ASN B 1 193 ? -6.277 -30.594 -13.859 1 92.69 193 ASN B CA 1
ATOM 3283 C C . ASN B 1 193 ? -6.195 -29.453 -14.875 1 92.69 193 ASN B C 1
ATOM 3285 O O . ASN B 1 193 ? -7.055 -29.344 -15.75 1 92.69 193 ASN B O 1
ATOM 3289 N N . LEU B 1 194 ? -5.215 -28.641 -14.719 1 95.94 194 LEU B N 1
ATOM 3290 C CA . LEU B 1 194 ? -5.047 -27.594 -15.727 1 95.94 194 LEU B CA 1
ATOM 3291 C C . LEU B 1 194 ? -4.73 -28.188 -17.094 1 95.94 194 LEU B C 1
ATOM 3293 O O . LEU B 1 194 ? -3.957 -29.141 -17.188 1 95.94 194 LEU B O 1
ATOM 3297 N N . PRO B 1 195 ? -5.344 -27.688 -18.062 1 92.56 195 PRO B N 1
ATOM 3298 C CA . PRO B 1 195 ? -5.102 -28.25 -19.391 1 92.56 195 PRO B CA 1
ATOM 3299 C C . PRO B 1 195 ? -3.668 -28.031 -19.859 1 92.56 195 PRO B C 1
ATOM 3301 O O . PRO B 1 195 ? -2.998 -27.109 -19.406 1 92.56 195 PRO B O 1
ATOM 3304 N N . SER B 1 196 ? -3.334 -28.938 -20.781 1 86.88 196 SER B N 1
ATOM 3305 C CA . SER B 1 196 ? -2.045 -28.766 -21.438 1 86.88 196 SER B CA 1
ATOM 3306 C C . SER B 1 196 ? -2.107 -27.656 -22.484 1 86.88 196 SER B C 1
ATOM 3308 O O . SER B 1 196 ? -3.191 -27.281 -22.922 1 86.88 196 SER B O 1
ATOM 3310 N N . PHE B 1 197 ? -0.995 -27.125 -22.812 1 81.06 197 PHE B N 1
ATOM 3311 C CA . PHE B 1 197 ? -0.909 -26.078 -23.812 1 81.06 197 PHE B CA 1
ATOM 3312 C C . PHE B 1 197 ? -1.246 -26.609 -25.203 1 81.06 197 PHE B C 1
ATOM 3314 O O . PHE B 1 197 ? -1.045 -27.797 -25.484 1 81.06 197 PHE B O 1
#

Nearest PDB structures (foldseek):
  6f9n-assembly1_A  TM=3.617E-01  e=4.777E+00  Homo sapiens
  6urg-assembly1_A  TM=2.208E-01  e=6.398E+00  Homo sapiens
  3acs-assembly1_B  TM=2.663E-01  e=9.633E+00  Cellulomonas gilvus ATCC 13127
  6f9n-assembly1_A  TM=2.061E-01  e=3.843E+00  Homo sapiens
  6urg-assembly1_A  TM=2.613E-01  e=5.142E+00  Homo sapiens

Sequence (394 aa):
MNSTQPTNVGQNISNSIYVLKETYKNLNLLFSELDRIAEKEGFIPLTPKFLRWKSDSNYNGWLTSNFIKLYQIEKDPPLKHIQNLKEGFIYGIEVDLEGEDNYPIISLSRYQFDFSEWFRIPTTSDHWIFWDPFRKDKFFEINKVNDVWISKTLEKSKIRYWGMQNAVSIEIPLVSITSSEEIRSKIFLEFNNLPSFMNSTQPTNVGQNISNSIYVLKETYKNLNLLFSELDRIAEKEGFIPLTPKFLRWKSDSNYNGWLTSNFIKLYQIEKDPPLKHIQNLKEGFIYGIEVDLEGEDNYPIISLSRYQFDFSEWFRIPTTSDHWIFWDPFRKDKFFEINKVNDVWISKTLEKSKIRYWGMQNAVSIEIPLVSITSSEEIRSKIFLEFNNLPSF

Foldseek 3Di:
DPCPDPVPVVVVVVVVVVVVVVVVVVVVVVVVLLQVLQVVLQKHWLDPAWAFAADPVDPVRVDTQKTKTKIDGNPADDDDQEPPHGDAKIWIWMWGCCDDPRAIKIKIKIWDFDQVLPDYGDDNHLNCLVVCQAPPVVFWDWDADPQKIKIAGDPVCCNVNSGIGIMIMHMDGPVVDDDSVCSNVVHVVCNVVTDDD/DPCPDPPDPVVVVVVVVVVVVVVVVVVVVVVVLLQVLQVVLQKHWLDPAWAFAADPVDPVRVDTQKTKTKIDGNPADCDDQEPPHGDDKIWIWMWGCCDDPRAIKIKIKIWDFDQVLPDYGDDNHCNCLVVCQAPPVVFWDWDADPQKIKIAGDPVCCNVNSGIGIMIMHMDGPVVDDDSVCSNVVHVVCNVVTDDD

Organism: NCBI:txid2304605

Radius of gyration: 24.96 Å; Cα contacts (8 Å, |Δi|>4): 751; chains: 2; bounding box: 65×67×58 Å

Solvent-accessible surface area (backbone atoms only — not comparable to full-atom values): 21258 Å² total; per-residue (Å²): 131,88,80,78,55,72,75,50,54,36,34,50,50,14,49,24,51,52,52,49,47,54,48,34,52,51,47,54,50,47,54,55,49,50,53,56,49,30,48,76,72,43,28,38,72,66,43,98,62,56,19,33,64,69,35,92,90,41,58,79,24,40,37,61,53,46,38,34,39,43,28,31,54,58,84,40,51,71,35,87,89,42,88,93,37,54,54,62,55,40,34,35,44,30,42,28,40,45,41,73,93,44,26,25,26,32,35,46,32,44,35,39,58,42,65,90,54,52,87,70,78,75,54,42,76,52,29,59,69,75,54,37,52,80,72,40,67,92,44,17,52,66,46,75,57,96,76,30,38,38,23,36,48,32,81,92,32,20,73,82,44,41,26,37,48,40,35,35,32,38,71,46,57,42,82,73,57,82,47,71,66,40,44,43,56,68,45,63,56,38,60,75,68,54,73,80,133,133,89,81,78,68,79,76,47,70,42,39,54,49,14,48,24,52,50,54,50,46,54,49,34,52,51,47,56,51,47,54,55,49,48,54,56,50,32,49,76,73,43,29,36,71,66,43,97,59,56,18,33,63,72,34,92,88,41,57,79,24,40,37,58,53,48,38,35,40,44,29,31,54,58,85,39,52,71,35,88,90,42,88,93,37,54,53,62,55,39,34,36,45,30,42,28,39,44,41,70,93,43,27,26,26,32,34,48,32,46,35,39,58,42,64,90,56,53,88,69,80,76,52,42,76,51,29,59,66,76,54,36,53,81,71,39,68,92,43,18,52,65,47,74,58,94,75,29,38,38,22,35,46,32,80,92,33,20,72,85,43,41,26,36,48,39,36,35,33,38,72,45,57,42,83,74,56,83,46,71,67,40,44,43,58,68,44,63,55,39,61,75,66,53,74,80,133